Protein AF-A0A0C9RQ00-F1 (afdb_monomer_lite)

Sequence (625 aa):
MCRIIEYQYRRIINVKDKKTFSGGRVLEVIARMHVDTTLLMDFKSLYPNIIREYNICFTTMPGVCFKSFDEIYVQLNAPMGIIPKLVGDIVEARSKAKCHMNTPNISLAEKAKYQAQQLALKLIANTLYGSFGSIYFRFYARNIAAKITAKGREILMNAVTMAKSNTFSTIYGDTDSLIIDTMQRDPTEARRIAGVIKNVVNQQYQFIELELEAIYKYIIIVNRKQYTGLSLIDLPDGKSQLVLEGKGTLPKKGSNCQLVISIVEHVTKQMFNDELYPKRRKKVAEYLQKLAKEANENPSQFENDLVITQKVGSHSNLWLSCKSNHEKLPHDNTDNKTNKDGSNCKSDESISYIIRSDGTSRSPEERAYLQTDGKQFPPDINYYFISQLIPRLQNVFRPMDDLSSSFFAKHLGLKDQYNTIPGVEPVANEEQHKSIKVCPLAEPVTITCRKCGVAQSMNGFIREGQEGRDSVPFLSACLNDECDCAPWRYVDGILEDLDYAIANFLEEHPPKVRCAYIKYKKGSSEYIEFRCNYIVDNIDEIPATCPTCNHSSKFAVDLPAPLVYARIRQLREFFNVNAQSNLVKESLTKEVTDAYIFLWHALDRLINRRRMSVINMKKLHRRHE

Foldseek 3Di:
DVVVVVVVLVVLVPDPDPPQFDAADKDFAPFFKDQFKKFKKFKDLQLLLLCQQLLQDPVQWPCQAPDDLVPTDGHPPDPRDPSNVVSVVLVVQLVVLVVQLPDPPDDPVSVVVSVVSNVVSSCCSNVVLVLLSDSPRPNNGSSSSNVSNVVLNVLQVVLQVLCVVVVWHFNIDISGITMIGPVHQDVVVVVVSQVVSQVSSPVVTDRIGMHGPWMFSMKGDHGVQWIKGFTWDQDPVRDIDTDIDTGPQQDDAAQAFQVLNVLLVVLVVLCNDDDDNVVSLVVNLVVLLVVLVVCVVCVVVCQNRQKHKYQDAPDDVLVVLQVVVVVDDDDDPDDDDDDDDPPPDDRGDIFIWFQFPPVDPDDSSNSTDGPPPDCPGGGPVLCNQQVPNLVSNCSHCVSPPCSHSLSSCVSSVNQVVNCPDPPDDRNDDPPDDDDPQALPPDDFQWQAQPPPRDTDTQPAQWDDDPDPDDIDGQQQDDPPPPDPRGNLVCLVSRVVSVVVVLVVVCVVPPWKKAQQDFDADPPDPPHGPDGGGDIDRDPVPDDCARPVPRDSGDIDTPDCLVSSLSRLSSVLNRLPCVVCVVVDPDDDDPSSNVSSVVNNVVSVVVCVVVCSVPDPVVVVVVVVD

InterPro domains:
  IPR006134 DNA-directed DNA polymerase, family B, multifunctional domain [PF00136] (16-399)
  IPR006172 DNA-directed DNA polymerase, family B [PR00106] (38-51)
  IPR006172 DNA-directed DNA polymerase, family B [PR00106] (118-130)
  IPR006172 DNA-directed DNA polymerase, family B [PR00106] (170-178)
  IPR017964 DNA-directed DNA polymerase, family B, conserved site [PS00116] (172-180)
  IPR023211 DNA polymerase, palm domain superfamily [G3DSA:3.90.1600.10] (11-155)
  IPR023211 DNA polymerase, palm domain superfamily [G3DSA:3.90.1600.10] (21-231)
  IPR042087 DNA polymerase family B, thumb domain [G3DSA:1.10.132.60] (252-421)
  IPR043502 DNA/RNA polymerase superfamily [SSF56672] (15-411)

Radius of gyration: 32.4 Å; chains: 1; bounding box: 90×85×88 Å

Secondary structure (DSSP, 8-state):
-HHHHHHHHHHHH--S---PPP---BPPP--EEE-S-EEEEEETTHHHHHHHHTT-STTTSTTTTTS-TTS--PPTTPPPPHHHHHHHHHHHHHHHHHHHHTSTT--HHHHHHHHHHHHHHHHHHHHHHHHHT-TTSTT--HHHHHHHHHHHHHHHHHHHHHHHHTTPEEEEEETTEEEEE-S-S-HHHHHHHHHHHHHHHHTT-SS--EEEEEEEEEEEEEETTEEEEEEEEE-TTS-EEEEEEEESSS--BTTB-HHHHHHHHHHHHHHSSSS-HHHHHHHHHHHHHHHHHHHHH-GGGGGGGG-EEEE--TT-HHHHHHHHHTT-----------------PPTTPEEEEEEB--S----TTTTEEETTS-S-S-B-HHHIIIIIIHHHHHHHHTT-TTS-HHHHHHHTT-HHHHHTSTTPPP---TTS-S-S---TT-PPEEEE-TTT--EEEE-SSEEPPSTTPPPEEGGGS-SSTT----GGGGHHHHHHHHHHHHHHHHHHSPPEEEE--EEEPTT-SS-EEEE---EES-GGG--SS-TTT-S---EEEE-SHHHHHHHHHHHHHHT-HHHHGGG-SSPPPHHHHHHHHHHHHHHHHHHHHTTTT---HHHHHTT--

Structure (mmCIF, N/CA/C/O backbone):
data_AF-A0A0C9RQ00-F1
#
_entry.id   AF-A0A0C9RQ00-F1
#
loop_
_atom_site.group_PDB
_atom_site.id
_atom_site.type_symbol
_atom_site.label_atom_id
_atom_site.label_alt_id
_atom_site.label_comp_id
_atom_site.label_asym_id
_atom_site.label_entity_id
_atom_site.label_seq_id
_atom_site.pdbx_PDB_ins_code
_atom_site.Cartn_x
_atom_site.Cartn_y
_atom_site.Cartn_z
_atom_site.occupancy
_atom_site.B_iso_or_equiv
_atom_site.auth_seq_id
_atom_site.auth_comp_id
_atom_site.auth_asym_id
_atom_site.auth_atom_id
_atom_site.pdbx_PDB_model_num
ATOM 1 N N . MET A 1 1 ? 49.371 1.157 -13.979 1.00 40.44 1 MET A N 1
ATOM 2 C CA . MET A 1 1 ? 47.930 1.115 -14.333 1.00 40.44 1 MET A CA 1
ATOM 3 C C . MET A 1 1 ? 47.005 1.038 -13.114 1.00 40.44 1 MET A C 1
ATOM 5 O O . MET A 1 1 ? 46.174 1.926 -12.980 1.00 40.44 1 MET A O 1
ATOM 9 N N . CYS A 1 2 ? 47.169 0.087 -12.180 1.00 34.03 2 CYS A N 1
ATOM 10 C CA . CYS A 1 2 ? 46.296 -0.025 -10.991 1.00 34.03 2 CYS A CA 1
ATOM 11 C C . CYS A 1 2 ? 46.246 1.233 -10.101 1.00 34.03 2 CYS A C 1
ATOM 13 O O . CYS A 1 2 ? 45.165 1.623 -9.675 1.00 34.03 2 CYS A O 1
ATOM 15 N N . ARG A 1 3 ? 47.369 1.942 -9.905 1.00 31.88 3 ARG A N 1
ATOM 16 C CA . ARG A 1 3 ? 47.394 3.203 -9.132 1.00 31.88 3 ARG A CA 1
ATOM 17 C C . ARG A 1 3 ? 46.675 4.376 -9.817 1.00 31.88 3 ARG A C 1
ATOM 19 O O . ARG A 1 3 ? 46.171 5.251 -9.129 1.00 31.88 3 ARG A O 1
ATOM 26 N N . ILE A 1 4 ? 46.578 4.386 -11.151 1.00 40.62 4 ILE A N 1
ATOM 27 C CA . ILE A 1 4 ? 45.848 5.424 -11.908 1.00 40.62 4 ILE A CA 1
ATOM 28 C C . ILE A 1 4 ? 44.337 5.179 -11.817 1.00 40.62 4 ILE A C 1
ATOM 30 O O . ILE A 1 4 ? 43.573 6.125 -11.645 1.00 40.62 4 ILE A O 1
ATOM 34 N N . ILE A 1 5 ? 43.916 3.910 -11.858 1.00 44.22 5 ILE A N 1
ATOM 35 C CA . ILE A 1 5 ? 42.520 3.513 -11.640 1.00 44.22 5 ILE A CA 1
ATOM 36 C C . ILE A 1 5 ? 42.103 3.845 -10.205 1.00 44.22 5 ILE A C 1
ATOM 38 O O . ILE A 1 5 ? 41.055 4.445 -10.016 1.00 44.22 5 ILE A O 1
ATOM 42 N N . GLU A 1 6 ? 42.939 3.554 -9.205 1.00 38.47 6 GLU A N 1
ATOM 43 C CA . GLU A 1 6 ? 42.656 3.882 -7.802 1.00 38.47 6 GLU A CA 1
ATOM 44 C C . GLU A 1 6 ? 42.591 5.401 -7.549 1.00 38.47 6 GLU A C 1
ATOM 46 O O . GLU A 1 6 ? 41.721 5.876 -6.820 1.00 38.47 6 GLU A O 1
ATOM 51 N N . TYR A 1 7 ? 43.453 6.186 -8.201 1.00 39.22 7 TYR A N 1
ATOM 52 C CA . TYR A 1 7 ? 43.454 7.649 -8.099 1.00 39.22 7 TYR A CA 1
ATOM 53 C C . TYR A 1 7 ? 42.238 8.294 -8.795 1.00 39.22 7 TYR A C 1
ATOM 55 O O . TYR A 1 7 ? 41.646 9.234 -8.263 1.00 39.22 7 TYR A O 1
ATOM 63 N N . GLN A 1 8 ? 41.802 7.756 -9.942 1.00 46.22 8 GLN A N 1
ATOM 64 C CA . GLN A 1 8 ? 40.542 8.129 -10.605 1.00 46.22 8 GLN A CA 1
ATOM 65 C C . GLN A 1 8 ? 39.323 7.740 -9.748 1.00 46.22 8 GLN A C 1
ATOM 67 O O . GLN A 1 8 ? 38.430 8.561 -9.545 1.00 46.22 8 GLN A O 1
ATOM 72 N N . TYR A 1 9 ? 39.326 6.541 -9.153 1.00 44.97 9 TYR A N 1
ATOM 73 C CA . TYR A 1 9 ? 38.277 6.064 -8.241 1.00 44.97 9 TYR A CA 1
ATOM 74 C C . TYR A 1 9 ? 38.156 6.961 -6.997 1.00 44.97 9 TYR A C 1
ATOM 76 O O . TYR A 1 9 ? 37.053 7.319 -6.588 1.00 44.97 9 TYR A O 1
ATOM 84 N N . ARG A 1 10 ? 39.288 7.408 -6.429 1.00 43.16 10 ARG A N 1
ATOM 85 C CA . ARG A 1 10 ? 39.310 8.347 -5.296 1.00 43.16 10 ARG A CA 1
ATOM 86 C C . ARG A 1 10 ? 38.901 9.772 -5.685 1.00 43.16 10 ARG A C 1
ATOM 88 O O . ARG A 1 10 ? 38.233 10.411 -4.880 1.00 43.16 10 ARG A O 1
ATOM 95 N N . ARG A 1 11 ? 39.207 10.268 -6.896 1.00 43.91 11 ARG A N 1
ATOM 96 C CA . ARG A 1 11 ? 38.694 11.571 -7.392 1.00 43.91 11 ARG A CA 1
ATOM 97 C C . ARG A 1 11 ? 37.177 11.573 -7.602 1.00 43.91 11 ARG A C 1
ATOM 99 O O . ARG A 1 11 ? 36.558 12.589 -7.314 1.00 43.91 11 ARG A O 1
ATOM 106 N N . ILE A 1 12 ? 36.579 10.456 -8.027 1.00 50.66 12 ILE A N 1
ATOM 107 C CA . ILE A 1 12 ? 35.112 10.310 -8.151 1.00 50.66 12 ILE A CA 1
ATOM 108 C C . ILE A 1 12 ? 34.424 10.354 -6.773 1.00 50.66 12 ILE A C 1
ATOM 110 O O . ILE A 1 12 ? 33.316 10.870 -6.651 1.00 50.66 12 ILE A O 1
ATOM 114 N N . ILE A 1 13 ? 35.082 9.850 -5.724 1.00 46.62 13 ILE A N 1
ATOM 115 C CA . ILE A 1 13 ? 34.559 9.845 -4.344 1.00 46.62 13 ILE A CA 1
ATOM 116 C C . ILE A 1 13 ? 34.803 11.189 -3.628 1.00 46.62 13 ILE A C 1
ATOM 118 O O . ILE A 1 13 ? 34.138 11.498 -2.639 1.00 46.62 13 ILE A O 1
ATOM 122 N N . ASN A 1 14 ? 35.708 12.030 -4.137 1.00 43.56 14 ASN A N 1
ATOM 123 C CA . ASN A 1 14 ? 36.064 13.307 -3.522 1.00 43.56 14 ASN A CA 1
ATOM 124 C C . ASN A 1 14 ? 35.149 14.454 -3.979 1.00 43.56 14 ASN A C 1
ATOM 126 O O . ASN A 1 14 ? 35.610 15.430 -4.561 1.00 43.56 14 ASN A O 1
ATOM 130 N N . VAL A 1 15 ? 33.848 14.368 -3.694 1.00 42.53 15 VAL A N 1
ATOM 131 C CA . VAL A 1 15 ? 32.979 15.552 -3.702 1.00 42.53 15 VAL A CA 1
ATOM 132 C C . VAL A 1 15 ? 31.961 15.436 -2.576 1.00 42.53 15 VAL A C 1
ATOM 134 O O . VAL A 1 15 ? 31.207 14.472 -2.474 1.00 42.53 15 VAL A O 1
ATOM 137 N N . LYS A 1 16 ? 31.901 16.494 -1.772 1.00 38.00 16 LYS A N 1
ATOM 138 C CA . LYS A 1 16 ? 30.884 16.834 -0.769 1.00 38.00 16 LYS A CA 1
ATOM 139 C C . LYS A 1 16 ? 29.433 16.886 -1.305 1.00 38.00 16 LYS A C 1
ATOM 141 O O . LYS A 1 16 ? 28.557 17.390 -0.616 1.00 38.00 16 LYS A O 1
ATOM 146 N N . ASP A 1 17 ? 29.145 16.330 -2.480 1.00 43.31 17 ASP A N 1
ATOM 147 C CA . ASP A 1 17 ? 27.815 16.237 -3.073 1.00 43.31 17 ASP A CA 1
ATOM 148 C C . ASP A 1 17 ? 27.256 14.821 -2.877 1.00 43.31 17 ASP A C 1
ATOM 150 O O . ASP A 1 17 ? 27.216 13.989 -3.784 1.00 43.31 17 ASP A O 1
ATOM 154 N N . LYS A 1 18 ? 26.699 14.573 -1.684 1.00 47.59 18 LYS A N 1
ATOM 155 C CA . LYS A 1 18 ? 25.681 13.527 -1.460 1.00 47.59 18 LYS A CA 1
ATOM 156 C C . LYS A 1 18 ? 24.379 13.864 -2.213 1.00 47.59 18 LYS A C 1
ATOM 158 O O . LYS A 1 18 ? 23.291 13.789 -1.650 1.00 47.59 18 LYS A O 1
ATOM 163 N N . LYS A 1 19 ? 24.451 14.278 -3.479 1.00 48.69 19 LYS A N 1
ATOM 164 C CA . LYS A 1 19 ? 23.258 14.470 -4.301 1.00 48.69 19 LYS A CA 1
ATOM 165 C C . LYS A 1 19 ? 22.737 13.080 -4.625 1.00 48.69 19 LYS A C 1
ATOM 167 O O . LYS A 1 19 ? 23.290 12.409 -5.481 1.00 48.69 19 LYS A O 1
ATOM 172 N N . THR A 1 20 ? 21.714 12.606 -3.940 1.00 62.66 20 THR A N 1
ATOM 173 C CA . THR A 1 20 ? 20.967 11.422 -4.372 1.00 62.66 20 THR A CA 1
ATOM 174 C C . THR A 1 20 ? 20.303 11.724 -5.725 1.00 62.66 20 THR A C 1
ATOM 176 O O . THR A 1 20 ? 19.961 12.872 -6.008 1.00 62.66 20 THR A O 1
ATOM 179 N N . PHE A 1 21 ? 20.203 10.741 -6.623 1.00 72.19 21 PHE A N 1
ATOM 180 C CA . PHE A 1 21 ? 19.386 10.886 -7.836 1.00 72.19 21 PHE A CA 1
ATOM 181 C C . PHE A 1 21 ? 17.926 10.557 -7.505 1.00 72.19 21 PHE A C 1
ATOM 183 O O . PHE A 1 21 ? 17.647 9.827 -6.552 1.00 72.19 21 PHE A O 1
ATOM 190 N N . SER A 1 22 ? 16.985 11.102 -8.274 1.00 81.00 22 SER A N 1
ATOM 191 C CA . SER A 1 22 ? 15.558 10.875 -8.037 1.00 81.00 22 SER A CA 1
ATOM 192 C C . SER A 1 22 ? 15.192 9.404 -8.261 1.00 81.00 22 SER A C 1
ATOM 194 O O . SER A 1 22 ? 15.505 8.834 -9.309 1.00 81.00 22 SER A O 1
ATOM 196 N N . GLY A 1 23 ? 14.516 8.798 -7.285 1.00 83.69 23 GLY A N 1
ATOM 197 C CA . GLY A 1 23 ? 14.022 7.420 -7.351 1.00 83.69 23 GLY A CA 1
ATOM 198 C C . GLY A 1 23 ? 12.751 7.260 -8.194 1.00 83.69 23 GLY A C 1
ATOM 199 O O . GLY A 1 23 ? 12.472 8.059 -9.094 1.00 83.69 23 GLY A O 1
ATOM 200 N N . GLY A 1 24 ? 11.974 6.217 -7.893 1.00 81.06 24 GLY A N 1
ATOM 201 C CA . GLY A 1 24 ? 10.647 6.002 -8.479 1.00 81.06 24 GLY A CA 1
ATOM 202 C C . GLY A 1 24 ? 9.669 7.136 -8.153 1.00 81.06 24 GLY A C 1
ATOM 203 O O . GLY A 1 24 ? 9.897 7.939 -7.243 1.00 81.06 24 GLY A O 1
ATOM 204 N N . ARG A 1 25 ? 8.577 7.225 -8.918 1.00 85.94 25 ARG A N 1
ATOM 205 C CA . ARG A 1 25 ? 7.489 8.179 -8.664 1.00 85.94 25 ARG A CA 1
ATOM 206 C C . ARG A 1 25 ? 6.393 7.486 -7.870 1.00 85.94 25 ARG A C 1
ATOM 208 O O . ARG A 1 25 ? 5.992 6.383 -8.214 1.00 85.94 25 ARG A O 1
ATOM 215 N N . VAL A 1 26 ? 5.889 8.173 -6.853 1.00 86.81 26 VAL A N 1
ATOM 216 C CA . VAL A 1 26 ? 4.669 7.782 -6.147 1.00 86.81 26 VAL A CA 1
ATOM 217 C C . VAL A 1 26 ? 3.627 8.847 -6.435 1.00 86.81 26 VAL A C 1
ATOM 219 O O . VAL A 1 26 ? 3.895 10.036 -6.238 1.00 86.81 26 VAL A O 1
ATOM 222 N N . LEU A 1 27 ? 2.482 8.427 -6.961 1.00 85.12 27 LEU A N 1
ATOM 223 C CA . LEU A 1 27 ? 1.363 9.315 -7.241 1.00 85.12 27 LEU A CA 1
ATOM 224 C C . LEU A 1 27 ? 0.700 9.758 -5.935 1.00 85.12 27 LEU A C 1
ATOM 226 O O . LEU A 1 27 ? 0.912 9.177 -4.865 1.00 85.12 27 LEU A O 1
ATOM 230 N N . GLU A 1 28 ? -0.079 10.830 -6.025 1.00 77.94 28 GLU A N 1
ATOM 231 C CA . GLU A 1 28 ? -0.937 11.239 -4.922 1.00 77.94 28 GLU A CA 1
ATOM 232 C C . GLU A 1 28 ? -1.986 10.155 -4.653 1.00 77.94 28 GLU A C 1
ATOM 234 O O . GLU A 1 28 ? -2.469 9.492 -5.571 1.00 77.94 28 GLU A O 1
ATOM 239 N N . VAL A 1 29 ? -2.268 9.932 -3.374 1.00 80.62 29 VAL A N 1
ATOM 240 C CA . VAL A 1 29 ? -3.171 8.882 -2.910 1.00 80.62 29 VAL A CA 1
ATOM 241 C C . VAL A 1 29 ? -4.554 9.489 -2.739 1.00 80.62 29 VAL A C 1
ATOM 243 O O . VAL A 1 29 ? -4.707 10.441 -1.977 1.00 80.62 29 VAL A O 1
ATOM 246 N N . ILE A 1 30 ? -5.569 8.899 -3.368 1.00 78.69 30 ILE A N 1
ATOM 247 C CA . ILE A 1 30 ? -6.965 9.216 -3.048 1.00 78.69 30 ILE A CA 1
ATOM 248 C C . ILE A 1 30 ? -7.375 8.356 -1.848 1.00 78.69 30 ILE A C 1
ATOM 250 O O . ILE A 1 30 ? -7.860 7.230 -2.004 1.00 78.69 30 ILE A O 1
ATOM 254 N N . ALA A 1 31 ? -7.109 8.879 -0.647 1.00 82.12 31 ALA A N 1
ATOM 255 C CA . ALA A 1 31 ? -7.353 8.181 0.610 1.00 82.12 31 ALA A CA 1
ATOM 256 C C . ALA A 1 31 ? -8.852 8.141 0.926 1.00 82.12 31 ALA A C 1
ATOM 258 O O . ALA A 1 31 ? -9.446 9.163 1.262 1.00 82.12 31 ALA A O 1
ATOM 259 N N . ARG A 1 32 ? -9.462 6.964 0.773 1.00 78.69 32 ARG A N 1
ATOM 260 C CA . ARG A 1 32 ? -10.871 6.674 1.078 1.00 78.69 32 ARG A CA 1
ATOM 261 C C . ARG A 1 32 ? -11.132 5.171 0.965 1.00 78.69 32 ARG A C 1
ATOM 263 O O . ARG A 1 32 ? -10.282 4.413 0.487 1.00 78.69 32 ARG A O 1
ATOM 270 N N . MET A 1 33 ? -12.341 4.763 1.336 1.00 84.44 33 MET A N 1
ATOM 271 C CA . MET A 1 33 ? -12.919 3.501 0.883 1.00 84.44 33 MET A CA 1
ATOM 272 C C . MET A 1 33 ? -13.428 3.655 -0.556 1.00 84.44 33 MET A C 1
ATOM 274 O O . MET A 1 33 ? -14.239 4.535 -0.845 1.00 84.44 33 MET A O 1
ATOM 278 N N . HIS A 1 34 ? -12.961 2.794 -1.453 1.00 83.75 34 HIS A N 1
ATOM 279 C CA . HIS A 1 34 ? -13.452 2.676 -2.821 1.00 83.75 34 HIS A CA 1
ATOM 280 C C . HIS A 1 34 ? -14.400 1.476 -2.880 1.00 83.75 34 HIS A C 1
ATOM 282 O O . HIS A 1 34 ? -14.043 0.361 -2.486 1.00 83.75 34 HIS A O 1
ATOM 288 N N . VAL A 1 35 ? -15.641 1.751 -3.281 1.00 77.38 35 VAL A N 1
ATOM 289 C CA . VAL A 1 35 ? -16.748 0.779 -3.303 1.00 77.38 35 VAL A CA 1
ATOM 290 C C . VAL A 1 35 ? -16.932 0.114 -4.660 1.00 77.38 35 VAL A C 1
ATOM 292 O O . VAL A 1 35 ? -17.588 -0.923 -4.746 1.00 77.38 35 VAL A O 1
ATOM 295 N N . ASP A 1 36 ? -16.389 0.743 -5.695 1.00 81.12 36 ASP A N 1
ATOM 296 C CA . ASP A 1 36 ? -16.333 0.205 -7.039 1.00 81.12 36 ASP A CA 1
ATOM 297 C C . ASP A 1 36 ? -15.112 -0.705 -7.163 1.00 81.12 36 ASP A C 1
ATOM 299 O O . ASP A 1 36 ? -14.147 -0.607 -6.397 1.00 81.12 36 ASP A O 1
ATOM 303 N N . THR A 1 37 ? -15.173 -1.622 -8.120 1.00 88.44 37 THR A N 1
ATOM 304 C CA . THR A 1 37 ? -14.108 -2.587 -8.354 1.00 88.44 37 THR A CA 1
ATOM 305 C C . THR A 1 37 ? -12.866 -1.849 -8.831 1.00 88.44 37 THR A C 1
ATOM 307 O O . THR A 1 37 ? -12.926 -1.017 -9.741 1.00 88.44 37 THR A O 1
ATOM 310 N N . THR A 1 38 ? -11.720 -2.171 -8.244 1.00 93.69 38 THR A N 1
ATOM 311 C CA . THR A 1 38 ? -10.442 -1.553 -8.603 1.00 93.69 38 THR A CA 1
ATOM 312 C C . THR A 1 38 ? -9.462 -2.591 -9.128 1.00 93.69 38 THR A C 1
ATOM 314 O O . THR A 1 38 ? -9.470 -3.753 -8.720 1.00 93.69 38 THR A O 1
ATOM 317 N N . LEU A 1 39 ? -8.619 -2.170 -10.063 1.00 95.38 39 LEU A N 1
ATOM 318 C CA . LEU A 1 39 ? -7.601 -2.998 -10.698 1.00 95.38 39 LEU A CA 1
ATOM 319 C C . LEU A 1 39 ? -6.240 -2.612 -10.152 1.00 95.38 39 LEU A C 1
ATOM 321 O O . LEU A 1 39 ? -5.878 -1.441 -10.225 1.00 95.38 39 LEU A O 1
ATOM 325 N N . LEU A 1 40 ? -5.475 -3.583 -9.670 1.00 95.94 40 LEU A N 1
ATOM 326 C CA . LEU A 1 40 ? -4.046 -3.427 -9.442 1.00 95.94 40 LEU A CA 1
ATOM 327 C C . LEU A 1 40 ? -3.308 -3.932 -10.679 1.00 95.94 40 LEU A C 1
ATOM 329 O O . LEU A 1 40 ? -3.309 -5.128 -10.968 1.00 95.94 40 LEU A O 1
ATOM 333 N N . MET A 1 41 ? -2.712 -2.998 -11.411 1.00 96.12 41 MET A N 1
ATOM 334 C CA . MET A 1 41 ? -1.911 -3.256 -12.600 1.00 96.12 41 MET A CA 1
ATOM 335 C C . MET A 1 41 ? -0.434 -3.024 -12.264 1.00 96.12 41 MET A C 1
ATOM 337 O O . MET A 1 41 ? -0.103 -1.966 -11.730 1.00 96.12 41 MET A O 1
ATOM 341 N N . ASP A 1 42 ? 0.450 -3.964 -12.589 1.00 95.75 42 ASP A N 1
ATOM 342 C CA . ASP A 1 42 ? 1.886 -3.908 -12.271 1.00 95.75 42 ASP A CA 1
ATOM 343 C C . ASP A 1 42 ? 2.745 -4.190 -13.510 1.00 95.75 42 ASP A C 1
ATOM 345 O O . ASP A 1 42 ? 2.407 -5.027 -14.353 1.00 95.75 42 ASP A O 1
ATOM 349 N N . PHE A 1 43 ? 3.855 -3.468 -13.652 1.00 95.25 43 PHE A N 1
ATOM 350 C CA . PHE A 1 43 ? 4.808 -3.684 -14.734 1.00 95.25 43 PHE A CA 1
ATOM 351 C C . PHE A 1 43 ? 5.769 -4.825 -14.398 1.00 95.25 43 PHE A C 1
ATOM 353 O O . PHE A 1 43 ? 6.618 -4.726 -13.507 1.00 95.25 43 PHE A O 1
ATOM 360 N N . LYS A 1 44 ? 5.757 -5.878 -15.221 1.00 90.69 44 LYS A N 1
ATOM 361 C CA . LYS A 1 44 ? 6.686 -7.008 -15.108 1.00 90.69 44 LYS A CA 1
ATOM 362 C C . LYS A 1 44 ? 8.137 -6.539 -15.146 1.00 90.69 44 LYS A C 1
ATOM 364 O O . LYS A 1 44 ? 8.665 -6.210 -16.206 1.00 90.69 44 LYS A O 1
ATOM 369 N N . SER A 1 45 ? 8.819 -6.607 -14.000 1.00 88.75 45 SER A N 1
ATOM 370 C CA . SER A 1 45 ? 10.256 -6.317 -13.898 1.00 88.75 45 SER A CA 1
ATOM 371 C C . SER A 1 45 ? 10.630 -4.997 -14.593 1.00 88.75 45 SER A C 1
ATOM 373 O O . SER A 1 45 ? 11.514 -4.976 -15.453 1.00 88.75 45 SER A O 1
ATOM 375 N N . LEU A 1 46 ? 9.948 -3.906 -14.216 1.00 93.06 46 LEU A N 1
ATOM 376 C CA . LEU A 1 46 ? 10.018 -2.611 -14.900 1.00 93.06 46 LEU A CA 1
ATOM 377 C C . LEU A 1 46 ? 11.452 -2.156 -15.207 1.00 93.06 46 LEU A C 1
ATOM 379 O O . LEU A 1 46 ? 11.794 -1.941 -16.365 1.00 93.06 46 LEU A O 1
ATOM 383 N N . TYR A 1 47 ? 12.321 -2.030 -14.199 1.00 94.50 47 TYR A N 1
ATOM 384 C CA . TYR A 1 47 ? 13.680 -1.511 -14.407 1.00 94.50 47 TYR A CA 1
ATOM 385 C C . TYR A 1 47 ? 14.564 -2.397 -15.302 1.00 94.50 47 TYR A C 1
ATOM 387 O O . TYR A 1 47 ? 15.171 -1.851 -16.225 1.00 94.50 47 TYR A O 1
ATOM 395 N N . PRO A 1 48 ? 14.632 -3.731 -15.109 1.00 93.94 48 PRO A N 1
ATOM 396 C CA . PRO A 1 48 ? 15.268 -4.623 -16.077 1.00 93.94 48 PRO A CA 1
ATOM 397 C C . PRO A 1 48 ? 14.773 -4.426 -17.516 1.00 93.94 48 PRO A C 1
ATOM 399 O O . PRO A 1 48 ? 15.580 -4.344 -18.441 1.00 93.94 48 PRO A O 1
ATOM 402 N N . ASN A 1 49 ? 13.462 -4.296 -17.718 1.00 94.56 49 ASN A N 1
ATOM 403 C CA . ASN A 1 49 ? 12.912 -4.130 -19.061 1.00 94.56 49 ASN A CA 1
ATOM 404 C C . ASN A 1 49 ? 13.137 -2.721 -19.629 1.00 94.56 49 ASN A C 1
ATOM 406 O O . ASN A 1 49 ? 13.397 -2.609 -20.817 1.00 94.56 49 ASN A O 1
ATOM 410 N N . ILE A 1 50 ? 13.204 -1.670 -18.806 1.00 96.25 50 ILE A N 1
ATOM 411 C CA . ILE A 1 50 ? 13.624 -0.321 -19.234 1.00 96.25 50 ILE A CA 1
ATOM 412 C C . ILE A 1 50 ? 15.053 -0.313 -19.780 1.00 96.25 50 ILE A C 1
ATOM 414 O O . ILE A 1 50 ? 15.338 0.369 -20.764 1.00 96.25 50 ILE A O 1
ATOM 418 N N . ILE A 1 51 ? 15.961 -1.068 -19.151 1.00 95.88 51 ILE A N 1
ATOM 419 C CA . ILE A 1 51 ? 17.343 -1.200 -19.630 1.00 95.88 51 ILE A CA 1
ATOM 420 C C . ILE A 1 51 ? 17.356 -1.763 -21.057 1.00 95.88 51 ILE A C 1
ATOM 422 O O . ILE A 1 51 ? 18.128 -1.288 -21.890 1.00 95.88 51 ILE A O 1
ATOM 426 N N . ARG A 1 52 ? 16.493 -2.747 -21.338 1.00 95.19 52 ARG A N 1
ATOM 427 C CA . ARG A 1 52 ? 16.355 -3.386 -22.654 1.00 95.19 52 ARG A CA 1
ATOM 428 C C . ARG A 1 52 ? 15.672 -2.472 -23.667 1.00 95.19 52 ARG A C 1
ATOM 430 O O . ARG A 1 52 ? 16.236 -2.246 -24.731 1.00 95.19 52 ARG A O 1
ATOM 437 N N . GLU A 1 53 ? 14.527 -1.910 -23.293 1.00 95.94 53 GLU A N 1
ATOM 438 C CA . GLU A 1 53 ? 13.688 -1.034 -24.118 1.00 95.94 53 GLU A CA 1
ATOM 439 C C . GLU A 1 53 ? 14.470 0.152 -24.679 1.00 95.94 53 GLU A C 1
ATOM 441 O O . GLU A 1 53 ? 14.424 0.434 -25.870 1.00 95.94 53 GLU A O 1
ATOM 446 N N . TYR A 1 54 ? 15.249 0.817 -23.826 1.00 95.94 54 TYR A N 1
ATOM 447 C CA . TYR A 1 54 ? 15.989 2.019 -24.205 1.00 95.94 54 TYR A CA 1
ATOM 448 C C . TYR A 1 54 ? 17.487 1.771 -24.374 1.00 95.94 54 TYR A C 1
ATOM 450 O O . TYR A 1 54 ? 18.261 2.722 -24.308 1.00 95.94 54 TYR A O 1
ATOM 458 N N . ASN A 1 55 ? 17.910 0.513 -24.542 1.00 96.62 55 ASN A N 1
ATOM 459 C CA . ASN A 1 55 ? 19.304 0.118 -24.761 1.00 96.62 55 ASN A CA 1
ATOM 460 C C . ASN A 1 55 ? 20.300 0.832 -23.816 1.00 96.62 55 ASN A C 1
ATOM 462 O O . ASN A 1 55 ? 21.310 1.382 -24.254 1.00 96.62 55 ASN A O 1
ATOM 466 N N . ILE A 1 56 ? 20.006 0.877 -22.512 1.00 96.12 56 ILE A N 1
ATOM 467 C CA . ILE A 1 56 ? 20.776 1.649 -21.521 1.00 96.12 56 ILE A CA 1
ATOM 468 C C . ILE A 1 56 ? 22.049 0.880 -21.146 1.00 96.12 56 ILE A C 1
ATOM 470 O O . ILE A 1 56 ? 21.997 -0.145 -20.467 1.00 96.12 56 ILE A O 1
ATOM 474 N N . CYS A 1 57 ? 23.214 1.377 -21.562 1.00 96.00 57 CYS A N 1
ATOM 475 C CA . CYS A 1 57 ? 24.504 0.734 -21.324 1.00 96.00 57 CYS A CA 1
ATOM 476 C C . CYS A 1 57 ? 25.650 1.757 -21.325 1.00 96.00 57 CYS A C 1
ATOM 478 O O . CYS A 1 57 ? 25.557 2.824 -21.928 1.00 96.00 57 CYS A O 1
ATOM 480 N N . PHE A 1 58 ? 26.789 1.391 -20.732 1.00 94.25 58 PHE A N 1
ATOM 481 C CA . PHE A 1 58 ? 28.050 2.131 -20.865 1.00 94.25 58 PHE A CA 1
ATOM 482 C C . PHE A 1 58 ? 28.466 2.338 -22.324 1.00 94.25 58 PHE A C 1
ATOM 484 O O . PHE A 1 58 ? 29.023 3.372 -22.674 1.00 94.25 58 PHE A O 1
ATOM 491 N N . THR A 1 59 ? 28.191 1.345 -23.171 1.00 94.56 59 THR A N 1
ATOM 492 C CA . THR A 1 59 ? 28.595 1.326 -24.583 1.00 94.56 59 THR A CA 1
ATOM 493 C C . THR A 1 59 ? 27.661 2.110 -25.496 1.00 94.56 59 THR A C 1
ATOM 495 O O . THR A 1 59 ? 27.992 2.306 -26.655 1.00 94.56 59 THR A O 1
ATOM 498 N N . THR A 1 60 ? 26.492 2.518 -25.003 1.00 95.50 60 THR A N 1
ATOM 499 C CA . THR A 1 60 ? 25.437 3.176 -25.794 1.00 95.50 60 THR A CA 1
ATOM 500 C C . THR A 1 60 ? 25.117 4.575 -25.273 1.00 95.50 60 THR A C 1
ATOM 502 O O . THR A 1 60 ? 24.342 5.303 -25.888 1.00 95.50 60 THR A O 1
ATOM 505 N N . MET A 1 61 ? 25.725 4.970 -24.150 1.00 94.44 61 MET A N 1
ATOM 506 C CA . MET A 1 61 ? 25.597 6.289 -23.535 1.00 94.44 61 MET A CA 1
ATOM 507 C C . MET A 1 61 ? 26.982 6.938 -23.371 1.00 94.44 61 MET A C 1
ATOM 509 O O . MET A 1 61 ? 27.634 6.775 -22.333 1.00 94.44 61 MET A O 1
ATOM 513 N N . PRO A 1 62 ? 27.470 7.677 -24.382 1.00 91.19 62 PRO A N 1
ATOM 514 C CA . PRO A 1 62 ? 28.782 8.311 -24.337 1.00 91.19 62 PRO A CA 1
ATOM 515 C C . PRO A 1 62 ? 28.924 9.274 -23.155 1.00 91.19 62 PRO A C 1
ATOM 517 O O . PRO A 1 62 ? 28.113 10.176 -22.955 1.00 91.19 62 PRO A O 1
ATOM 520 N N . GLY A 1 63 ? 29.990 9.105 -22.371 1.00 88.62 63 GLY A N 1
ATOM 521 C CA . GLY A 1 63 ? 30.280 9.968 -21.224 1.00 88.62 63 GLY A CA 1
ATOM 522 C C . GLY A 1 63 ? 29.418 9.725 -19.985 1.00 88.62 63 GLY A C 1
ATOM 523 O O . GLY A 1 63 ? 29.483 10.519 -19.047 1.00 88.62 63 GLY A O 1
ATOM 524 N N . VAL A 1 64 ? 28.662 8.621 -19.931 1.00 90.12 64 VAL A N 1
ATOM 525 C CA . VAL A 1 64 ? 27.726 8.330 -18.832 1.00 90.12 64 VAL A CA 1
ATOM 526 C C . VAL A 1 64 ? 28.366 8.350 -17.439 1.00 90.12 64 VAL A C 1
ATOM 528 O O . VAL A 1 64 ? 27.694 8.684 -16.472 1.00 90.12 64 VAL A O 1
ATOM 531 N N . CYS A 1 65 ? 29.660 8.060 -17.303 1.00 86.56 65 CYS A N 1
ATOM 532 C CA . CYS A 1 65 ? 30.321 8.030 -15.995 1.00 86.56 65 CYS A CA 1
ATOM 533 C C . CYS A 1 65 ? 30.803 9.399 -15.484 1.00 86.56 65 CYS A C 1
ATOM 535 O O . CYS A 1 65 ? 31.085 9.513 -14.295 1.00 86.56 65 CYS A O 1
ATOM 537 N N . PHE A 1 66 ? 30.940 10.410 -16.347 1.00 84.38 66 PHE A N 1
ATOM 538 C CA . PHE A 1 66 ? 31.636 11.659 -15.995 1.00 84.38 66 PHE A CA 1
ATOM 539 C C . PHE A 1 66 ? 30.944 12.944 -16.463 1.00 84.38 66 PHE A C 1
ATOM 541 O O . PHE A 1 66 ? 31.262 14.008 -15.938 1.00 84.38 66 PHE A O 1
ATOM 548 N N . LYS A 1 67 ? 30.002 12.872 -17.410 1.00 86.62 67 LYS A N 1
ATOM 549 C CA . LYS A 1 67 ? 29.196 14.026 -17.831 1.00 86.62 67 LYS A CA 1
ATOM 550 C C . LYS A 1 67 ? 28.040 14.306 -16.871 1.00 86.62 67 LYS A C 1
ATOM 552 O O . LYS A 1 67 ? 27.612 13.427 -16.112 1.00 86.62 67 LYS A O 1
ATOM 557 N N . SER A 1 68 ? 27.518 15.530 -16.933 1.00 86.94 68 SER A N 1
ATOM 558 C CA . SER A 1 68 ? 26.270 15.898 -16.263 1.00 86.94 68 SER A CA 1
ATOM 559 C C . SER A 1 68 ? 25.081 15.116 -16.854 1.00 86.94 68 SER A C 1
ATOM 561 O O . SER A 1 68 ? 25.153 14.595 -17.968 1.00 86.94 68 SER A O 1
ATOM 563 N N . PHE A 1 69 ? 23.986 14.984 -16.097 1.00 86.56 69 PHE A N 1
ATOM 564 C CA . PHE A 1 69 ? 22.825 14.190 -16.528 1.00 86.56 69 PHE A CA 1
ATOM 565 C C . PHE A 1 69 ? 22.096 14.786 -17.747 1.00 86.56 69 PHE A C 1
ATOM 567 O O . PHE A 1 69 ? 21.459 14.049 -18.495 1.00 86.56 69 PHE A O 1
ATOM 574 N N . ASP A 1 70 ? 22.216 16.092 -17.976 1.00 87.31 70 ASP A N 1
ATOM 575 C CA . ASP A 1 70 ? 21.550 16.768 -19.095 1.00 87.31 70 ASP A CA 1
ATOM 576 C C . ASP A 1 70 ? 22.346 16.640 -20.409 1.00 87.31 70 ASP A C 1
ATOM 578 O O . ASP A 1 70 ? 21.796 16.785 -21.496 1.00 87.31 70 ASP A O 1
ATOM 582 N N . GLU A 1 71 ? 23.634 16.290 -20.326 1.00 86.56 71 GLU A N 1
ATOM 583 C CA . GLU A 1 71 ? 24.523 16.102 -21.481 1.00 86.56 71 GLU A CA 1
ATOM 584 C C . GLU A 1 71 ? 24.582 14.652 -21.994 1.00 86.56 71 GLU A C 1
ATOM 586 O O . GLU A 1 71 ? 25.205 14.376 -23.026 1.00 86.56 71 GLU A O 1
ATOM 591 N N . ILE A 1 72 ? 23.995 13.700 -21.263 1.00 90.44 72 ILE A N 1
ATOM 592 C CA . ILE A 1 72 ? 23.986 12.284 -21.647 1.00 90.44 72 ILE A CA 1
ATOM 593 C C . ILE A 1 72 ? 22.760 11.959 -22.504 1.00 90.44 72 ILE A C 1
ATOM 595 O O . ILE A 1 72 ? 21.627 12.343 -22.218 1.00 90.44 72 ILE A O 1
ATOM 599 N N . TYR A 1 73 ? 22.966 11.138 -23.524 1.00 90.19 73 TYR A N 1
ATOM 600 C CA . TYR A 1 73 ? 21.896 10.601 -24.355 1.00 90.19 73 TYR A CA 1
ATOM 601 C C . TYR A 1 73 ? 22.172 9.134 -24.672 1.00 90.19 73 TYR A C 1
ATOM 603 O O . TYR A 1 73 ? 23.301 8.657 -24.550 1.00 90.19 73 TYR A O 1
ATOM 611 N N . VAL A 1 74 ? 21.120 8.410 -25.045 1.00 91.50 74 VAL A N 1
ATOM 612 C CA . VAL A 1 74 ? 21.254 7.065 -25.607 1.00 91.50 74 VAL A CA 1
ATOM 613 C C . VAL A 1 74 ? 21.466 7.231 -27.106 1.00 91.50 74 VAL A C 1
ATOM 615 O O . VAL A 1 74 ? 20.682 7.917 -27.760 1.00 91.50 74 VAL A O 1
ATOM 618 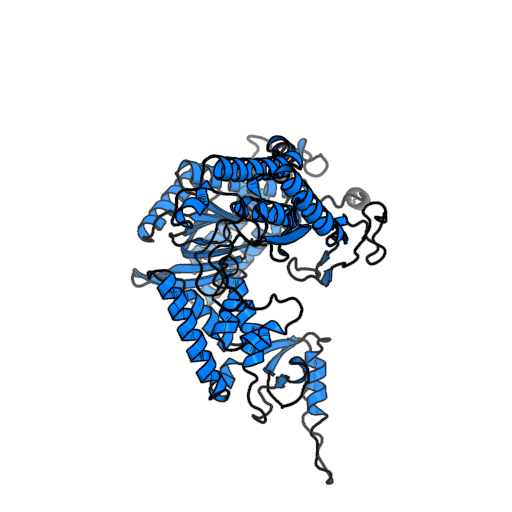N N . GLN A 1 75 ? 22.522 6.629 -27.644 1.00 90.06 75 GLN A N 1
ATOM 619 C CA . GLN A 1 75 ? 22.775 6.621 -29.081 1.00 90.06 75 GLN A CA 1
ATOM 620 C C . GLN A 1 75 ? 21.633 5.922 -29.824 1.00 90.06 75 GLN A C 1
ATOM 622 O O . GLN A 1 75 ? 21.307 4.766 -29.549 1.00 90.06 75 GLN A O 1
ATOM 627 N N . LEU A 1 76 ? 21.047 6.632 -30.786 1.00 86.12 76 LEU A N 1
ATOM 628 C CA . LEU A 1 76 ? 20.032 6.083 -31.678 1.00 86.12 76 LEU A CA 1
ATOM 629 C C . LEU A 1 76 ? 20.666 5.034 -32.599 1.00 86.12 76 LEU A C 1
ATOM 631 O O . LEU A 1 76 ? 21.800 5.204 -33.044 1.00 86.12 76 LEU A O 1
ATOM 635 N N . ASN A 1 77 ? 19.934 3.955 -32.883 1.00 86.56 77 ASN A N 1
ATOM 636 C CA . ASN A 1 77 ? 20.341 2.862 -33.781 1.00 86.56 77 ASN A CA 1
ATOM 637 C C . ASN A 1 77 ? 21.651 2.139 -33.405 1.00 86.56 77 ASN A C 1
ATOM 639 O O . ASN A 1 77 ? 22.204 1.397 -34.216 1.00 86.56 77 ASN A O 1
ATOM 643 N N . ALA A 1 78 ? 22.155 2.319 -32.181 1.00 90.50 78 ALA A N 1
ATOM 644 C CA . ALA A 1 78 ? 23.301 1.563 -31.696 1.00 90.50 78 ALA A CA 1
ATOM 645 C C . ALA A 1 78 ? 22.934 0.077 -31.517 1.00 90.50 78 ALA A C 1
ATOM 647 O O . ALA A 1 78 ? 21.817 -0.228 -31.081 1.00 90.50 78 ALA A O 1
ATOM 648 N N . PRO A 1 79 ? 23.868 -0.861 -31.775 1.00 93.88 79 PRO A N 1
ATOM 649 C CA . PRO A 1 79 ? 23.642 -2.265 -31.463 1.00 93.88 79 PRO A CA 1
ATOM 650 C C . PRO A 1 79 ? 23.357 -2.437 -29.967 1.00 93.88 79 PRO A C 1
ATOM 652 O O . PRO A 1 79 ? 23.785 -1.635 -29.128 1.00 93.88 79 PRO A O 1
ATOM 655 N N . MET A 1 80 ? 22.635 -3.502 -29.619 1.00 94.19 80 MET A N 1
ATOM 656 C CA . MET A 1 80 ? 22.274 -3.747 -28.226 1.00 94.19 80 MET A CA 1
ATOM 657 C C . MET A 1 80 ? 23.535 -3.896 -27.359 1.00 94.19 80 MET A C 1
ATOM 659 O O . MET A 1 80 ? 24.412 -4.725 -27.638 1.00 94.19 80 MET A O 1
ATOM 663 N N . GLY A 1 81 ? 23.622 -3.066 -26.320 1.00 95.56 81 GLY A N 1
ATOM 664 C CA . GLY A 1 81 ? 24.754 -3.004 -25.409 1.00 95.56 81 GLY A CA 1
ATOM 665 C C . GLY A 1 81 ? 24.890 -4.254 -24.540 1.00 95.56 81 GLY A C 1
ATOM 666 O O . GLY A 1 81 ? 23.992 -5.091 -24.453 1.00 95.56 81 GLY A O 1
ATOM 667 N N . ILE A 1 82 ? 26.022 -4.356 -23.845 1.00 95.38 82 ILE A N 1
ATOM 668 C CA . ILE A 1 82 ? 26.356 -5.517 -23.005 1.00 95.38 82 ILE A CA 1
ATOM 669 C C . ILE A 1 82 ? 25.350 -5.688 -21.857 1.00 95.38 82 ILE A C 1
ATOM 671 O O . ILE A 1 82 ? 24.876 -6.794 -21.612 1.00 95.38 82 ILE A O 1
ATOM 675 N N . ILE A 1 83 ? 25.001 -4.595 -21.169 1.00 94.56 83 ILE A N 1
ATOM 676 C CA . ILE A 1 83 ? 24.087 -4.640 -20.018 1.00 94.56 83 ILE A CA 1
ATOM 677 C C . ILE A 1 83 ? 22.659 -5.050 -20.437 1.00 94.56 83 ILE A C 1
ATOM 679 O O . ILE A 1 83 ? 22.135 -5.988 -19.839 1.00 94.56 83 ILE A O 1
ATOM 683 N N . PRO A 1 84 ? 22.039 -4.449 -21.472 1.00 95.50 84 PRO A N 1
ATOM 684 C CA . PRO A 1 84 ? 20.746 -4.899 -21.992 1.00 95.50 84 PRO A CA 1
ATOM 685 C C . PRO A 1 84 ? 20.710 -6.370 -22.419 1.00 95.50 84 PRO A C 1
ATOM 687 O O . PRO A 1 84 ? 19.739 -7.052 -22.097 1.00 95.50 84 PRO A O 1
ATOM 690 N N . LYS A 1 85 ? 21.766 -6.877 -23.077 1.00 96.00 85 LYS A N 1
ATOM 691 C CA . LYS A 1 85 ? 21.879 -8.300 -23.449 1.00 96.00 85 LYS A CA 1
ATOM 692 C C . LYS A 1 85 ? 21.875 -9.205 -22.219 1.00 96.00 85 LYS A C 1
ATOM 694 O O . LYS A 1 85 ? 21.007 -10.058 -22.099 1.00 96.00 85 LYS A O 1
ATOM 699 N N . LEU A 1 86 ? 22.764 -8.931 -21.261 1.00 94.81 86 LEU A N 1
ATOM 700 C CA . LEU A 1 86 ? 22.861 -9.690 -20.012 1.00 94.81 86 LEU A CA 1
ATOM 701 C C . LEU A 1 86 ? 21.532 -9.704 -19.242 1.00 94.81 86 LEU A C 1
ATOM 703 O O . LEU A 1 86 ? 21.111 -10.733 -18.719 1.00 94.81 86 LEU A O 1
ATOM 707 N N . VAL A 1 87 ? 20.864 -8.552 -19.157 1.00 94.31 87 VAL A N 1
ATOM 708 C CA . VAL A 1 87 ? 19.551 -8.450 -18.512 1.00 94.31 87 VAL A CA 1
ATOM 709 C C . VAL A 1 87 ? 18.498 -9.251 -19.274 1.00 94.31 87 VAL A C 1
ATOM 711 O O . VAL A 1 87 ? 17.675 -9.911 -18.640 1.00 94.31 87 VAL A O 1
ATOM 714 N N . GLY A 1 88 ? 18.540 -9.227 -20.608 1.00 93.44 88 GLY A N 1
ATOM 715 C CA . GLY A 1 88 ? 17.713 -10.072 -21.466 1.00 93.44 88 GLY A CA 1
ATOM 716 C C . GLY A 1 88 ? 17.864 -11.551 -21.127 1.00 93.44 88 GLY A C 1
ATOM 717 O O . GLY A 1 88 ? 16.863 -12.192 -20.810 1.00 93.44 88 GLY A O 1
ATOM 718 N N . ASP A 1 89 ? 19.100 -12.048 -21.071 1.00 94.81 89 ASP A N 1
ATOM 719 C CA . ASP A 1 89 ? 19.401 -13.448 -20.753 1.00 94.81 89 ASP A CA 1
ATOM 720 C C . ASP A 1 89 ? 18.855 -13.850 -19.371 1.00 94.81 89 ASP A C 1
ATOM 722 O O . ASP A 1 89 ? 18.253 -14.912 -19.209 1.00 94.81 89 ASP A O 1
ATOM 726 N N . ILE A 1 90 ? 19.002 -12.979 -18.363 1.00 94.44 90 ILE A N 1
ATOM 727 C CA . ILE A 1 90 ? 18.497 -13.219 -16.999 1.00 94.44 90 ILE A CA 1
ATOM 728 C C . ILE A 1 90 ? 16.962 -13.279 -16.975 1.00 94.44 90 ILE A C 1
ATOM 730 O O . ILE A 1 90 ? 16.380 -14.160 -16.332 1.00 94.44 90 ILE A O 1
ATOM 734 N N . VAL A 1 91 ? 16.290 -12.343 -17.653 1.00 91.19 91 VAL A N 1
ATOM 735 C CA . VAL A 1 91 ? 14.820 -12.282 -17.717 1.00 91.19 91 VAL A CA 1
ATOM 736 C C . VAL A 1 91 ? 14.257 -13.480 -18.489 1.00 91.19 91 VAL A C 1
ATOM 738 O O . VAL A 1 91 ? 13.262 -14.076 -18.063 1.00 91.19 91 VAL A O 1
ATOM 741 N N . GLU A 1 92 ? 14.908 -13.885 -19.578 1.00 91.56 92 GLU A N 1
ATOM 742 C CA . GLU A 1 92 ? 14.523 -15.056 -20.365 1.00 91.56 92 GLU A CA 1
ATOM 743 C C . GLU A 1 92 ? 14.728 -16.354 -19.572 1.00 91.56 92 GLU A C 1
ATOM 745 O O . GLU A 1 92 ? 13.807 -17.169 -19.469 1.00 91.56 92 GLU A O 1
ATOM 750 N N . ALA A 1 93 ? 15.883 -16.524 -18.922 1.00 94.62 93 ALA A N 1
ATOM 751 C CA . ALA A 1 93 ? 16.154 -17.673 -18.058 1.00 94.62 93 ALA A CA 1
ATOM 752 C C . ALA A 1 93 ? 15.128 -17.786 -16.920 1.00 94.62 93 ALA A C 1
ATOM 754 O O . ALA A 1 93 ? 14.665 -18.882 -16.595 1.00 94.62 93 ALA A O 1
ATOM 755 N N . ARG A 1 94 ? 14.712 -16.652 -16.341 1.00 94.31 94 ARG A N 1
ATOM 756 C CA . ARG A 1 94 ? 13.667 -16.622 -15.307 1.00 94.31 94 ARG A CA 1
ATOM 757 C C . ARG A 1 94 ? 12.318 -17.067 -15.863 1.00 94.31 94 ARG A C 1
ATOM 759 O O . ARG A 1 94 ? 11.586 -17.786 -15.184 1.00 94.31 94 ARG A O 1
ATOM 766 N N . SER A 1 95 ? 11.994 -16.647 -17.081 1.00 90.38 95 SER A N 1
ATOM 767 C CA . SER A 1 95 ? 10.755 -17.027 -17.762 1.00 90.38 95 SER A CA 1
ATOM 768 C C . SER A 1 95 ? 10.729 -18.528 -18.067 1.00 90.38 95 SER A C 1
ATOM 770 O O . SER A 1 95 ? 9.733 -19.188 -17.774 1.00 90.38 95 SER A O 1
ATOM 772 N N . LYS A 1 96 ? 11.853 -19.101 -18.523 1.00 93.94 96 LYS A N 1
ATOM 773 C CA . LYS A 1 96 ? 12.021 -20.554 -18.705 1.00 93.94 96 LYS A CA 1
ATOM 774 C C . LYS A 1 96 ? 11.860 -21.321 -17.390 1.00 93.94 96 LYS A C 1
ATOM 776 O O . LYS A 1 96 ? 11.105 -22.286 -17.343 1.00 93.94 96 LYS A O 1
ATOM 781 N N . ALA A 1 97 ? 12.481 -20.859 -16.301 1.00 94.31 97 ALA A N 1
ATOM 782 C CA . ALA A 1 97 ? 12.330 -21.482 -14.981 1.00 94.31 97 ALA A CA 1
ATOM 783 C C . ALA A 1 97 ? 10.870 -21.467 -14.490 1.00 94.31 97 ALA A C 1
ATOM 785 O O . ALA A 1 97 ? 10.385 -22.471 -13.973 1.00 94.31 97 ALA A O 1
ATOM 786 N N . LYS A 1 98 ? 10.139 -20.361 -14.699 1.00 92.81 98 LYS A N 1
ATOM 787 C CA . LYS A 1 98 ? 8.698 -20.291 -14.406 1.00 92.81 98 LYS A CA 1
ATOM 788 C C . LYS A 1 98 ? 7.878 -21.260 -15.261 1.00 92.81 98 LYS A C 1
ATOM 790 O O . LYS A 1 98 ? 6.977 -21.898 -14.730 1.00 92.81 98 LYS A O 1
ATOM 795 N N . CYS A 1 99 ? 8.190 -21.372 -16.552 1.00 92.50 99 CYS A N 1
ATOM 796 C CA . CYS A 1 99 ? 7.533 -22.323 -17.448 1.00 92.50 99 CYS A CA 1
ATOM 797 C C . CYS A 1 99 ? 7.729 -23.762 -16.948 1.00 92.50 99 CYS A C 1
ATOM 799 O O . CYS A 1 99 ? 6.750 -24.465 -16.715 1.00 92.50 99 CYS A O 1
ATOM 801 N N . HIS A 1 100 ? 8.972 -24.155 -16.648 1.00 92.94 100 HIS A N 1
ATOM 802 C CA . HIS A 1 100 ? 9.267 -25.478 -16.100 1.00 92.94 100 HIS A CA 1
ATOM 803 C C . HIS A 1 100 ? 8.556 -25.739 -14.771 1.00 92.94 100 HIS A C 1
ATOM 805 O O . HIS A 1 100 ? 7.968 -26.802 -14.601 1.00 92.94 100 HIS A O 1
ATOM 811 N N . MET A 1 101 ? 8.532 -24.761 -13.862 1.00 91.25 101 MET A N 1
ATOM 812 C CA . MET A 1 101 ? 7.821 -24.865 -12.583 1.00 91.25 101 MET A CA 1
ATOM 813 C C . MET A 1 101 ? 6.313 -25.124 -12.741 1.00 91.25 101 MET A C 1
ATOM 815 O O . MET A 1 101 ? 5.710 -25.752 -11.870 1.00 91.25 101 MET A O 1
ATOM 819 N N . ASN A 1 102 ? 5.716 -24.642 -13.832 1.00 88.56 102 ASN A N 1
ATOM 820 C CA . ASN A 1 102 ? 4.294 -24.790 -14.139 1.00 88.56 102 ASN A CA 1
ATOM 821 C C . ASN A 1 102 ? 3.985 -26.025 -15.007 1.00 88.56 102 ASN A C 1
ATOM 823 O O . ASN A 1 102 ? 2.838 -26.208 -15.410 1.00 88.56 102 ASN A O 1
ATOM 827 N N . THR A 1 103 ? 4.979 -26.869 -15.303 1.00 91.44 103 THR A N 1
ATOM 828 C CA . THR A 1 103 ? 4.774 -28.103 -16.077 1.00 91.44 103 THR A CA 1
ATOM 829 C C . THR A 1 103 ? 3.857 -29.061 -15.304 1.00 91.44 103 THR A C 1
ATOM 831 O O . THR A 1 103 ? 4.073 -29.263 -14.103 1.00 91.44 103 THR A O 1
ATOM 834 N N . PRO A 1 104 ? 2.852 -29.680 -15.953 1.00 88.50 104 PRO A N 1
ATOM 835 C CA . PRO A 1 104 ? 2.023 -30.700 -15.318 1.00 88.50 104 PRO A CA 1
ATOM 836 C C . PRO A 1 104 ? 2.873 -31.862 -14.783 1.00 88.50 104 PRO A C 1
ATOM 838 O O . PRO A 1 104 ? 3.854 -32.249 -15.411 1.00 88.50 104 PRO A O 1
ATOM 841 N N . ASN A 1 105 ? 2.478 -32.444 -13.648 1.00 89.50 105 ASN A N 1
ATOM 842 C CA . ASN A 1 105 ? 3.108 -33.634 -13.047 1.00 89.50 105 ASN A CA 1
ATOM 843 C C . ASN A 1 105 ? 4.599 -33.498 -12.667 1.00 89.50 105 ASN A C 1
ATOM 845 O O . ASN A 1 105 ? 5.296 -34.501 -12.530 1.00 89.50 105 ASN A O 1
ATOM 849 N N . ILE A 1 106 ? 5.094 -32.276 -12.458 1.00 91.56 106 ILE A N 1
ATOM 850 C CA . ILE A 1 106 ? 6.453 -32.040 -11.958 1.00 91.56 106 ILE A CA 1
ATOM 851 C C . ILE A 1 106 ? 6.633 -32.551 -10.519 1.00 91.56 106 ILE A C 1
ATOM 853 O O . ILE A 1 106 ? 5.749 -32.384 -9.672 1.00 91.56 106 ILE A O 1
ATOM 857 N N . SER A 1 107 ? 7.794 -33.137 -10.210 1.00 94.25 107 SER A N 1
ATOM 858 C CA . SER A 1 107 ? 8.088 -33.589 -8.846 1.00 94.25 107 SER A CA 1
ATOM 859 C C . SER A 1 107 ? 8.197 -32.409 -7.864 1.00 94.25 107 SER A C 1
ATOM 861 O O . SER A 1 107 ? 8.581 -31.294 -8.233 1.00 94.25 107 SER A O 1
ATOM 863 N N . LEU A 1 108 ? 7.904 -32.640 -6.576 1.00 92.81 108 LEU A N 1
ATOM 864 C CA . LEU A 1 108 ? 8.027 -31.602 -5.537 1.00 92.81 108 LEU A CA 1
ATOM 865 C C . LEU A 1 108 ? 9.452 -31.027 -5.458 1.00 92.81 108 LEU A C 1
ATOM 867 O O . LEU A 1 108 ? 9.623 -29.821 -5.275 1.00 92.81 108 LEU A O 1
ATOM 871 N N . ALA A 1 109 ? 10.466 -31.878 -5.639 1.00 93.75 109 ALA A N 1
ATOM 872 C CA . ALA A 1 109 ? 11.870 -31.481 -5.625 1.00 93.75 109 ALA A CA 1
ATOM 873 C C . ALA A 1 109 ? 12.222 -30.564 -6.806 1.00 93.75 109 ALA A C 1
ATOM 875 O O . ALA A 1 109 ? 12.856 -29.524 -6.622 1.00 93.75 109 ALA A O 1
ATOM 876 N N . GLU A 1 110 ? 11.773 -30.895 -8.017 1.00 94.00 110 GLU A N 1
ATOM 877 C CA . GLU A 1 110 ? 12.011 -30.055 -9.192 1.00 94.00 110 GLU A CA 1
ATOM 878 C C . GLU A 1 110 ? 11.240 -28.738 -9.118 1.00 94.00 110 GLU A C 1
ATOM 880 O O . GLU A 1 110 ? 11.788 -27.682 -9.438 1.00 94.00 110 GLU A O 1
ATOM 885 N N . LYS A 1 111 ? 9.997 -28.766 -8.625 1.00 93.31 111 LYS A N 1
ATOM 886 C CA . LYS A 1 111 ? 9.218 -27.549 -8.386 1.00 93.31 111 LYS A CA 1
ATOM 887 C C . LYS A 1 111 ? 9.934 -26.620 -7.405 1.00 93.31 111 LYS A C 1
ATOM 889 O O . LYS A 1 111 ? 10.051 -25.424 -7.672 1.00 93.31 111 LYS A O 1
ATOM 894 N N . ALA A 1 112 ? 10.469 -27.163 -6.309 1.00 94.00 112 ALA A N 1
ATOM 895 C CA . ALA A 1 112 ? 11.266 -26.406 -5.346 1.00 94.00 112 ALA A CA 1
ATOM 896 C C . ALA A 1 112 ? 12.554 -25.843 -5.975 1.00 94.00 112 ALA A C 1
ATOM 898 O O . ALA A 1 112 ? 12.877 -24.671 -5.770 1.00 94.00 112 ALA A O 1
ATOM 899 N N . LYS A 1 113 ? 13.252 -26.634 -6.801 1.00 96.12 113 LYS A N 1
ATOM 900 C CA . LYS A 1 113 ? 14.441 -26.201 -7.550 1.00 96.12 113 LYS A CA 1
ATOM 901 C C . LYS A 1 113 ? 14.137 -25.019 -8.475 1.00 96.12 113 LYS A C 1
ATOM 903 O O . LYS A 1 113 ? 14.819 -23.997 -8.394 1.00 96.12 113 LYS A O 1
ATOM 908 N N . TYR A 1 114 ? 13.117 -25.118 -9.330 1.00 96.50 114 TYR A N 1
ATOM 909 C CA . TYR A 1 114 ? 12.763 -24.033 -10.254 1.00 96.50 114 TYR A CA 1
ATOM 910 C C . TYR A 1 114 ? 12.220 -22.801 -9.528 1.00 96.50 114 TYR A C 1
ATOM 912 O O . TYR A 1 114 ? 12.497 -21.673 -9.943 1.00 96.50 114 TYR A O 1
ATOM 920 N N . GLN A 1 115 ? 11.525 -22.994 -8.404 1.00 95.00 115 GLN A N 1
ATOM 921 C CA . GLN A 1 115 ? 11.117 -21.895 -7.538 1.00 95.00 115 GLN A CA 1
ATOM 922 C C . GLN A 1 115 ? 12.333 -21.160 -6.953 1.00 95.00 115 GLN A C 1
ATOM 924 O O . GLN A 1 115 ? 12.391 -19.932 -7.009 1.00 95.00 115 GLN A O 1
ATOM 929 N N . ALA A 1 116 ? 13.339 -21.878 -6.449 1.00 95.19 116 ALA A N 1
ATOM 930 C CA . ALA A 1 116 ? 14.581 -21.266 -5.979 1.00 95.19 116 ALA A CA 1
ATOM 931 C C . ALA A 1 116 ? 15.314 -20.528 -7.116 1.00 95.19 116 ALA A C 1
ATOM 933 O O . ALA A 1 116 ? 15.739 -19.383 -6.945 1.00 95.19 116 ALA A O 1
ATOM 934 N N . GLN A 1 117 ? 15.389 -21.139 -8.303 1.00 95.94 117 GLN A N 1
ATOM 935 C CA . GLN A 1 117 ? 16.031 -20.550 -9.478 1.00 95.94 117 GLN A CA 1
ATOM 936 C C . GLN A 1 117 ? 15.348 -19.250 -9.932 1.00 95.94 117 GLN A C 1
ATOM 938 O O . GLN A 1 117 ? 16.028 -18.244 -10.142 1.00 95.94 117 GLN A O 1
ATOM 943 N N . GLN A 1 118 ? 14.014 -19.221 -10.058 1.00 94.81 118 GLN A N 1
ATOM 944 C CA . GLN A 1 118 ? 13.311 -18.008 -10.494 1.00 94.81 118 GLN A CA 1
ATOM 945 C C . GLN A 1 118 ? 13.421 -16.875 -9.462 1.00 94.81 118 GLN A C 1
ATOM 947 O O . GLN A 1 118 ? 13.528 -15.709 -9.853 1.00 94.81 118 GLN A O 1
ATOM 952 N N . LEU A 1 119 ? 13.451 -17.201 -8.161 1.00 93.94 119 LEU A N 1
ATOM 953 C CA . LEU A 1 119 ? 13.671 -16.225 -7.089 1.00 93.94 119 LEU A CA 1
ATOM 954 C C . LEU A 1 119 ? 15.083 -15.634 -7.146 1.00 93.94 119 LEU A C 1
ATOM 956 O O . LEU A 1 119 ? 15.228 -14.413 -7.060 1.00 93.94 119 LEU A O 1
ATOM 960 N N . ALA A 1 120 ? 16.106 -16.469 -7.348 1.00 95.56 120 ALA A N 1
ATOM 961 C CA . ALA A 1 120 ? 17.487 -16.015 -7.493 1.00 95.56 120 ALA A CA 1
ATOM 962 C C . ALA A 1 120 ? 17.645 -15.076 -8.700 1.00 95.56 120 ALA A C 1
ATOM 964 O O . ALA A 1 120 ? 18.173 -13.973 -8.566 1.00 95.56 120 ALA A O 1
ATOM 965 N N . LEU A 1 121 ? 17.103 -15.457 -9.862 1.00 94.62 121 LEU A N 1
ATOM 966 C CA . LEU A 1 121 ? 17.146 -14.626 -11.071 1.00 94.62 121 LEU A CA 1
ATOM 967 C C . LEU A 1 121 ? 16.373 -13.309 -10.898 1.00 94.62 121 LEU A C 1
ATOM 969 O O . LEU A 1 121 ? 16.847 -12.259 -11.332 1.00 94.62 121 LEU A O 1
ATOM 973 N N . LYS A 1 122 ? 15.218 -13.332 -10.212 1.00 91.81 122 LYS A N 1
ATOM 974 C CA . LYS A 1 122 ? 14.470 -12.115 -9.846 1.00 91.81 122 LYS A CA 1
ATOM 975 C C . LYS A 1 122 ? 15.329 -11.181 -8.993 1.00 91.81 122 LYS A C 1
ATOM 977 O O . LYS A 1 122 ? 15.362 -9.980 -9.256 1.00 91.81 122 LYS A O 1
ATOM 982 N N . LEU A 1 123 ? 16.011 -11.722 -7.983 1.00 91.50 123 LEU A N 1
ATOM 983 C CA . LEU A 1 123 ? 16.852 -10.940 -7.081 1.00 91.50 123 LEU A CA 1
ATOM 984 C C . LEU A 1 123 ? 18.030 -10.303 -7.824 1.00 91.50 123 LEU A C 1
ATOM 986 O O . LEU A 1 123 ? 18.279 -9.112 -7.645 1.00 91.50 123 LEU A O 1
ATOM 990 N N . ILE A 1 124 ? 18.708 -11.060 -8.691 1.00 91.62 124 ILE A N 1
ATOM 991 C CA . ILE A 1 124 ? 19.819 -10.557 -9.513 1.00 91.62 124 ILE A CA 1
ATOM 992 C C . ILE A 1 124 ? 19.340 -9.403 -10.405 1.00 91.62 124 ILE A C 1
ATOM 994 O O . ILE A 1 124 ? 19.919 -8.317 -10.361 1.00 91.62 124 ILE A O 1
ATOM 998 N N . ALA A 1 125 ? 18.248 -9.599 -11.155 1.00 89.00 125 ALA A N 1
ATOM 999 C CA . ALA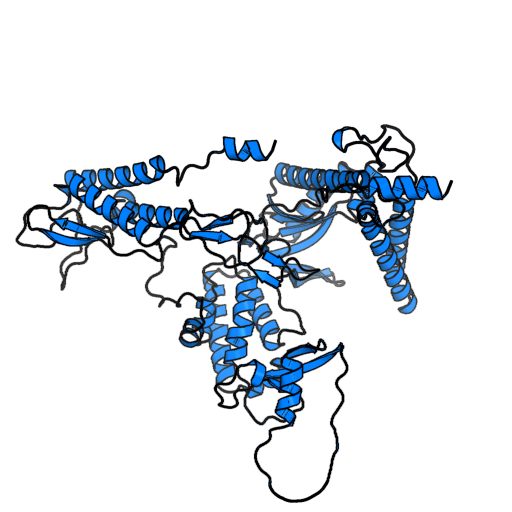 A 1 125 ? 17.703 -8.575 -12.046 1.00 89.00 125 ALA A CA 1
ATOM 1000 C C . ALA A 1 125 ? 17.306 -7.293 -11.289 1.00 89.00 125 ALA A C 1
ATOM 1002 O O . ALA A 1 125 ? 17.672 -6.188 -11.692 1.00 89.00 125 ALA A O 1
ATOM 1003 N N . ASN A 1 126 ? 16.612 -7.432 -10.154 1.00 85.62 126 ASN A N 1
ATOM 1004 C CA . ASN A 1 126 ? 16.175 -6.296 -9.342 1.00 85.62 126 ASN A CA 1
ATOM 1005 C C . ASN A 1 126 ? 17.339 -5.588 -8.626 1.00 85.62 126 ASN A C 1
ATOM 1007 O O . ASN A 1 126 ? 17.249 -4.396 -8.358 1.00 85.62 126 ASN A O 1
ATOM 1011 N N . THR A 1 127 ? 18.439 -6.280 -8.327 1.00 89.69 127 THR A N 1
ATOM 1012 C CA . THR A 1 127 ? 19.603 -5.678 -7.648 1.00 89.69 127 THR A CA 1
ATOM 1013 C C . THR A 1 127 ? 20.521 -4.937 -8.622 1.00 89.69 127 THR A C 1
ATOM 1015 O O . THR A 1 127 ? 21.231 -4.008 -8.224 1.00 89.69 127 THR A O 1
ATOM 1018 N N . LEU A 1 128 ? 20.501 -5.302 -9.909 1.00 87.00 128 LEU A N 1
ATOM 1019 C CA . LEU A 1 128 ? 21.417 -4.749 -10.903 1.00 87.00 128 LEU A CA 1
ATOM 1020 C C . LEU A 1 128 ? 21.290 -3.224 -11.038 1.00 87.00 128 LEU A C 1
ATOM 1022 O O . LEU A 1 128 ? 22.299 -2.523 -10.976 1.00 87.00 128 LEU A O 1
ATOM 1026 N N . TYR A 1 129 ? 20.066 -2.689 -11.142 1.00 84.44 129 TYR A N 1
ATOM 1027 C CA . TYR A 1 129 ? 19.878 -1.236 -11.257 1.00 84.44 129 TYR A CA 1
ATOM 1028 C C . TYR A 1 129 ? 20.370 -0.498 -9.999 1.00 84.44 129 TYR A C 1
ATOM 1030 O O . TYR A 1 129 ? 21.014 0.547 -10.100 1.00 84.44 129 TYR A O 1
ATOM 1038 N N . GLY A 1 130 ? 20.090 -1.053 -8.812 1.00 86.56 130 GLY A N 1
ATOM 1039 C CA . GLY A 1 130 ? 20.482 -0.463 -7.533 1.00 86.56 130 GLY A CA 1
ATOM 1040 C C . GLY A 1 130 ? 21.999 -0.432 -7.365 1.00 86.56 130 GLY A C 1
ATOM 1041 O O . GLY A 1 130 ? 22.545 0.525 -6.816 1.00 86.56 130 GLY A O 1
ATOM 1042 N N . SER A 1 131 ? 22.684 -1.430 -7.926 1.00 90.81 131 SER A N 1
ATOM 1043 C CA . SER A 1 131 ? 24.144 -1.525 -7.911 1.00 90.81 131 SER A CA 1
ATOM 1044 C C . SER A 1 131 ? 24.796 -0.362 -8.665 1.00 90.81 131 SER A C 1
ATOM 1046 O O . SER A 1 131 ? 25.739 0.231 -8.149 1.00 90.81 131 SER A O 1
ATOM 1048 N N . PHE A 1 132 ? 24.250 0.069 -9.811 1.00 91.19 132 PHE A N 1
ATOM 1049 C CA . PHE A 1 132 ? 24.759 1.247 -10.536 1.00 91.19 132 PHE A CA 1
ATOM 1050 C C . PHE A 1 132 ? 24.662 2.552 -9.735 1.00 91.19 132 PHE A C 1
ATOM 1052 O O . PHE A 1 132 ? 25.447 3.470 -9.972 1.00 91.19 132 PHE A O 1
ATOM 1059 N N . GLY A 1 133 ? 23.732 2.640 -8.781 1.00 87.50 133 GLY A N 1
ATOM 1060 C CA . GLY A 1 133 ? 23.588 3.783 -7.879 1.00 87.50 133 GLY A CA 1
ATOM 1061 C C . GLY A 1 133 ? 24.497 3.744 -6.646 1.00 87.50 133 GLY A C 1
ATOM 1062 O O . GLY A 1 133 ? 24.562 4.734 -5.918 1.00 87.50 133 GLY A O 1
ATOM 1063 N N . SER A 1 134 ? 25.194 2.632 -6.396 1.00 87.81 134 SER A N 1
ATOM 1064 C CA . SER A 1 134 ? 26.066 2.463 -5.231 1.00 87.81 134 SER A CA 1
ATOM 1065 C C . SER A 1 134 ? 27.500 2.871 -5.548 1.00 87.81 134 SER A C 1
ATOM 1067 O O . SER A 1 134 ? 28.147 2.259 -6.392 1.00 87.81 134 SER A O 1
ATOM 1069 N N . ILE A 1 135 ? 28.036 3.845 -4.810 1.00 85.69 135 ILE A N 1
ATOM 1070 C CA . ILE A 1 135 ? 29.435 4.294 -4.946 1.00 85.69 135 ILE A CA 1
ATOM 1071 C C . ILE A 1 135 ? 30.463 3.183 -4.667 1.00 85.69 135 ILE A C 1
ATOM 1073 O O . ILE A 1 135 ? 31.612 3.274 -5.088 1.00 85.69 135 ILE A O 1
ATOM 1077 N N . TYR A 1 136 ? 30.056 2.132 -3.951 1.00 87.50 136 TYR A N 1
ATOM 1078 C CA . TYR A 1 136 ? 30.906 0.986 -3.627 1.00 87.50 136 TYR A CA 1
ATOM 1079 C C . TYR A 1 136 ? 30.920 -0.071 -4.734 1.00 87.50 136 TYR A C 1
ATOM 1081 O O . TYR A 1 136 ? 31.734 -0.990 -4.701 1.00 87.50 136 TYR A O 1
ATOM 1089 N N . PHE A 1 137 ? 30.019 0.029 -5.711 1.00 89.19 137 PHE A N 1
ATOM 1090 C CA . PHE A 1 137 ? 29.972 -0.909 -6.817 1.00 89.19 137 PHE A CA 1
ATOM 1091 C C . PHE A 1 137 ? 31.083 -0.605 -7.824 1.00 89.19 137 PHE A C 1
ATOM 1093 O O . PHE A 1 137 ? 31.231 0.532 -8.262 1.00 89.19 137 PHE A O 1
ATOM 1100 N N . ARG A 1 138 ? 31.836 -1.633 -8.239 1.00 90.62 138 ARG A N 1
ATOM 1101 C CA . ARG A 1 138 ? 32.972 -1.488 -9.170 1.00 90.62 138 ARG A CA 1
ATOM 1102 C C . ARG A 1 138 ? 32.592 -0.802 -10.485 1.00 90.62 138 ARG A C 1
ATOM 1104 O O . ARG A 1 138 ? 33.404 -0.075 -11.048 1.00 90.62 138 ARG A O 1
ATOM 1111 N N . PHE A 1 139 ? 31.371 -1.038 -10.962 1.00 90.12 139 PHE A N 1
ATOM 1112 C CA . PHE A 1 139 ? 30.813 -0.410 -12.161 1.00 90.12 139 PHE A CA 1
ATOM 1113 C C . PHE A 1 139 ? 29.809 0.692 -11.798 1.00 90.12 139 PHE A C 1
ATOM 1115 O O . PHE A 1 139 ? 28.762 0.809 -12.430 1.00 90.12 139 PHE A O 1
ATOM 1122 N N . TYR A 1 140 ? 30.082 1.465 -10.744 1.00 88.94 140 TYR A N 1
ATOM 1123 C CA . TYR A 1 140 ? 29.249 2.595 -10.342 1.00 88.94 140 TYR A CA 1
ATOM 1124 C C . TYR A 1 140 ? 28.993 3.539 -11.524 1.00 88.94 140 TYR A C 1
ATOM 1126 O O . TYR A 1 140 ? 29.916 3.987 -12.204 1.00 88.94 140 TYR A O 1
ATOM 1134 N N . ALA A 1 141 ? 27.716 3.834 -11.760 1.00 90.81 141 ALA A N 1
ATOM 1135 C CA . ALA A 1 141 ? 27.253 4.602 -12.903 1.00 90.81 141 ALA A CA 1
ATOM 1136 C C . ALA A 1 141 ? 25.953 5.324 -12.545 1.00 90.81 141 ALA A C 1
ATOM 1138 O O . ALA A 1 141 ? 24.857 4.942 -12.961 1.00 90.81 141 ALA A O 1
ATOM 1139 N N . ARG A 1 142 ? 26.080 6.399 -11.764 1.00 89.94 142 ARG A N 1
ATOM 1140 C CA . ARG A 1 142 ? 24.949 7.211 -11.291 1.00 89.94 142 ARG A CA 1
ATOM 1141 C C . ARG A 1 142 ? 23.954 7.553 -12.397 1.00 89.94 142 ARG A C 1
ATOM 1143 O O . ARG A 1 142 ? 22.750 7.433 -12.208 1.00 89.94 142 ARG A O 1
ATOM 1150 N N . ASN A 1 143 ? 24.466 7.999 -13.535 1.00 92.31 143 ASN A N 1
ATOM 1151 C CA . ASN A 1 143 ? 23.668 8.457 -14.662 1.00 92.31 143 ASN A CA 1
ATOM 1152 C C . ASN A 1 143 ? 22.873 7.326 -15.329 1.00 92.31 143 ASN A C 1
ATOM 1154 O O . ASN A 1 143 ? 21.755 7.570 -15.773 1.00 92.31 143 ASN A O 1
ATOM 1158 N N . ILE A 1 144 ? 23.389 6.089 -15.332 1.00 94.00 144 ILE A N 1
ATOM 1159 C CA . ILE A 1 144 ? 22.619 4.907 -15.751 1.00 94.00 144 ILE A CA 1
ATOM 1160 C C . ILE A 1 144 ? 21.436 4.714 -14.801 1.00 94.00 144 ILE A C 1
ATOM 1162 O O . ILE A 1 144 ? 20.292 4.657 -15.249 1.00 94.00 144 ILE A O 1
ATOM 1166 N N . ALA A 1 145 ? 21.689 4.689 -13.488 1.00 93.06 145 ALA A N 1
ATOM 1167 C CA . ALA A 1 145 ? 20.634 4.519 -12.490 1.00 93.06 145 ALA A CA 1
ATOM 1168 C C . ALA A 1 145 ? 19.578 5.639 -12.571 1.00 93.06 145 ALA A C 1
ATOM 1170 O O . ALA A 1 145 ? 18.379 5.364 -12.574 1.00 93.06 145 ALA A O 1
ATOM 1171 N N . ALA A 1 146 ? 20.017 6.891 -12.719 1.00 92.62 146 ALA A N 1
ATOM 1172 C CA . ALA A 1 146 ? 19.142 8.048 -12.880 1.00 92.62 146 ALA A CA 1
ATOM 1173 C C . ALA A 1 146 ? 18.325 8.002 -14.184 1.00 92.62 146 ALA A C 1
ATOM 1175 O O . ALA A 1 146 ? 17.159 8.395 -14.183 1.00 92.62 146 ALA A O 1
ATOM 1176 N N . LYS A 1 147 ? 18.896 7.503 -15.291 1.00 94.56 147 LYS A N 1
ATOM 1177 C CA . LYS A 1 147 ? 18.183 7.372 -16.571 1.00 94.56 147 LYS A CA 1
ATOM 1178 C C . LYS A 1 147 ? 17.104 6.297 -16.494 1.00 94.56 147 LYS A C 1
ATOM 1180 O O . LYS A 1 147 ? 15.992 6.532 -16.962 1.00 94.56 147 LYS A O 1
ATOM 1185 N N . ILE A 1 148 ? 17.407 5.166 -15.851 1.00 94.75 148 ILE A N 1
ATOM 1186 C CA . ILE A 1 148 ? 16.445 4.084 -15.606 1.00 94.75 148 ILE A CA 1
ATOM 1187 C C . ILE A 1 148 ? 15.266 4.604 -14.780 1.00 94.75 148 ILE A C 1
ATOM 1189 O O . ILE A 1 148 ? 14.116 4.436 -15.183 1.00 94.75 148 ILE A O 1
ATOM 1193 N N . THR A 1 149 ? 15.524 5.286 -13.657 1.00 93.88 149 THR A N 1
ATOM 1194 C CA . THR A 1 149 ? 14.432 5.815 -12.827 1.00 93.88 149 THR A CA 1
ATOM 1195 C C . THR A 1 149 ? 13.663 6.921 -13.539 1.00 93.88 149 THR A C 1
ATOM 1197 O O . THR A 1 149 ? 12.443 6.967 -13.417 1.00 93.88 149 THR A O 1
ATOM 1200 N N . ALA A 1 150 ? 14.326 7.782 -14.320 1.00 94.00 150 ALA A N 1
ATOM 1201 C CA . ALA A 1 150 ? 13.657 8.801 -15.127 1.00 94.00 150 ALA A CA 1
ATOM 1202 C C . ALA A 1 150 ? 12.671 8.186 -16.127 1.00 94.00 150 ALA A C 1
ATOM 1204 O O . ALA A 1 150 ? 11.508 8.587 -16.138 1.00 94.00 150 ALA A O 1
ATOM 1205 N N . LYS A 1 151 ? 13.095 7.163 -16.880 1.00 95.38 151 LYS A N 1
ATOM 1206 C CA . LYS A 1 151 ? 12.201 6.425 -17.780 1.00 95.38 151 LYS A CA 1
ATOM 1207 C C . LYS A 1 151 ? 11.094 5.689 -17.032 1.00 95.38 151 LYS A C 1
ATOM 1209 O O . LYS A 1 151 ? 9.960 5.715 -17.490 1.00 95.38 151 LYS A O 1
ATOM 1214 N N . GLY A 1 152 ? 11.364 5.140 -15.848 1.00 95.31 152 GLY A N 1
ATOM 1215 C CA . GLY A 1 152 ? 10.324 4.522 -15.019 1.00 95.31 152 GLY A CA 1
ATOM 1216 C C . GLY A 1 152 ? 9.218 5.504 -14.634 1.00 95.31 152 GLY A C 1
ATOM 1217 O O . GLY A 1 152 ? 8.038 5.189 -14.757 1.00 95.31 152 GLY A O 1
ATOM 1218 N N . ARG A 1 153 ? 9.584 6.735 -14.246 1.00 94.94 153 ARG A N 1
ATOM 1219 C CA . ARG A 1 153 ? 8.604 7.795 -13.949 1.00 94.94 153 ARG A CA 1
ATOM 1220 C C . ARG A 1 153 ? 7.804 8.214 -15.185 1.00 94.94 153 ARG A C 1
ATOM 1222 O O . ARG A 1 153 ? 6.612 8.469 -15.053 1.00 94.94 153 ARG A O 1
ATOM 1229 N N . GLU A 1 154 ? 8.454 8.302 -16.345 1.00 95.25 154 GLU A N 1
ATOM 1230 C CA . GLU A 1 154 ? 7.817 8.621 -17.630 1.00 95.25 154 GLU A CA 1
ATOM 1231 C C . GLU A 1 154 ? 6.796 7.545 -18.022 1.00 95.25 154 GLU A C 1
ATOM 1233 O O . GLU A 1 154 ? 5.637 7.864 -18.254 1.00 95.25 154 GLU A O 1
ATOM 1238 N N . ILE A 1 155 ? 7.188 6.270 -17.986 1.00 96.12 155 ILE A N 1
ATOM 1239 C CA . ILE A 1 155 ? 6.319 5.129 -18.308 1.00 96.12 155 ILE A CA 1
ATOM 1240 C C . ILE A 1 155 ? 5.103 5.069 -17.382 1.00 96.12 155 ILE A C 1
ATOM 1242 O O . ILE A 1 155 ? 3.978 4.924 -17.856 1.00 96.12 155 ILE A O 1
ATOM 1246 N N . LEU A 1 156 ? 5.305 5.248 -16.072 1.00 95.12 156 LEU A N 1
ATOM 1247 C CA . LEU A 1 156 ? 4.203 5.280 -15.111 1.00 95.12 156 LEU A CA 1
ATOM 1248 C C . LEU A 1 156 ? 3.206 6.400 -15.449 1.00 95.12 156 LEU A C 1
ATOM 1250 O O . LEU A 1 156 ? 1.999 6.176 -15.450 1.00 95.12 156 LEU A O 1
ATOM 1254 N N . MET A 1 157 ? 3.698 7.601 -15.767 1.00 94.50 157 MET A N 1
ATOM 1255 C CA . MET A 1 157 ? 2.841 8.732 -16.138 1.00 94.50 157 MET A CA 1
ATOM 1256 C C . MET A 1 157 ? 2.150 8.536 -17.490 1.00 94.50 157 MET A C 1
ATOM 1258 O O . MET A 1 157 ? 0.995 8.941 -17.639 1.00 94.50 157 MET A O 1
ATOM 1262 N N . ASN A 1 158 ? 2.808 7.891 -18.451 1.00 93.50 158 ASN A N 1
ATOM 1263 C CA . ASN A 1 158 ? 2.202 7.537 -19.730 1.00 93.50 158 ASN A CA 1
ATOM 1264 C C . ASN A 1 158 ? 1.047 6.554 -19.526 1.00 93.50 158 ASN A C 1
ATOM 1266 O O . ASN A 1 158 ? -0.046 6.801 -20.027 1.00 93.50 158 ASN A O 1
ATOM 1270 N N . ALA A 1 159 ? 1.234 5.512 -18.711 1.00 93.88 159 ALA A N 1
ATOM 1271 C CA . ALA A 1 159 ? 0.172 4.565 -18.380 1.00 93.88 159 ALA A CA 1
ATOM 1272 C C . ALA A 1 159 ? -1.009 5.230 -17.647 1.00 93.88 159 ALA A C 1
ATOM 1274 O O . ALA A 1 159 ? -2.161 4.970 -17.988 1.00 93.88 159 ALA A O 1
ATOM 1275 N N . VAL A 1 160 ? -0.748 6.160 -16.718 1.00 92.69 160 VAL A N 1
ATOM 1276 C CA . VAL A 1 160 ? -1.802 6.988 -16.090 1.00 92.69 160 VAL A CA 1
ATOM 1277 C C . VAL A 1 160 ? -2.560 7.805 -17.133 1.00 92.69 160 VAL A C 1
ATOM 1279 O O . VAL A 1 160 ? -3.783 7.897 -17.086 1.00 92.69 160 VAL A O 1
ATOM 1282 N N . THR A 1 161 ? -1.841 8.418 -18.071 1.00 91.94 161 THR A N 1
ATOM 1283 C CA . THR A 1 161 ? -2.439 9.260 -19.114 1.00 91.94 161 THR A CA 1
ATOM 1284 C C . THR A 1 161 ? -3.298 8.417 -20.051 1.00 91.94 161 THR A C 1
ATOM 1286 O O . THR A 1 161 ? -4.422 8.798 -20.349 1.00 91.94 161 THR A O 1
ATOM 1289 N N . MET A 1 162 ? -2.829 7.229 -20.434 1.00 88.19 162 MET A N 1
ATOM 1290 C CA . MET A 1 162 ? -3.579 6.281 -21.258 1.00 88.19 162 MET A CA 1
ATOM 1291 C C . MET A 1 162 ? -4.828 5.754 -20.556 1.00 88.19 162 MET A C 1
ATOM 1293 O O . MET A 1 162 ? -5.887 5.696 -21.181 1.00 88.19 162 MET A O 1
ATOM 1297 N N . ALA A 1 163 ? -4.742 5.429 -19.264 1.00 85.75 163 ALA A N 1
ATOM 1298 C CA . ALA A 1 163 ? -5.911 5.049 -18.475 1.00 85.75 163 ALA A CA 1
ATOM 1299 C C . ALA A 1 163 ? -6.951 6.184 -18.442 1.00 85.75 163 ALA A C 1
ATOM 1301 O O . ALA A 1 163 ? -8.123 5.950 -18.734 1.00 85.75 163 ALA A O 1
ATOM 1302 N N . LYS A 1 164 ? -6.506 7.426 -18.199 1.00 84.56 164 LYS A N 1
ATOM 1303 C CA . LYS A 1 164 ? -7.370 8.618 -18.192 1.00 84.56 164 LYS A CA 1
ATOM 1304 C C . LYS A 1 164 ? -8.019 8.899 -19.544 1.00 84.56 164 LYS A C 1
ATOM 1306 O O . LYS A 1 164 ? -9.211 9.187 -19.585 1.00 84.56 164 LYS A O 1
ATOM 1311 N N . SER A 1 165 ? -7.275 8.782 -20.644 1.00 80.12 165 SER A N 1
ATOM 1312 C CA . SER A 1 165 ? -7.816 8.947 -22.002 1.00 80.12 165 SER A CA 1
ATOM 1313 C C . SER A 1 165 ? -8.879 7.900 -22.346 1.00 80.12 165 SER A C 1
ATOM 1315 O O . SER A 1 165 ? -9.734 8.156 -23.185 1.00 80.12 165 SER A O 1
ATOM 1317 N N . ASN A 1 166 ? -8.861 6.748 -21.669 1.00 72.19 166 ASN A N 1
ATOM 1318 C CA . ASN A 1 166 ? -9.888 5.712 -21.763 1.00 72.19 166 ASN A CA 1
ATOM 1319 C C . ASN A 1 166 ? -10.954 5.833 -20.659 1.00 72.19 166 ASN A C 1
ATOM 1321 O O . ASN A 1 166 ? -11.635 4.860 -20.359 1.00 72.19 166 ASN A O 1
ATOM 1325 N N . THR A 1 167 ? -11.126 7.017 -20.059 1.00 73.69 167 THR A N 1
ATOM 1326 C CA . THR A 1 167 ? -1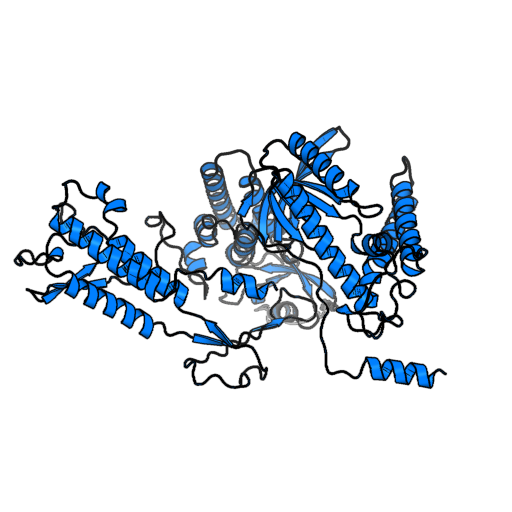2.138 7.342 -19.031 1.00 73.69 167 THR A CA 1
ATOM 1327 C C . THR A 1 167 ? -11.967 6.658 -17.669 1.00 73.69 167 THR A C 1
ATOM 1329 O O . THR A 1 167 ? -12.855 6.749 -16.825 1.00 73.69 167 THR A O 1
ATOM 1332 N N . PHE A 1 168 ? -10.813 6.041 -17.397 1.00 77.75 168 PHE A N 1
ATOM 1333 C CA . PHE A 1 168 ? -10.538 5.396 -16.110 1.00 77.75 168 PHE A CA 1
ATOM 1334 C C . PHE A 1 168 ? -9.688 6.279 -15.194 1.00 77.75 168 PHE A C 1
ATOM 1336 O O . PHE A 1 168 ? -8.726 6.922 -15.623 1.00 77.75 168 PHE A O 1
ATOM 1343 N N . SER A 1 169 ? -10.018 6.294 -13.902 1.00 77.50 169 SER A N 1
ATOM 1344 C CA . SER A 1 169 ? -9.313 7.112 -12.914 1.00 77.50 169 SER A CA 1
ATOM 1345 C C . SER A 1 169 ? -8.249 6.298 -12.183 1.00 77.50 169 SER A C 1
ATOM 1347 O O . SER A 1 169 ? -8.533 5.254 -11.602 1.00 77.50 169 SER A O 1
ATOM 1349 N N . THR A 1 170 ? -7.007 6.779 -12.168 1.00 88.75 170 THR A N 1
ATOM 1350 C CA . THR A 1 170 ? -5.953 6.206 -11.321 1.00 88.75 170 THR A CA 1
ATOM 1351 C C . THR A 1 170 ? -6.066 6.768 -9.905 1.00 88.75 170 THR A C 1
ATOM 1353 O O . THR A 1 170 ? -5.873 7.966 -9.702 1.00 88.75 170 THR A O 1
ATOM 1356 N N . ILE A 1 171 ? -6.326 5.901 -8.926 1.00 85.81 171 ILE A N 1
ATOM 1357 C CA . ILE A 1 171 ? -6.521 6.275 -7.514 1.00 85.81 171 ILE A CA 1
ATOM 1358 C C . ILE A 1 171 ? -5.244 6.164 -6.674 1.00 85.81 171 ILE A C 1
ATOM 1360 O O . ILE A 1 171 ? -5.134 6.787 -5.614 1.00 85.81 171 ILE A O 1
ATOM 1364 N N . TYR A 1 172 ? -4.274 5.379 -7.147 1.00 91.25 172 TYR A N 1
ATOM 1365 C CA . TYR A 1 172 ? -2.948 5.248 -6.553 1.00 91.25 172 TYR A CA 1
ATOM 1366 C C . TYR A 1 172 ? -1.934 4.770 -7.598 1.00 91.25 172 TYR A C 1
ATOM 1368 O O . TYR A 1 172 ? -2.291 4.112 -8.570 1.00 91.25 172 TYR A O 1
ATOM 1376 N N . GLY A 1 173 ? -0.656 5.074 -7.390 1.00 89.56 173 GLY A N 1
ATOM 1377 C CA . GLY A 1 173 ? 0.428 4.484 -8.164 1.00 89.56 173 GLY A CA 1
ATOM 1378 C C . GLY A 1 173 ? 1.761 4.599 -7.441 1.00 89.56 173 GLY A C 1
ATOM 1379 O O . GLY A 1 173 ? 2.041 5.611 -6.794 1.00 89.56 173 GLY A O 1
ATOM 1380 N N . ASP A 1 174 ? 2.582 3.564 -7.546 1.00 89.50 174 ASP A N 1
ATOM 1381 C CA . ASP A 1 174 ? 3.887 3.477 -6.902 1.00 89.50 174 ASP A CA 1
ATOM 1382 C C . ASP A 1 174 ? 4.876 2.759 -7.797 1.00 89.50 174 ASP A C 1
ATOM 1384 O O . ASP A 1 174 ? 4.774 1.551 -7.971 1.00 89.50 174 ASP A O 1
ATOM 1388 N N . THR A 1 175 ? 5.856 3.521 -8.285 1.00 86.56 175 THR A N 1
ATOM 1389 C CA . THR A 1 175 ? 7.033 3.085 -9.042 1.00 86.56 175 THR A CA 1
ATOM 1390 C C . THR A 1 175 ? 6.712 2.334 -10.337 1.00 86.56 175 THR A C 1
ATOM 1392 O O . THR A 1 175 ? 6.975 2.866 -11.412 1.00 86.56 175 THR A O 1
ATOM 1395 N N . ASP A 1 176 ? 6.166 1.132 -10.220 1.00 91.19 176 ASP A N 1
ATOM 1396 C CA . ASP A 1 176 ? 5.835 0.151 -11.247 1.00 91.19 176 ASP A CA 1
ATOM 1397 C C . ASP A 1 176 ? 4.386 -0.358 -11.176 1.00 91.19 176 ASP A C 1
ATOM 1399 O O . ASP A 1 176 ? 3.967 -1.091 -12.067 1.00 91.19 176 ASP A O 1
ATOM 1403 N N . SER A 1 177 ? 3.599 0.091 -10.198 1.00 93.75 177 SER A N 1
ATOM 1404 C CA . SER A 1 177 ? 2.206 -0.326 -10.015 1.00 93.75 177 SER A CA 1
ATOM 1405 C C . SER A 1 177 ? 1.223 0.842 -10.081 1.00 93.75 177 SER A C 1
ATOM 1407 O O . SER A 1 177 ? 1.537 1.978 -9.709 1.00 93.75 177 SER A O 1
ATOM 1409 N N . LEU A 1 178 ? 0.008 0.554 -10.541 1.00 94.31 178 LEU A N 1
ATOM 1410 C CA . LEU A 1 178 ? -1.129 1.462 -10.641 1.00 94.31 178 LEU A CA 1
ATOM 1411 C C . LEU A 1 178 ? -2.365 0.789 -10.051 1.00 94.31 178 LEU A C 1
ATOM 1413 O O . LEU A 1 178 ? -2.652 -0.362 -10.365 1.00 94.31 178 LEU A O 1
ATOM 1417 N N . ILE A 1 179 ? -3.125 1.527 -9.247 1.00 95.00 179 ILE A N 1
ATOM 1418 C CA . ILE A 1 179 ? -4.481 1.138 -8.867 1.00 95.00 179 ILE A CA 1
ATOM 1419 C C . ILE A 1 179 ? -5.459 2.025 -9.624 1.00 95.00 179 ILE A C 1
ATOM 1421 O O . ILE A 1 179 ? -5.390 3.257 -9.544 1.00 95.00 179 ILE A O 1
ATOM 1425 N N . ILE A 1 180 ? -6.356 1.390 -10.367 1.00 92.00 180 ILE A N 1
ATOM 1426 C CA . ILE A 1 180 ? -7.299 2.039 -11.273 1.00 92.00 180 ILE A CA 1
ATOM 1427 C C . ILE A 1 180 ? -8.718 1.736 -10.803 1.00 92.00 180 ILE A C 1
ATOM 1429 O O . ILE A 1 180 ? -9.071 0.578 -10.599 1.00 92.00 180 ILE A O 1
ATOM 1433 N N . ASP A 1 181 ? -9.518 2.781 -10.632 1.00 86.88 181 ASP A N 1
ATOM 1434 C CA . ASP A 1 181 ? -10.949 2.681 -10.373 1.00 86.88 181 ASP A CA 1
ATOM 1435 C C . ASP A 1 181 ? -11.683 2.458 -11.697 1.00 86.88 181 ASP A C 1
ATOM 1437 O O . ASP A 1 181 ? -11.555 3.249 -12.639 1.00 86.88 181 ASP A O 1
ATOM 1441 N N . THR A 1 182 ? -12.408 1.342 -11.779 1.00 81.94 182 THR A N 1
ATOM 1442 C CA . THR A 1 182 ? -13.155 0.970 -12.984 1.00 81.94 182 THR A CA 1
ATOM 1443 C C . THR A 1 182 ? -14.503 1.671 -13.077 1.00 81.94 182 THR A C 1
ATOM 1445 O O . THR A 1 182 ? -15.097 1.670 -14.152 1.00 81.94 182 THR A O 1
ATOM 1448 N N . MET A 1 183 ? -14.996 2.251 -11.974 1.00 77.69 183 MET A N 1
ATOM 1449 C CA . MET A 1 183 ? -16.375 2.729 -11.826 1.00 77.69 183 MET A CA 1
ATOM 1450 C C . MET A 1 183 ? -17.428 1.633 -12.085 1.00 77.69 183 MET A C 1
ATOM 1452 O O . MET A 1 183 ? -18.582 1.932 -12.387 1.00 77.69 183 MET A O 1
ATOM 1456 N N . GLN A 1 184 ? -17.038 0.354 -11.988 1.00 77.44 184 GLN A N 1
ATOM 1457 C CA . GLN A 1 184 ? -17.907 -0.807 -12.185 1.00 77.44 184 GLN A CA 1
ATOM 1458 C C . GLN A 1 184 ? -18.002 -1.644 -10.912 1.00 77.44 184 GLN A C 1
ATOM 1460 O O . GLN A 1 184 ? -17.033 -1.804 -10.170 1.00 77.44 184 GLN A O 1
ATOM 1465 N N . ARG A 1 185 ? -19.169 -2.245 -10.668 1.00 78.19 185 ARG A N 1
ATOM 1466 C CA . ARG A 1 185 ? -19.380 -3.160 -9.530 1.00 78.19 185 ARG A CA 1
ATOM 1467 C C . ARG A 1 185 ? -19.115 -4.623 -9.858 1.00 78.19 185 ARG A C 1
ATOM 1469 O O . ARG A 1 185 ? -18.811 -5.384 -8.946 1.00 78.19 185 ARG A O 1
ATOM 1476 N N . ASP A 1 186 ? -19.231 -5.003 -11.127 1.00 78.75 186 ASP A N 1
ATOM 1477 C CA . ASP A 1 186 ? -19.013 -6.376 -11.575 1.00 78.75 186 ASP A CA 1
ATOM 1478 C C . ASP A 1 186 ? -17.515 -6.647 -11.827 1.00 78.75 186 ASP A C 1
ATOM 1480 O O . ASP A 1 186 ? -16.907 -6.000 -12.691 1.00 78.75 186 ASP A O 1
ATOM 1484 N N . PRO A 1 187 ? -16.905 -7.622 -11.126 1.00 85.94 187 PRO A N 1
ATOM 1485 C CA . PRO A 1 187 ? -15.523 -8.019 -11.370 1.00 85.94 187 PRO A CA 1
ATOM 1486 C C . PRO A 1 187 ? -15.259 -8.566 -12.781 1.00 85.94 187 PRO A C 1
ATOM 1488 O O . PRO A 1 187 ? -14.124 -8.496 -13.260 1.00 85.94 187 PRO A O 1
ATOM 1491 N N . THR A 1 188 ? -16.278 -9.103 -13.459 1.00 87.12 188 THR A N 1
ATOM 1492 C CA . THR A 1 188 ? -16.150 -9.617 -14.833 1.00 87.12 188 THR A CA 1
ATOM 1493 C C . THR A 1 188 ? -15.855 -8.479 -15.803 1.00 87.12 188 THR A C 1
ATOM 1495 O O . THR A 1 188 ? -14.905 -8.546 -16.588 1.00 87.12 188 THR A O 1
ATOM 1498 N N . GLU A 1 189 ? -16.608 -7.386 -15.689 1.00 84.25 189 GLU A N 1
ATOM 1499 C CA . GLU A 1 189 ? -16.391 -6.185 -16.490 1.00 84.25 189 GLU A CA 1
ATOM 1500 C C . GLU A 1 189 ? -15.059 -5.509 -16.141 1.00 84.25 189 GLU A C 1
ATOM 1502 O O . GLU A 1 189 ? -14.311 -5.099 -17.031 1.00 84.25 189 GLU A O 1
ATOM 1507 N N . ALA A 1 190 ? -14.686 -5.492 -14.858 1.00 88.12 190 ALA A N 1
ATOM 1508 C CA . ALA A 1 190 ? -13.375 -5.012 -14.429 1.00 88.12 190 ALA A CA 1
ATOM 1509 C C . ALA A 1 190 ? -12.226 -5.784 -15.111 1.00 88.12 190 ALA A C 1
ATOM 1511 O O . ALA A 1 190 ? -11.249 -5.181 -15.561 1.00 88.12 190 ALA A O 1
ATOM 1512 N N . ARG A 1 191 ? -12.355 -7.108 -15.277 1.00 90.69 191 ARG A N 1
ATOM 1513 C CA . ARG A 1 191 ? -11.369 -7.924 -16.007 1.00 90.69 191 ARG A CA 1
ATOM 1514 C C . ARG A 1 191 ? -11.290 -7.555 -17.489 1.00 90.69 191 ARG A C 1
ATOM 1516 O O . ARG A 1 191 ? -10.191 -7.507 -18.045 1.00 90.69 191 ARG A O 1
ATOM 1523 N N . ARG A 1 192 ? -12.426 -7.256 -18.127 1.00 88.69 192 ARG A N 1
ATOM 1524 C CA . ARG A 1 192 ? -12.463 -6.773 -19.517 1.00 88.69 192 ARG A CA 1
ATOM 1525 C C . ARG A 1 192 ? -11.730 -5.436 -19.650 1.00 88.69 192 ARG A C 1
ATOM 1527 O O . ARG A 1 192 ? -10.888 -5.288 -20.535 1.00 88.69 192 ARG A O 1
ATOM 1534 N N . ILE A 1 193 ? -11.985 -4.504 -18.730 1.00 86.81 193 ILE A N 1
ATOM 1535 C CA . ILE A 1 193 ? -11.308 -3.200 -18.651 1.00 86.81 193 ILE A CA 1
ATOM 1536 C C . ILE A 1 193 ? -9.796 -3.373 -18.461 1.00 86.81 193 ILE A C 1
ATOM 1538 O O . ILE A 1 193 ? -9.012 -2.732 -19.164 1.00 86.81 193 ILE A O 1
ATOM 1542 N N . ALA A 1 194 ? -9.370 -4.282 -17.580 1.00 91.56 194 ALA A N 1
ATOM 1543 C CA . ALA A 1 194 ? -7.956 -4.595 -17.388 1.00 91.56 194 ALA A CA 1
ATOM 1544 C C . ALA A 1 194 ? -7.285 -5.049 -18.694 1.00 91.56 194 ALA A C 1
ATOM 1546 O O . ALA A 1 194 ? -6.175 -4.614 -18.998 1.00 91.56 194 ALA A O 1
ATOM 1547 N N . GLY A 1 195 ? -7.973 -5.875 -19.493 1.00 91.81 195 GLY A N 1
ATOM 1548 C CA . GLY A 1 195 ? -7.512 -6.296 -20.817 1.00 91.81 195 GLY A CA 1
ATOM 1549 C C . GLY A 1 195 ? -7.344 -5.128 -21.793 1.00 91.81 195 GLY A C 1
ATOM 1550 O O . GLY A 1 195 ? -6.328 -5.049 -22.481 1.00 91.81 195 GLY A O 1
ATOM 1551 N N . VAL A 1 196 ? -8.291 -4.184 -21.813 1.00 90.00 196 VAL A N 1
ATOM 1552 C CA . VAL A 1 196 ? -8.204 -2.972 -22.648 1.00 90.00 196 VAL A CA 1
ATOM 1553 C C . VAL A 1 196 ? -6.998 -2.120 -22.249 1.00 90.00 196 VAL A C 1
ATOM 1555 O O . VAL A 1 196 ? -6.170 -1.802 -23.100 1.00 90.00 196 VAL A O 1
ATOM 1558 N N . ILE A 1 197 ? -6.855 -1.800 -20.958 1.00 89.12 197 ILE A N 1
ATOM 1559 C CA . ILE A 1 197 ? -5.744 -0.979 -20.447 1.00 89.12 197 ILE A CA 1
ATOM 1560 C C . ILE A 1 197 ? -4.403 -1.661 -20.728 1.00 89.12 197 ILE A C 1
ATOM 1562 O O . ILE A 1 197 ? -3.477 -1.020 -21.225 1.00 89.12 197 ILE A O 1
ATOM 1566 N N . LYS A 1 198 ? -4.314 -2.971 -20.468 1.00 94.50 198 LYS A N 1
ATOM 1567 C CA . LYS A 1 198 ? -3.136 -3.786 -20.776 1.00 94.50 198 LYS A CA 1
ATOM 1568 C C . LYS A 1 198 ? -2.747 -3.670 -22.248 1.00 94.50 198 LYS A C 1
ATOM 1570 O O . LYS A 1 198 ? -1.588 -3.403 -22.545 1.00 94.50 198 LYS A O 1
ATOM 1575 N N . ASN A 1 199 ? -3.700 -3.846 -23.161 1.00 92.94 199 ASN A N 1
ATOM 1576 C CA . ASN A 1 199 ? -3.426 -3.811 -24.596 1.00 92.94 199 ASN A CA 1
ATOM 1577 C C . ASN A 1 199 ? -2.959 -2.425 -25.054 1.00 92.94 199 ASN A C 1
ATOM 1579 O O . ASN A 1 199 ? -1.947 -2.328 -25.742 1.00 92.94 199 ASN A O 1
ATOM 1583 N N . VAL A 1 200 ? -3.650 -1.361 -24.635 1.00 91.69 200 VAL A N 1
ATOM 1584 C CA . VAL A 1 200 ? -3.312 0.020 -25.021 1.00 91.69 200 VAL A CA 1
ATOM 1585 C C . VAL A 1 200 ? -1.915 0.411 -24.531 1.00 91.69 200 VAL A C 1
ATOM 1587 O O . VAL A 1 200 ? -1.145 1.000 -25.287 1.00 91.69 200 VAL A O 1
ATOM 1590 N N . VAL A 1 201 ? -1.568 0.064 -23.288 1.00 93.31 201 VAL A N 1
ATOM 1591 C CA . VAL A 1 201 ? -0.252 0.388 -22.718 1.00 93.31 201 VAL A CA 1
ATOM 1592 C C . VAL A 1 201 ? 0.849 -0.462 -23.353 1.00 93.31 201 VAL A C 1
ATOM 1594 O O . VAL A 1 201 ? 1.883 0.076 -23.742 1.00 93.31 201 VAL A O 1
ATOM 1597 N N . ASN A 1 202 ? 0.640 -1.773 -23.502 1.00 95.56 202 ASN A N 1
ATOM 1598 C CA . ASN A 1 202 ? 1.685 -2.680 -23.989 1.00 95.56 202 ASN A CA 1
ATOM 1599 C C . ASN A 1 202 ? 2.008 -2.475 -25.473 1.00 95.56 202 ASN A C 1
ATOM 1601 O O . ASN A 1 202 ? 3.133 -2.732 -25.877 1.00 95.56 202 ASN A O 1
ATOM 1605 N N . GLN A 1 203 ? 1.077 -1.956 -26.280 1.00 95.12 203 GLN A N 1
ATOM 1606 C CA . GLN A 1 203 ? 1.343 -1.608 -27.684 1.00 95.12 203 GLN A CA 1
ATOM 1607 C C . GLN A 1 203 ? 2.424 -0.529 -27.864 1.00 95.12 203 GLN A C 1
ATOM 1609 O O . GLN A 1 203 ? 2.943 -0.368 -28.965 1.00 95.12 203 GLN A O 1
ATOM 1614 N N . GLN A 1 204 ? 2.761 0.218 -26.811 1.00 94.00 204 GLN A N 1
ATOM 1615 C CA . GLN A 1 204 ? 3.765 1.284 -26.864 1.00 94.00 204 GLN A CA 1
ATOM 1616 C C . GLN A 1 204 ? 5.199 0.796 -26.672 1.00 94.00 204 GLN A C 1
ATOM 1618 O O . GLN A 1 204 ? 6.132 1.572 -26.875 1.00 94.00 204 GLN A O 1
ATOM 1623 N N . TYR A 1 205 ? 5.379 -0.447 -26.227 1.00 96.00 205 TYR A N 1
ATOM 1624 C CA . TYR A 1 205 ? 6.664 -0.945 -25.759 1.00 96.00 205 TYR A CA 1
ATOM 1625 C C . TYR A 1 205 ? 6.960 -2.326 -26.332 1.00 96.00 205 TYR A C 1
ATOM 1627 O O . TYR A 1 205 ? 6.062 -3.140 -26.529 1.00 96.00 205 TYR A O 1
ATOM 1635 N N . GLN A 1 206 ? 8.237 -2.615 -26.565 1.00 94.19 206 GLN A N 1
ATOM 1636 C CA . GLN A 1 206 ? 8.659 -3.918 -27.072 1.00 94.19 206 GLN A CA 1
ATOM 1637 C C . GLN A 1 206 ? 8.882 -4.943 -25.949 1.00 94.19 206 GLN A C 1
ATOM 1639 O O . GLN A 1 206 ? 8.554 -6.117 -26.107 1.00 94.19 206 GLN A O 1
ATOM 1644 N N . PHE A 1 207 ? 9.472 -4.525 -24.826 1.00 93.38 207 PHE A N 1
ATOM 1645 C CA . PHE A 1 207 ? 9.866 -5.405 -23.718 1.00 93.38 207 PHE A CA 1
ATOM 1646 C C . PHE A 1 207 ? 9.150 -5.099 -22.403 1.00 93.38 207 PHE A C 1
ATOM 1648 O O . PHE A 1 207 ? 9.256 -5.877 -21.451 1.00 93.38 207 PHE A O 1
ATOM 1655 N N . ILE A 1 208 ? 8.481 -3.952 -22.307 1.00 95.50 208 ILE A N 1
ATOM 1656 C CA . ILE A 1 208 ? 7.784 -3.526 -21.094 1.00 95.50 208 ILE A CA 1
ATOM 1657 C C . ILE A 1 208 ? 6.335 -3.989 -21.174 1.00 95.50 208 ILE A C 1
ATOM 1659 O O . ILE A 1 208 ? 5.592 -3.597 -22.066 1.00 95.50 208 ILE A O 1
ATOM 1663 N N . GLU A 1 209 ? 5.932 -4.804 -20.203 1.00 94.56 209 GLU A N 1
ATOM 1664 C CA . GLU A 1 209 ? 4.589 -5.372 -20.134 1.00 94.56 209 GLU A CA 1
ATOM 1665 C C . GLU A 1 209 ? 3.914 -4.974 -18.822 1.00 94.56 209 GLU A C 1
ATOM 1667 O O . GLU A 1 209 ? 4.406 -5.295 -17.737 1.00 94.56 209 GLU A O 1
ATOM 1672 N N . LEU A 1 210 ? 2.768 -4.308 -18.934 1.00 96.12 210 LEU A N 1
ATOM 1673 C CA . LEU A 1 210 ? 1.801 -4.131 -17.862 1.00 96.12 210 LEU A CA 1
ATOM 1674 C C . LEU A 1 210 ? 0.940 -5.394 -17.742 1.00 96.12 210 LEU A C 1
ATOM 1676 O O . LEU A 1 210 ? 0.468 -5.945 -18.745 1.00 96.12 210 LEU A O 1
ATOM 1680 N N . GLU A 1 211 ? 0.705 -5.845 -16.515 1.00 95.19 211 GLU A N 1
ATOM 1681 C CA . GLU A 1 211 ? -0.169 -6.974 -16.212 1.00 95.19 211 GLU A CA 1
ATOM 1682 C C . GLU A 1 211 ? -1.176 -6.651 -15.126 1.00 95.19 211 GLU A C 1
ATOM 1684 O O . GLU A 1 211 ? -0.952 -5.792 -14.283 1.00 95.19 211 GLU A O 1
ATOM 1689 N N . LEU A 1 212 ? -2.285 -7.387 -15.151 1.00 95.12 212 LEU A N 1
ATOM 1690 C CA . LEU A 1 212 ? -3.231 -7.417 -14.051 1.00 95.12 212 LEU A CA 1
ATOM 1691 C C . LEU A 1 212 ? -2.653 -8.292 -12.933 1.00 95.12 212 LEU A C 1
ATOM 1693 O O . LEU A 1 212 ? -2.456 -9.489 -13.134 1.00 95.12 212 LEU A O 1
ATOM 1697 N N . GLU A 1 213 ? -2.399 -7.692 -11.774 1.00 93.56 213 GLU A N 1
ATOM 1698 C CA . GLU A 1 213 ? -1.926 -8.392 -10.577 1.00 93.56 213 GLU A CA 1
ATOM 1699 C C . GLU A 1 213 ? -3.100 -8.827 -9.694 1.00 93.56 213 GLU A C 1
ATOM 1701 O O . GLU A 1 213 ? -3.139 -9.973 -9.253 1.00 93.56 213 GLU A O 1
ATOM 1706 N N . ALA A 1 214 ? -4.075 -7.940 -9.466 1.00 94.06 214 ALA A N 1
ATOM 1707 C CA . ALA A 1 214 ? -5.250 -8.245 -8.652 1.00 94.06 214 ALA A CA 1
ATOM 1708 C C . ALA A 1 214 ? -6.478 -7.421 -9.060 1.00 94.06 214 ALA A C 1
ATOM 1710 O O . ALA A 1 214 ? -6.365 -6.291 -9.540 1.00 94.06 214 ALA A O 1
ATOM 1711 N N . ILE A 1 215 ? -7.664 -7.982 -8.814 1.00 95.50 215 ILE A N 1
ATOM 1712 C CA . ILE A 1 215 ? -8.949 -7.278 -8.885 1.00 95.50 215 ILE A CA 1
ATOM 1713 C C . ILE A 1 215 ? -9.491 -7.184 -7.463 1.00 95.50 215 ILE A C 1
ATOM 1715 O O . ILE A 1 215 ? -9.727 -8.214 -6.836 1.00 95.50 215 ILE A O 1
ATOM 1719 N N . TYR A 1 216 ? -9.721 -5.976 -6.962 1.00 95.38 216 TYR A N 1
ATOM 1720 C CA . TYR A 1 216 ? -10.312 -5.751 -5.646 1.00 95.38 216 TYR A CA 1
ATOM 1721 C C . TYR A 1 216 ? -11.777 -5.359 -5.780 1.00 95.38 216 TYR A C 1
ATOM 1723 O O . TYR A 1 216 ? -12.079 -4.325 -6.374 1.00 95.38 216 TYR A O 1
ATOM 1731 N N . LYS A 1 217 ? -12.681 -6.134 -5.170 1.00 91.94 217 LYS A N 1
ATOM 1732 C CA . LYS A 1 217 ? -14.108 -5.780 -5.087 1.00 91.94 217 LYS A CA 1
ATOM 1733 C C . LYS A 1 217 ? -14.329 -4.543 -4.209 1.00 91.94 217 LYS A C 1
ATOM 1735 O O . LYS A 1 217 ? -15.149 -3.697 -4.531 1.00 91.94 217 LYS A O 1
ATOM 1740 N N . TYR A 1 218 ? -13.574 -4.444 -3.116 1.00 90.50 218 TYR A N 1
ATOM 1741 C CA . TYR A 1 218 ? -13.498 -3.255 -2.267 1.00 90.50 218 TYR A CA 1
ATOM 1742 C C . TYR A 1 218 ? -12.048 -3.015 -1.883 1.00 90.50 218 TYR A C 1
ATOM 1744 O O . TYR A 1 218 ? -11.301 -3.973 -1.667 1.00 90.50 218 TYR A O 1
ATOM 1752 N N . ILE A 1 219 ? -11.662 -1.751 -1.739 1.00 94.19 219 ILE A N 1
ATOM 1753 C CA . ILE A 1 219 ? -10.341 -1.387 -1.229 1.00 94.19 219 ILE A CA 1
ATOM 1754 C C . ILE A 1 219 ? -10.427 -0.118 -0.383 1.00 94.19 219 ILE A C 1
ATOM 1756 O O . ILE A 1 219 ? -11.097 0.846 -0.743 1.00 94.19 219 ILE A O 1
ATOM 1760 N N . ILE A 1 220 ? -9.735 -0.101 0.751 1.00 91.81 220 ILE A N 1
ATOM 1761 C CA . ILE A 1 220 ? -9.460 1.110 1.522 1.00 91.81 220 ILE A CA 1
ATOM 1762 C C . ILE A 1 220 ? -7.997 1.445 1.311 1.00 91.81 220 ILE A C 1
ATOM 1764 O O . ILE A 1 220 ? -7.116 0.645 1.634 1.00 91.81 220 ILE A O 1
ATOM 1768 N N . ILE A 1 221 ? -7.744 2.634 0.776 1.00 90.00 221 ILE A N 1
ATOM 1769 C CA . ILE A 1 221 ? -6.392 3.160 0.618 1.00 90.00 221 ILE A CA 1
ATOM 1770 C C . ILE A 1 221 ? -6.195 4.233 1.679 1.00 90.00 221 ILE A C 1
ATOM 1772 O O . ILE A 1 221 ? -6.963 5.189 1.753 1.00 90.00 221 ILE A O 1
ATOM 1776 N N . VAL A 1 222 ? -5.169 4.060 2.507 1.00 86.56 222 VAL A N 1
ATOM 1777 C CA . VAL A 1 222 ? -4.879 4.939 3.644 1.00 86.56 222 VAL A CA 1
ATOM 1778 C C . VAL A 1 222 ? -3.776 5.920 3.287 1.00 86.56 222 VAL A C 1
ATOM 1780 O O . VAL A 1 222 ? -3.903 7.125 3.485 1.00 86.56 222 VAL A O 1
ATOM 1783 N N . ASN A 1 223 ? -2.673 5.397 2.760 1.00 86.81 223 ASN A N 1
ATOM 1784 C CA . ASN A 1 223 ? -1.509 6.174 2.363 1.00 86.81 223 ASN A CA 1
ATOM 1785 C C . ASN A 1 223 ? -0.664 5.362 1.368 1.00 86.81 223 ASN A C 1
ATOM 1787 O O . ASN A 1 223 ? -1.029 4.269 0.931 1.00 86.81 223 ASN A O 1
ATOM 1791 N N . ARG A 1 224 ? 0.511 5.882 1.020 1.00 88.19 224 ARG A N 1
ATOM 1792 C CA . ARG A 1 224 ? 1.503 5.200 0.188 1.00 88.19 224 ARG A CA 1
ATOM 1793 C C . ARG A 1 224 ? 1.859 3.845 0.799 1.00 88.19 224 ARG A C 1
ATOM 1795 O O . ARG A 1 224 ? 2.243 3.782 1.962 1.00 88.19 224 ARG A O 1
ATOM 1802 N N . LYS A 1 225 ? 1.760 2.779 -0.001 1.00 87.06 225 LYS A N 1
ATOM 1803 C CA . LYS A 1 225 ? 2.001 1.380 0.398 1.00 87.06 225 LYS A CA 1
ATOM 1804 C C . LYS A 1 225 ? 1.145 0.913 1.587 1.00 87.06 225 LYS A C 1
ATOM 1806 O O . LYS A 1 225 ? 1.514 -0.060 2.240 1.00 87.06 225 LYS A O 1
ATOM 1811 N N . GLN A 1 226 ? 0.030 1.596 1.849 1.00 90.56 226 GLN A N 1
ATOM 1812 C CA . GLN A 1 226 ? -0.885 1.326 2.953 1.00 90.56 226 GLN A CA 1
ATOM 1813 C C . GLN A 1 226 ? -2.313 1.200 2.419 1.00 90.56 226 GLN A C 1
ATOM 1815 O O . GLN A 1 226 ? -3.002 2.204 2.229 1.00 90.56 226 GLN A O 1
ATOM 1820 N N . TYR A 1 227 ? -2.742 -0.033 2.152 1.00 93.88 227 TYR A N 1
ATOM 1821 C CA . TYR A 1 227 ? -4.092 -0.339 1.681 1.00 93.88 227 TYR A CA 1
ATOM 1822 C C . TYR A 1 227 ? -4.540 -1.742 2.096 1.00 93.88 227 TYR A C 1
ATOM 1824 O O . TYR A 1 227 ? -3.726 -2.658 2.197 1.00 93.88 227 TYR A O 1
ATOM 1832 N N . THR A 1 228 ? -5.846 -1.909 2.288 1.00 96.00 228 THR A N 1
ATOM 1833 C CA . THR A 1 228 ? -6.509 -3.191 2.562 1.00 96.00 228 THR A CA 1
ATOM 1834 C C . THR A 1 228 ? -7.622 -3.388 1.550 1.00 96.00 228 THR A C 1
ATOM 1836 O O . THR A 1 228 ? -8.433 -2.483 1.375 1.00 96.00 228 THR A O 1
ATOM 1839 N N . GLY A 1 229 ? -7.711 -4.552 0.918 1.00 95.75 229 GLY A N 1
ATOM 1840 C CA . GLY A 1 229 ? -8.745 -4.837 -0.065 1.00 95.75 229 GLY A CA 1
ATOM 1841 C C . GLY A 1 229 ? -9.245 -6.273 -0.016 1.00 95.75 229 GLY A C 1
ATOM 1842 O O . GLY A 1 229 ? -8.606 -7.162 0.539 1.00 95.75 229 GLY A O 1
ATOM 1843 N N . LEU A 1 230 ? -10.426 -6.479 -0.590 1.00 95.25 230 LEU A N 1
ATOM 1844 C CA . LEU A 1 230 ? -11.023 -7.790 -0.802 1.00 95.25 230 LEU A CA 1
ATOM 1845 C C . LEU A 1 230 ? -10.774 -8.202 -2.253 1.00 95.25 230 LEU A C 1
ATOM 1847 O O . LEU A 1 230 ? -11.477 -7.731 -3.151 1.00 95.25 230 LEU A O 1
ATOM 1851 N N . SER A 1 231 ? -9.750 -9.015 -2.486 1.00 94.94 231 SER A N 1
ATOM 1852 C CA . SER A 1 231 ? -9.347 -9.416 -3.828 1.00 94.94 231 SER A CA 1
ATOM 1853 C C . SER A 1 231 ? -10.057 -10.662 -4.317 1.00 94.94 231 SER A C 1
ATOM 1855 O O . SER A 1 231 ? -10.439 -11.541 -3.545 1.00 94.94 231 SER A O 1
ATOM 1857 N N . LEU A 1 232 ? -10.262 -10.711 -5.628 1.00 93.31 232 LEU A N 1
ATOM 1858 C CA . LEU A 1 232 ? -10.834 -11.844 -6.328 1.00 93.31 232 LEU A CA 1
ATOM 1859 C C . LEU A 1 232 ? -9.723 -12.819 -6.725 1.00 93.31 232 LEU A C 1
ATOM 1861 O O . LEU A 1 232 ? -8.805 -12.450 -7.457 1.00 93.31 232 LEU A O 1
ATOM 1865 N N . ILE A 1 233 ? -9.843 -14.067 -6.281 1.00 90.19 233 ILE A N 1
ATOM 1866 C CA . ILE A 1 233 ? -8.955 -15.169 -6.651 1.00 90.19 233 ILE A CA 1
ATOM 1867 C C . ILE A 1 233 ? -9.764 -16.211 -7.415 1.00 90.19 233 ILE A C 1
ATOM 1869 O O . ILE A 1 233 ? -10.776 -16.700 -6.913 1.00 90.19 233 ILE A O 1
ATOM 1873 N N . ASP A 1 234 ? -9.303 -16.569 -8.610 1.00 86.31 234 ASP A N 1
ATOM 1874 C CA . ASP A 1 234 ? -9.891 -17.656 -9.392 1.00 86.31 234 ASP A CA 1
ATOM 1875 C C . ASP A 1 234 ? -9.365 -19.001 -8.878 1.00 86.31 234 ASP A C 1
ATOM 1877 O O . ASP A 1 234 ? -8.155 -19.232 -8.796 1.00 86.31 234 ASP A O 1
ATOM 1881 N N . LEU A 1 235 ? -10.284 -19.886 -8.508 1.00 85.31 235 LEU A N 1
ATOM 1882 C CA . LEU A 1 235 ? -9.997 -21.233 -8.046 1.00 85.31 235 LEU A CA 1
ATOM 1883 C C . LEU A 1 235 ? -9.898 -22.205 -9.237 1.00 85.31 235 LEU A C 1
ATOM 1885 O O . LEU A 1 235 ? -10.507 -21.975 -10.286 1.00 85.31 235 LEU A O 1
ATOM 1889 N N . PRO A 1 236 ? -9.168 -23.329 -9.091 1.00 78.31 236 PRO A N 1
ATOM 1890 C CA . PRO A 1 236 ? -9.012 -24.318 -10.162 1.00 78.31 236 PRO A CA 1
ATOM 1891 C C . PRO A 1 236 ? -10.323 -24.957 -10.644 1.00 78.31 236 PRO A C 1
ATOM 1893 O O . PRO A 1 236 ? -10.364 -25.491 -11.747 1.00 78.31 236 PRO A O 1
ATOM 1896 N N . ASP A 1 237 ? -11.382 -24.915 -9.830 1.00 79.12 237 ASP A N 1
ATOM 1897 C CA . ASP A 1 237 ? -12.715 -25.431 -10.161 1.00 79.12 237 ASP A CA 1
ATOM 1898 C C . ASP A 1 237 ? -13.558 -24.447 -10.997 1.00 79.12 237 ASP A C 1
ATOM 1900 O O . ASP A 1 237 ? -14.730 -24.710 -11.266 1.00 79.12 237 ASP A O 1
ATOM 1904 N N . GLY A 1 238 ? -12.976 -23.314 -11.405 1.00 75.38 238 GLY A N 1
ATOM 1905 C CA . GLY A 1 238 ? -13.644 -22.272 -12.182 1.00 75.38 238 GLY A CA 1
ATOM 1906 C C . GLY A 1 238 ? -14.507 -21.325 -11.347 1.00 75.38 238 GLY A C 1
ATOM 1907 O O . GLY A 1 238 ? -15.135 -20.431 -11.913 1.00 75.38 238 GLY A O 1
ATOM 1908 N N . LYS A 1 239 ? -14.549 -21.482 -10.017 1.00 82.56 239 LYS A N 1
ATOM 1909 C CA . LYS A 1 239 ? -15.204 -20.521 -9.121 1.00 82.56 239 LYS A CA 1
ATOM 1910 C C . LYS A 1 239 ? -14.238 -19.405 -8.746 1.00 82.56 239 LYS A C 1
ATOM 1912 O O . LYS A 1 239 ? -13.028 -19.595 -8.748 1.00 82.56 239 LYS A O 1
ATOM 1917 N N . SER A 1 240 ? -14.767 -18.255 -8.346 1.00 84.75 240 SER A N 1
ATOM 1918 C CA . SER A 1 240 ? -13.955 -17.177 -7.780 1.00 84.75 240 SER A CA 1
ATOM 1919 C C . SER A 1 240 ? -14.262 -17.006 -6.293 1.00 84.75 240 SER A C 1
ATOM 1921 O O . SER A 1 240 ? -15.418 -17.063 -5.870 1.00 84.75 240 SER A O 1
ATOM 1923 N N . GLN A 1 241 ? -13.222 -16.785 -5.493 1.00 90.94 241 GLN A N 1
ATOM 1924 C CA . GLN A 1 241 ? -13.315 -16.528 -4.061 1.00 90.94 241 GLN A CA 1
ATOM 1925 C C . GLN A 1 241 ? -12.788 -15.132 -3.740 1.00 90.94 241 GLN A C 1
ATOM 1927 O O . GLN A 1 241 ? -11.822 -14.659 -4.332 1.00 90.94 241 GLN A O 1
ATOM 1932 N N . LEU A 1 242 ? -13.420 -14.485 -2.765 1.00 91.75 242 LEU A N 1
ATOM 1933 C CA . LEU A 1 242 ? -12.966 -13.215 -2.222 1.00 91.75 242 LEU A CA 1
ATOM 1934 C C . LEU A 1 242 ? -12.041 -13.450 -1.023 1.00 91.75 242 LEU A C 1
ATOM 1936 O O . LEU A 1 242 ? -12.439 -14.088 -0.045 1.00 91.75 242 LEU A O 1
ATOM 1940 N N . VAL A 1 243 ? -10.820 -12.923 -1.092 1.00 94.06 243 VAL A N 1
ATOM 1941 C CA . VAL A 1 243 ? -9.801 -13.038 -0.043 1.00 94.06 243 VAL A CA 1
ATOM 1942 C C . VAL A 1 243 ? -9.412 -11.654 0.449 1.00 94.06 243 VAL A C 1
ATOM 1944 O O . VAL A 1 243 ? -9.220 -10.722 -0.324 1.00 94.06 243 VAL A O 1
ATOM 1947 N N . LEU A 1 244 ? -9.354 -11.495 1.770 1.00 95.12 244 LEU A N 1
ATOM 1948 C CA . LEU A 1 244 ? -8.936 -10.241 2.375 1.00 95.12 244 LEU A CA 1
ATOM 1949 C C . LEU A 1 244 ? -7.409 -10.176 2.365 1.00 95.12 244 LEU A C 1
ATOM 1951 O O . LEU A 1 244 ? -6.750 -11.034 2.948 1.00 95.12 244 LEU A O 1
ATOM 1955 N N . GLU A 1 245 ? -6.858 -9.140 1.750 1.00 94.06 245 GLU A N 1
ATOM 1956 C CA . GLU A 1 245 ? -5.422 -8.897 1.723 1.00 94.06 245 GLU A CA 1
ATOM 1957 C C . GLU A 1 245 ? -5.101 -7.427 1.984 1.00 94.06 245 GLU A C 1
ATOM 1959 O O . GLU A 1 245 ? -5.938 -6.534 1.853 1.00 94.06 245 GLU A O 1
ATOM 1964 N N . GLY A 1 246 ? -3.873 -7.154 2.413 1.00 90.50 246 GLY A N 1
ATOM 1965 C CA . GLY A 1 246 ? -3.472 -5.797 2.738 1.00 90.50 246 GLY A CA 1
ATOM 1966 C C . GLY A 1 246 ? -1.967 -5.618 2.767 1.00 90.50 246 GLY A C 1
ATOM 1967 O O . GLY A 1 246 ? -1.202 -6.509 3.149 1.00 90.50 246 GLY A O 1
ATOM 1968 N N . LYS A 1 247 ? -1.541 -4.420 2.381 1.00 90.44 247 LYS A N 1
ATOM 1969 C CA . LYS A 1 247 ? -0.152 -3.975 2.383 1.00 90.44 247 LYS A CA 1
ATOM 1970 C C . LYS A 1 247 ? -0.023 -2.872 3.423 1.00 90.44 247 LYS A C 1
ATOM 1972 O O . LYS A 1 247 ? -0.690 -1.854 3.318 1.00 90.44 247 LYS A O 1
ATOM 1977 N N . GLY A 1 248 ? 0.783 -3.101 4.460 1.00 87.75 248 GLY A N 1
ATOM 1978 C CA . GLY A 1 248 ? 1.097 -2.109 5.502 1.00 87.75 248 GLY A CA 1
ATOM 1979 C C . GLY A 1 248 ? -0.019 -1.783 6.510 1.00 87.75 248 GLY A C 1
ATOM 1980 O O . GLY A 1 248 ? 0.265 -1.158 7.528 1.00 87.75 248 GLY A O 1
ATOM 1981 N N . THR A 1 249 ? -1.262 -2.206 6.272 1.00 90.50 249 THR A N 1
ATOM 1982 C CA . THR A 1 249 ? -2.433 -1.873 7.106 1.00 90.50 249 THR A CA 1
ATOM 1983 C C . THR A 1 249 ? -2.886 -3.018 8.011 1.00 90.50 249 THR A C 1
ATOM 1985 O O . THR A 1 249 ? -3.066 -2.809 9.212 1.00 90.50 249 THR A O 1
ATOM 1988 N N . LEU A 1 250 ? -3.052 -4.225 7.455 1.00 91.31 250 LEU A N 1
ATOM 1989 C CA . LEU A 1 250 ? -3.518 -5.397 8.199 1.00 91.31 250 LEU A CA 1
ATOM 1990 C C . LEU A 1 250 ? -2.473 -5.885 9.220 1.00 91.31 250 LEU A C 1
ATOM 1992 O O . LEU A 1 250 ? -1.279 -5.948 8.897 1.00 91.31 250 LEU A O 1
ATOM 1996 N N . PRO A 1 251 ? -2.902 -6.262 10.441 1.00 90.50 251 PRO A N 1
ATOM 1997 C CA . PRO A 1 251 ? -2.009 -6.827 11.442 1.00 90.50 251 PRO A CA 1
ATOM 1998 C C . PRO A 1 251 ? -1.474 -8.190 10.984 1.00 90.50 251 PRO A C 1
ATOM 2000 O O . PRO A 1 251 ? -2.169 -8.973 10.343 1.00 90.50 251 PRO A O 1
ATOM 2003 N N . LYS A 1 252 ? -0.220 -8.484 11.335 1.00 86.50 252 LYS A N 1
ATOM 2004 C CA . LYS A 1 252 ? 0.428 -9.777 11.071 1.00 86.50 252 LYS A CA 1
ATOM 2005 C C . LYS A 1 252 ? 0.723 -10.496 12.382 1.00 86.50 252 LYS A C 1
ATOM 2007 O O . LYS A 1 252 ? 0.944 -9.840 13.405 1.00 86.50 252 LYS A O 1
ATOM 2012 N N . LYS A 1 253 ? 0.776 -11.832 12.318 1.00 75.69 253 LYS A N 1
ATOM 2013 C CA . LYS A 1 253 ? 1.234 -12.686 13.423 1.00 75.69 253 LYS A CA 1
ATOM 2014 C C . LYS A 1 253 ? 2.635 -12.281 13.889 1.00 75.69 253 LYS A C 1
ATOM 2016 O O . LYS A 1 253 ? 3.465 -11.853 13.085 1.00 75.69 253 LYS A O 1
ATOM 2021 N N . GLY A 1 254 ? 2.877 -12.431 15.187 1.00 73.19 254 GLY A N 1
ATOM 2022 C CA . GLY A 1 254 ? 4.085 -11.979 15.871 1.00 73.19 254 GLY A CA 1
ATOM 2023 C C . GLY A 1 254 ? 3.719 -10.937 16.921 1.00 73.19 254 GLY A C 1
ATOM 2024 O O . GLY A 1 254 ? 3.247 -11.282 17.998 1.00 73.19 254 GLY A O 1
ATOM 2025 N N . SER A 1 255 ? 3.859 -9.654 16.580 1.00 71.50 255 SER A N 1
ATOM 2026 C CA . SER A 1 255 ? 3.598 -8.535 17.499 1.00 71.50 255 SER A CA 1
ATOM 2027 C C . SER A 1 255 ? 2.120 -8.259 17.806 1.00 71.50 255 SER A C 1
ATOM 2029 O O . SER A 1 255 ? 1.832 -7.335 18.560 1.00 71.50 255 SER A O 1
ATOM 2031 N N . ASN A 1 256 ? 1.186 -9.010 17.218 1.00 85.94 256 ASN A N 1
ATOM 2032 C CA . ASN A 1 256 ? -0.247 -8.904 17.497 1.00 85.94 256 ASN A CA 1
ATOM 2033 C C . ASN A 1 256 ? -0.772 -10.278 17.899 1.00 85.94 256 ASN A C 1
ATOM 2035 O O . ASN A 1 256 ? -0.365 -11.282 17.303 1.00 85.94 256 ASN A O 1
ATOM 2039 N N . CYS A 1 257 ? -1.692 -10.307 18.859 1.00 90.31 257 CYS A N 1
ATOM 2040 C CA . CYS A 1 257 ? -2.359 -11.543 19.244 1.00 90.31 257 CYS A CA 1
ATOM 2041 C C . CYS A 1 257 ? -3.382 -11.992 18.180 1.00 90.31 257 CYS A C 1
ATOM 2043 O O . CYS A 1 257 ? -3.862 -11.196 17.361 1.00 90.31 257 CYS A O 1
ATOM 2045 N N . GLN A 1 258 ? -3.706 -13.287 18.168 1.00 93.38 258 GLN A N 1
ATOM 2046 C CA . GLN A 1 258 ? -4.618 -13.883 17.186 1.00 93.38 258 GLN A CA 1
ATOM 2047 C C . GLN A 1 258 ? -6.035 -13.310 17.297 1.00 93.38 258 GLN A C 1
ATOM 2049 O O . GLN A 1 258 ? -6.697 -13.126 16.271 1.00 93.38 258 GLN A O 1
ATOM 2054 N N . LEU A 1 259 ? -6.479 -12.971 18.510 1.00 93.06 259 LEU A N 1
ATOM 2055 C CA . LEU A 1 259 ? -7.782 -12.358 18.746 1.00 93.06 259 LEU A CA 1
ATOM 2056 C C . LEU A 1 259 ? -7.906 -11.037 17.976 1.00 93.06 259 LEU A C 1
ATOM 2058 O O . LEU A 1 259 ? -8.839 -10.855 17.197 1.00 93.06 259 LEU A O 1
ATOM 2062 N N . VAL A 1 260 ? -6.921 -10.144 18.117 1.00 94.06 260 VAL A N 1
ATOM 2063 C CA . VAL A 1 260 ? -6.900 -8.837 17.437 1.00 94.06 260 VAL A CA 1
ATOM 2064 C C . VAL A 1 260 ? -6.904 -8.996 15.921 1.00 94.06 260 VAL A C 1
ATOM 2066 O O . VAL A 1 260 ? -7.655 -8.300 15.240 1.00 94.06 260 VAL A O 1
ATOM 2069 N N . ILE A 1 261 ? -6.102 -9.921 15.383 1.00 94.19 261 ILE A N 1
ATOM 2070 C CA . ILE A 1 261 ? -6.077 -10.201 13.940 1.00 94.19 261 ILE A CA 1
ATOM 2071 C C . ILE A 1 261 ? -7.474 -10.617 13.466 1.00 94.19 261 ILE A C 1
ATOM 2073 O O . ILE A 1 261 ? -8.011 -10.019 12.536 1.00 94.19 261 ILE A O 1
ATOM 2077 N N . SER A 1 262 ? -8.091 -11.574 14.160 1.00 95.00 262 SER A N 1
ATOM 2078 C CA . SER A 1 262 ? -9.403 -12.123 13.799 1.00 95.00 262 SER A CA 1
ATOM 2079 C C . SER A 1 262 ? -10.506 -11.060 13.852 1.00 95.00 262 SER A C 1
ATOM 2081 O O . SER A 1 262 ? -11.344 -10.989 12.953 1.00 95.00 262 SER A O 1
ATOM 2083 N N . ILE A 1 263 ? -10.479 -10.180 14.860 1.00 96.44 263 ILE A N 1
ATOM 2084 C CA . ILE A 1 263 ? -11.434 -9.070 14.988 1.00 96.44 263 ILE A CA 1
ATOM 2085 C C . ILE A 1 263 ? -11.251 -8.059 13.856 1.00 96.44 263 ILE A C 1
ATOM 2087 O O . ILE A 1 263 ? -12.236 -7.669 13.233 1.00 96.44 263 ILE A O 1
ATOM 2091 N N . VAL A 1 264 ? -10.015 -7.639 13.562 1.00 96.62 264 VAL A N 1
ATOM 2092 C CA . VAL A 1 264 ? -9.744 -6.675 12.482 1.00 96.62 264 VAL A CA 1
ATOM 2093 C C . VAL A 1 264 ? -10.197 -7.236 11.136 1.00 96.62 264 VAL A C 1
ATOM 2095 O O . VAL A 1 264 ? -10.840 -6.525 10.363 1.00 96.62 264 VAL A O 1
ATOM 2098 N N . GLU A 1 265 ? -9.928 -8.513 10.863 1.00 95.94 265 GLU A N 1
ATOM 2099 C CA . GLU A 1 265 ? -10.407 -9.179 9.652 1.00 95.94 265 GLU A CA 1
ATOM 2100 C C . GLU A 1 265 ? -11.937 -9.242 9.592 1.00 95.94 265 GLU A C 1
ATOM 2102 O O . GLU A 1 265 ? -12.515 -8.955 8.541 1.00 95.94 265 GLU A O 1
ATOM 2107 N N . HIS A 1 266 ? -12.600 -9.582 10.702 1.00 96.19 266 HIS A N 1
ATOM 2108 C CA . HIS A 1 266 ? -14.058 -9.642 10.780 1.00 96.19 266 HIS A CA 1
ATOM 2109 C C . HIS A 1 266 ? -14.694 -8.269 10.533 1.00 96.19 266 HIS A C 1
ATOM 2111 O O . HIS A 1 266 ? -15.547 -8.140 9.658 1.00 96.19 266 HIS A O 1
ATOM 2117 N N . VAL A 1 267 ? -14.239 -7.228 11.239 1.00 96.69 267 VAL A N 1
ATOM 2118 C CA . VAL A 1 267 ? -14.742 -5.855 11.074 1.00 96.69 267 VAL A CA 1
ATOM 2119 C C . VAL A 1 267 ? -14.495 -5.358 9.648 1.00 96.69 267 VAL A C 1
ATOM 2121 O O . VAL A 1 267 ? -15.389 -4.779 9.035 1.00 96.69 267 VAL A O 1
ATOM 2124 N N . THR A 1 268 ? -13.326 -5.643 9.068 1.00 96.00 268 THR A N 1
ATOM 2125 C CA . THR A 1 268 ? -13.025 -5.273 7.676 1.00 96.00 268 THR A CA 1
ATOM 2126 C C . THR A 1 268 ? -13.956 -5.967 6.687 1.00 96.00 268 THR A C 1
ATOM 2128 O O . THR A 1 268 ? -14.536 -5.302 5.832 1.00 96.00 268 THR A O 1
ATOM 2131 N N . LYS A 1 269 ? -14.184 -7.278 6.833 1.00 95.44 269 LYS A N 1
ATOM 2132 C CA . LYS A 1 269 ? -15.147 -8.026 6.004 1.00 95.44 269 LYS A CA 1
ATOM 2133 C C . LYS A 1 269 ? -16.581 -7.521 6.191 1.00 95.44 269 LYS A C 1
ATOM 2135 O O . LYS A 1 269 ? -17.320 -7.422 5.217 1.00 95.44 269 LYS A O 1
ATOM 2140 N N . GLN A 1 270 ? -16.959 -7.137 7.409 1.00 94.62 270 GLN A N 1
ATOM 2141 C CA . GLN A 1 270 ? -18.273 -6.565 7.706 1.00 94.62 270 GLN A CA 1
ATOM 2142 C C . GLN A 1 270 ? -18.472 -5.186 7.054 1.00 94.62 270 GLN A C 1
ATOM 2144 O O . GLN A 1 270 ? -19.592 -4.836 6.683 1.00 94.62 270 GLN A O 1
ATOM 2149 N N . MET A 1 271 ? -17.398 -4.417 6.862 1.00 89.94 271 MET A N 1
ATOM 2150 C CA . MET A 1 271 ? -17.433 -3.180 6.076 1.00 89.94 271 MET A CA 1
ATOM 2151 C C . MET A 1 271 ? -17.392 -3.444 4.562 1.00 89.94 271 MET A C 1
ATOM 2153 O O . MET A 1 271 ? -17.987 -2.686 3.793 1.00 89.94 271 MET A O 1
ATOM 2157 N N . PHE A 1 272 ? -16.751 -4.530 4.127 1.00 91.88 272 PHE A N 1
ATOM 2158 C CA . PHE A 1 272 ? -16.612 -4.972 2.733 1.00 91.88 272 PHE A CA 1
ATOM 2159 C C . PHE A 1 272 ? -17.733 -5.920 2.289 1.00 91.88 272 PHE A C 1
ATOM 2161 O O . PHE A 1 272 ? -17.497 -7.067 1.912 1.00 91.88 272 PHE A O 1
ATOM 2168 N N . ASN A 1 273 ? -18.971 -5.431 2.306 1.00 85.88 273 ASN A N 1
ATOM 2169 C CA . ASN A 1 273 ? -20.126 -6.172 1.797 1.00 85.88 273 ASN A CA 1
ATOM 2170 C C . ASN A 1 273 ? -21.030 -5.288 0.922 1.00 85.88 273 ASN A C 1
ATOM 2172 O O . ASN A 1 273 ? -20.706 -4.131 0.666 1.00 85.88 273 ASN A O 1
ATOM 2176 N N . ASP A 1 274 ? -22.153 -5.824 0.442 1.00 80.19 274 ASP A N 1
ATOM 2177 C CA . ASP A 1 274 ? -23.087 -5.113 -0.445 1.00 80.19 274 ASP A CA 1
ATOM 2178 C C . ASP A 1 274 ? -24.231 -4.393 0.301 1.00 80.19 274 ASP A C 1
ATOM 2180 O O . ASP A 1 274 ? -25.055 -3.726 -0.317 1.00 80.19 274 ASP A O 1
ATOM 2184 N N . GLU A 1 275 ? -24.282 -4.454 1.637 1.00 79.81 275 GLU A N 1
ATOM 2185 C CA . GLU A 1 275 ? -25.346 -3.807 2.419 1.00 79.81 275 GLU A CA 1
ATOM 2186 C C . GLU A 1 275 ? -25.221 -2.278 2.411 1.00 79.81 275 GLU A C 1
ATOM 2188 O O . GLU A 1 275 ? -24.179 -1.724 2.086 1.00 79.81 275 GLU A O 1
ATOM 2193 N N . LEU A 1 276 ? -26.252 -1.543 2.826 1.00 71.25 276 LEU A N 1
ATOM 2194 C CA . LEU A 1 276 ? -26.125 -0.091 2.986 1.00 71.25 276 LEU A CA 1
ATOM 2195 C C . LEU A 1 276 ? -25.151 0.260 4.116 1.00 71.25 276 LEU A C 1
ATOM 2197 O O . LEU A 1 276 ? -25.175 -0.361 5.179 1.00 71.25 276 LEU A O 1
ATOM 2201 N N . TYR A 1 277 ? -24.346 1.303 3.909 1.00 75.38 277 TYR A N 1
ATOM 2202 C CA . TYR A 1 277 ? -23.310 1.736 4.849 1.00 75.38 277 TYR A CA 1
ATOM 2203 C C . TYR A 1 277 ? -23.782 1.860 6.318 1.00 75.38 277 TYR A C 1
ATOM 2205 O O . TYR A 1 277 ? -23.138 1.269 7.189 1.00 75.38 277 TYR A O 1
ATOM 2213 N N . PRO A 1 278 ? -24.942 2.485 6.628 1.00 74.38 278 PRO A N 1
ATOM 2214 C CA . PRO A 1 278 ? -25.435 2.559 8.006 1.00 74.38 278 PRO A CA 1
ATOM 2215 C C . PRO A 1 278 ? -25.697 1.187 8.644 1.00 74.38 278 PRO A C 1
ATOM 2217 O O . PRO A 1 278 ? -25.450 1.005 9.835 1.00 74.38 278 PRO A O 1
ATOM 2220 N N . LYS A 1 279 ? -26.150 0.197 7.858 1.00 78.19 279 LYS A N 1
ATOM 2221 C CA . LYS A 1 279 ? -26.362 -1.177 8.342 1.00 78.19 279 LYS A CA 1
ATOM 2222 C C . LYS A 1 279 ? -25.035 -1.858 8.674 1.00 78.19 279 LYS A C 1
ATOM 2224 O O . LYS A 1 279 ? -24.945 -2.524 9.701 1.00 78.19 279 LYS A O 1
ATOM 2229 N N . ARG A 1 280 ? -23.996 -1.646 7.855 1.00 85.75 280 ARG A N 1
ATOM 2230 C CA . ARG A 1 280 ? -22.643 -2.176 8.108 1.00 85.75 280 ARG A CA 1
ATOM 2231 C C . ARG A 1 280 ? -22.078 -1.633 9.414 1.00 85.75 280 ARG A C 1
ATOM 2233 O O . ARG A 1 280 ? -21.691 -2.417 10.274 1.00 85.75 280 ARG A O 1
ATOM 2240 N N . ARG A 1 281 ? -22.122 -0.306 9.591 1.00 85.62 281 ARG A N 1
ATOM 2241 C CA . ARG A 1 281 ? -21.662 0.373 10.813 1.00 85.62 281 ARG A CA 1
ATOM 2242 C C . ARG A 1 281 ? -22.410 -0.127 12.047 1.00 85.62 281 ARG A C 1
ATOM 2244 O O . ARG A 1 281 ? -21.778 -0.412 13.060 1.00 85.62 281 ARG A O 1
ATOM 2251 N N . LYS A 1 282 ? -23.736 -0.293 11.953 1.00 85.12 282 LYS A N 1
ATOM 2252 C CA . LYS A 1 282 ? -24.552 -0.838 13.047 1.00 85.12 282 LYS A CA 1
ATOM 2253 C C . LYS A 1 282 ? -24.128 -2.261 13.429 1.00 85.12 282 LYS A C 1
ATOM 2255 O O . LYS A 1 282 ? -23.936 -2.532 14.606 1.00 85.12 282 LYS A O 1
ATOM 2260 N N . LYS A 1 283 ? -23.909 -3.144 12.452 1.00 92.69 283 LYS A N 1
ATOM 2261 C CA . LYS A 1 283 ? -23.436 -4.513 12.712 1.00 92.69 283 LYS A CA 1
ATOM 2262 C C . LYS A 1 283 ? -22.039 -4.551 13.330 1.00 92.69 283 LYS A C 1
ATOM 2264 O O . LYS A 1 283 ? -21.793 -5.371 14.204 1.00 92.69 283 LYS A O 1
ATOM 2269 N N . VAL A 1 284 ? -21.136 -3.658 12.913 1.00 94.19 284 VAL A N 1
ATOM 2270 C CA . VAL A 1 284 ? -19.817 -3.508 13.556 1.00 94.19 284 VAL A CA 1
ATOM 2271 C C . VAL A 1 284 ? -19.977 -3.094 15.019 1.00 94.19 284 VAL A C 1
ATOM 2273 O O . VAL A 1 284 ? -19.361 -3.700 15.888 1.00 94.19 284 VAL A O 1
ATOM 2276 N N . ALA A 1 285 ? -20.828 -2.106 15.298 1.00 92.62 285 ALA A N 1
ATOM 2277 C CA . ALA A 1 285 ? -21.143 -1.673 16.656 1.00 92.62 285 ALA A CA 1
ATOM 2278 C C . ALA A 1 285 ? -21.704 -2.820 17.521 1.00 92.62 285 ALA A C 1
ATOM 2280 O O . ALA A 1 285 ? -21.172 -3.082 18.598 1.00 92.62 285 ALA A O 1
ATOM 2281 N N . GLU A 1 286 ? -22.722 -3.532 17.029 1.00 96.25 286 GLU A N 1
ATOM 2282 C CA . GLU A 1 286 ? -23.348 -4.675 17.714 1.00 96.25 286 GLU A CA 1
ATOM 2283 C C . GLU A 1 286 ? -22.336 -5.811 17.966 1.00 96.25 286 GLU A C 1
ATOM 2285 O O . GLU A 1 286 ? -22.304 -6.389 19.053 1.00 96.25 286 GLU A O 1
ATOM 2290 N N . TYR A 1 287 ? -21.463 -6.099 16.994 1.00 97.56 287 TYR A N 1
ATOM 2291 C CA . TYR A 1 287 ? -20.406 -7.103 17.128 1.00 97.56 287 TYR A CA 1
ATOM 2292 C C . TYR A 1 287 ? -19.379 -6.731 18.205 1.00 97.56 287 TYR A C 1
ATOM 2294 O O . TYR A 1 287 ? -19.063 -7.564 19.053 1.00 97.56 287 TYR A O 1
ATOM 2302 N N . LEU A 1 288 ? -18.883 -5.488 18.207 1.00 96.44 288 LEU A N 1
ATOM 2303 C CA . LEU A 1 288 ? -17.908 -5.023 19.201 1.00 96.44 288 LEU A CA 1
ATOM 2304 C C . LEU A 1 288 ? -18.494 -5.022 20.619 1.00 96.44 288 LEU A C 1
ATOM 2306 O O . LEU A 1 288 ? -17.812 -5.442 21.549 1.00 96.44 288 LEU A O 1
ATOM 2310 N N . GLN A 1 289 ? -19.760 -4.626 20.774 1.00 96.31 289 GLN A N 1
ATOM 2311 C CA . GLN A 1 289 ? -20.461 -4.656 22.063 1.00 96.31 289 GLN A CA 1
ATOM 2312 C C . GLN A 1 289 ? -20.629 -6.083 22.588 1.00 96.31 289 GLN A C 1
ATOM 2314 O O . GLN A 1 289 ? -20.357 -6.352 23.758 1.00 96.31 289 GLN A O 1
ATOM 2319 N N . LYS A 1 290 ? -21.050 -7.011 21.719 1.00 96.19 290 LYS A N 1
ATOM 2320 C CA . LYS A 1 290 ? -21.192 -8.426 22.070 1.00 96.19 290 LYS A CA 1
ATOM 2321 C C . LYS A 1 290 ? -19.849 -9.032 22.478 1.00 96.19 290 LYS A C 1
ATOM 2323 O O . LYS A 1 290 ? -19.761 -9.656 23.529 1.00 96.19 290 LYS A O 1
ATOM 2328 N N . LEU A 1 291 ? -18.809 -8.795 21.681 1.00 94.81 291 LEU A N 1
ATOM 2329 C CA . LEU A 1 291 ? -17.458 -9.271 21.959 1.00 94.81 291 LEU A CA 1
ATOM 2330 C C . LEU A 1 291 ? -16.923 -8.722 23.286 1.00 94.81 291 LEU A C 1
ATOM 2332 O O . LEU A 1 291 ? -16.344 -9.472 24.063 1.00 94.81 291 LEU A O 1
ATOM 2336 N N . ALA A 1 292 ? -17.112 -7.427 23.556 1.00 93.69 292 ALA A N 1
ATOM 2337 C CA . ALA A 1 292 ? -16.666 -6.820 24.805 1.00 93.69 292 ALA A CA 1
ATOM 2338 C C . ALA A 1 292 ? -17.375 -7.431 26.020 1.00 93.69 292 ALA A C 1
ATOM 2340 O O . ALA A 1 292 ? -16.734 -7.695 27.035 1.00 93.69 292 ALA A O 1
ATOM 2341 N N . LYS A 1 293 ? -18.678 -7.715 25.906 1.00 93.62 293 LYS A N 1
ATOM 2342 C CA . LYS A 1 293 ? -19.437 -8.412 26.949 1.00 93.62 293 LYS A CA 1
ATOM 2343 C C . LYS A 1 293 ? -18.891 -9.823 27.195 1.00 93.62 293 LYS A C 1
ATOM 2345 O O . LYS A 1 293 ? -18.563 -10.147 28.329 1.00 93.62 293 LYS A O 1
ATOM 2350 N N . GLU A 1 294 ? -18.720 -10.620 26.140 1.00 93.44 294 GLU A N 1
ATOM 2351 C CA . GLU A 1 294 ? -18.197 -11.993 26.234 1.00 93.44 294 GLU A CA 1
ATOM 2352 C C . GLU A 1 294 ? -16.770 -12.034 26.805 1.00 93.44 294 GLU A C 1
ATOM 2354 O O . GLU A 1 294 ? -16.467 -12.854 27.672 1.00 93.44 294 GLU A O 1
ATOM 2359 N N . ALA A 1 295 ? -15.898 -11.123 26.363 1.00 90.50 295 ALA A N 1
ATOM 2360 C CA . ALA A 1 295 ? -14.517 -11.047 26.826 1.00 90.50 295 ALA A CA 1
ATOM 2361 C C . ALA A 1 295 ? -14.404 -10.613 28.293 1.00 90.50 295 ALA A C 1
ATOM 2363 O O . ALA A 1 295 ? -13.525 -11.108 28.991 1.00 90.50 295 ALA A O 1
ATOM 2364 N N . ASN A 1 296 ? -15.295 -9.743 28.774 1.00 87.06 296 ASN A N 1
ATOM 2365 C CA . ASN A 1 296 ? -15.318 -9.322 30.177 1.00 87.06 296 ASN A CA 1
ATOM 2366 C C . ASN A 1 296 ? -15.964 -10.366 31.103 1.00 87.06 296 ASN A C 1
ATOM 2368 O O . ASN A 1 296 ? -15.523 -10.514 32.240 1.00 87.06 296 ASN A O 1
ATOM 2372 N N . GLU A 1 297 ? -16.984 -11.096 30.638 1.00 90.44 297 GLU A N 1
ATOM 2373 C CA . GLU A 1 297 ? -17.648 -12.153 31.417 1.00 90.44 297 GLU A CA 1
ATOM 2374 C C . GLU A 1 297 ? -16.782 -13.416 31.538 1.00 90.44 297 GLU A C 1
ATOM 2376 O O . GLU A 1 297 ? -16.757 -14.045 32.596 1.00 90.44 297 GLU A O 1
ATOM 2381 N N . ASN A 1 298 ? -16.050 -13.784 30.480 1.00 88.81 298 ASN A N 1
ATOM 2382 C CA . ASN A 1 298 ? -15.183 -14.963 30.479 1.00 88.81 298 ASN A CA 1
ATOM 2383 C C . ASN A 1 298 ? -13.827 -14.719 29.775 1.00 88.81 298 ASN A C 1
ATOM 2385 O O . ASN A 1 298 ? -13.568 -15.284 28.706 1.00 88.81 298 ASN A O 1
ATOM 2389 N N . PRO A 1 299 ? -12.909 -13.939 30.384 1.00 85.19 299 PRO A N 1
ATOM 2390 C CA . PRO A 1 299 ? -11.598 -13.629 29.799 1.00 85.19 299 PRO A CA 1
ATOM 2391 C C . PRO A 1 299 ? -10.764 -14.871 29.449 1.00 85.19 299 PRO A C 1
ATOM 2393 O O . PRO A 1 299 ? -10.038 -14.897 28.454 1.00 85.19 299 PRO A O 1
ATOM 2396 N N . SER A 1 300 ? -10.891 -15.929 30.255 1.00 83.50 300 SER A N 1
ATOM 2397 C CA . SER A 1 300 ? -10.145 -17.185 30.116 1.00 83.50 300 SER A CA 1
ATOM 2398 C C . SER A 1 300 ? -10.458 -17.940 28.823 1.00 83.50 300 SER A C 1
ATOM 2400 O O . SER A 1 300 ? -9.632 -18.729 28.363 1.00 83.50 300 SER A O 1
ATOM 2402 N N . GLN A 1 301 ? -11.620 -17.697 28.207 1.00 87.69 301 GLN A N 1
ATOM 2403 C CA . GLN A 1 301 ? -11.986 -18.293 26.920 1.00 87.69 301 GLN A CA 1
ATOM 2404 C C . GLN A 1 301 ? -11.048 -17.850 25.788 1.00 87.69 301 GLN A C 1
ATOM 2406 O O . GLN A 1 301 ? -10.780 -18.622 24.870 1.00 87.69 301 GLN A O 1
ATOM 2411 N N . PHE A 1 302 ? -10.524 -16.626 25.866 1.00 85.81 302 PHE A N 1
ATOM 2412 C CA . PHE A 1 302 ? -9.712 -16.012 24.815 1.00 85.81 302 PHE A CA 1
ATOM 2413 C C . PHE A 1 302 ? -8.208 -16.202 25.023 1.00 85.81 302 PHE A C 1
ATOM 2415 O O . PHE A 1 302 ? -7.412 -15.773 24.196 1.00 85.81 302 PHE A O 1
ATOM 2422 N N . GLU A 1 303 ? -7.793 -16.849 26.111 1.00 86.19 303 GLU A N 1
ATOM 2423 C CA . GLU A 1 303 ? -6.401 -16.878 26.570 1.00 86.19 303 GLU A CA 1
ATOM 2424 C C . GLU A 1 303 ? -5.409 -17.368 25.505 1.00 86.19 303 GLU A C 1
ATOM 2426 O O . GLU A 1 303 ? -4.366 -16.748 25.298 1.00 86.19 303 GLU A O 1
ATOM 2431 N N . ASN A 1 304 ? -5.764 -18.420 24.762 1.00 86.75 304 ASN A N 1
ATOM 2432 C CA . ASN A 1 304 ? -4.927 -18.943 23.678 1.00 86.75 304 ASN A CA 1
ATOM 2433 C C . ASN A 1 304 ? -4.772 -17.946 22.519 1.00 86.75 304 ASN A C 1
ATOM 2435 O O . ASN A 1 304 ? -3.715 -17.885 21.891 1.00 86.75 304 ASN A O 1
ATOM 2439 N N . ASP A 1 305 ? -5.802 -17.143 22.257 1.00 89.62 305 ASP A N 1
ATOM 2440 C CA . ASP A 1 305 ? -5.809 -16.156 21.180 1.00 89.62 305 ASP A CA 1
ATOM 2441 C C . ASP A 1 305 ? -5.177 -14.819 21.594 1.00 89.62 305 ASP A C 1
ATOM 2443 O O . ASP A 1 305 ? -4.906 -13.977 20.734 1.00 89.62 305 ASP A O 1
ATOM 2447 N N . LEU A 1 306 ? -4.910 -14.622 22.890 1.00 89.75 306 LEU A N 1
ATOM 2448 C CA . LEU A 1 306 ? -4.277 -13.429 23.463 1.00 89.75 306 LEU A CA 1
ATOM 2449 C C . LEU A 1 306 ? -2.743 -13.514 23.523 1.00 89.75 306 LEU A C 1
ATOM 2451 O O . LEU A 1 306 ? -2.084 -12.515 23.822 1.00 89.75 306 LEU A O 1
ATOM 2455 N N . VAL A 1 307 ? -2.160 -14.669 23.199 1.00 87.94 307 VAL A N 1
ATOM 2456 C CA . VAL A 1 307 ? -0.705 -14.872 23.191 1.00 87.94 307 VAL A CA 1
ATOM 2457 C C . VAL A 1 307 ? -0.028 -13.948 22.172 1.00 87.94 307 VAL A C 1
ATOM 2459 O O . VAL A 1 307 ? -0.415 -13.890 21.002 1.00 87.94 307 VAL A O 1
ATOM 2462 N N . ILE A 1 308 ? 1.012 -13.239 22.617 1.00 86.38 308 ILE A N 1
ATOM 2463 C CA . ILE A 1 308 ? 1.869 -12.383 21.788 1.00 86.38 308 ILE A CA 1
ATOM 2464 C C . ILE A 1 308 ? 3.230 -13.061 21.655 1.00 86.38 308 ILE A C 1
ATOM 2466 O O . ILE A 1 308 ? 3.822 -13.447 22.660 1.00 86.38 308 ILE A O 1
ATOM 2470 N N . THR A 1 309 ? 3.756 -13.165 20.431 1.00 83.19 309 THR A N 1
ATOM 2471 C CA . THR A 1 309 ? 5.066 -13.782 20.174 1.00 83.19 309 THR A CA 1
ATOM 2472 C C . THR A 1 309 ? 6.034 -12.760 19.596 1.00 83.19 309 THR A C 1
ATOM 2474 O O . THR A 1 309 ? 5.899 -12.315 18.454 1.00 83.19 309 THR A O 1
ATOM 2477 N N . GLN A 1 310 ? 7.067 -12.412 20.357 1.00 76.00 310 GLN A N 1
ATOM 2478 C CA . GLN A 1 310 ? 8.035 -11.394 19.966 1.00 76.00 310 GLN A CA 1
ATOM 2479 C C . GLN A 1 310 ? 9.448 -11.969 19.887 1.00 76.00 310 GLN A C 1
ATOM 2481 O O . GLN A 1 310 ? 9.891 -12.697 20.770 1.00 76.00 310 GLN A O 1
ATOM 2486 N N . LYS A 1 311 ? 10.187 -11.612 18.830 1.00 72.06 311 LYS A N 1
ATOM 2487 C CA . LYS A 1 311 ? 11.630 -11.870 18.766 1.00 72.06 311 LYS A CA 1
ATOM 2488 C C . LYS A 1 311 ? 12.358 -10.902 19.681 1.00 72.06 311 LYS A C 1
ATOM 2490 O O . LYS A 1 311 ? 12.183 -9.686 19.554 1.00 72.06 311 LYS A O 1
ATOM 2495 N N . VAL A 1 312 ? 13.183 -11.434 20.571 1.00 61.47 312 VAL A N 1
ATOM 2496 C CA . VAL A 1 312 ? 13.864 -10.626 21.574 1.00 61.47 312 VAL A CA 1
ATOM 2497 C C . VAL A 1 312 ? 15.282 -10.307 21.120 1.00 61.47 312 VAL A C 1
ATOM 2499 O O . VAL A 1 312 ? 16.135 -11.180 20.983 1.00 61.47 312 VAL A O 1
ATOM 2502 N N . GLY A 1 313 ? 15.530 -9.019 20.870 1.00 56.59 313 GLY A N 1
ATOM 2503 C CA . GLY A 1 313 ? 16.888 -8.495 20.757 1.00 56.59 313 GLY A CA 1
ATOM 2504 C C . GLY A 1 313 ? 17.532 -8.411 22.142 1.00 56.59 313 GLY A C 1
ATOM 2505 O O . GLY A 1 313 ? 16.842 -8.166 23.130 1.00 56.59 313 GLY A O 1
ATOM 2506 N N . SER A 1 314 ? 18.855 -8.548 22.209 1.00 45.88 314 SER A N 1
ATOM 2507 C CA . SER A 1 314 ? 19.670 -8.659 23.434 1.00 45.88 314 SER A CA 1
ATOM 2508 C C . SER A 1 314 ? 19.581 -7.495 24.446 1.00 45.88 314 SER A C 1
ATOM 2510 O O . SER A 1 314 ? 20.252 -7.544 25.467 1.00 45.88 314 SER A O 1
ATOM 2512 N N . HIS A 1 315 ? 18.769 -6.460 24.193 1.00 45.28 315 HIS A N 1
ATOM 2513 C CA . HIS A 1 315 ? 18.644 -5.244 25.015 1.00 45.28 315 HIS A CA 1
ATOM 2514 C C . HIS A 1 315 ? 17.183 -4.784 25.229 1.00 45.28 315 HIS A C 1
ATOM 2516 O O . HIS A 1 315 ? 16.939 -3.604 25.468 1.00 45.28 315 HIS A O 1
ATOM 2522 N N . SER A 1 316 ? 16.178 -5.656 25.075 1.00 50.56 316 SER A N 1
ATOM 2523 C CA . SER A 1 316 ? 14.778 -5.239 25.288 1.00 50.56 316 SER A CA 1
ATOM 2524 C C . SER A 1 316 ? 14.394 -5.236 26.776 1.00 50.56 316 SER A C 1
ATOM 2526 O O . SER A 1 316 ? 14.722 -6.178 27.493 1.00 50.56 316 SER A O 1
ATOM 2528 N N . ASN A 1 317 ? 13.641 -4.227 27.231 1.00 52.03 317 ASN A N 1
ATOM 2529 C CA . ASN A 1 317 ? 13.093 -4.172 28.599 1.00 52.03 317 ASN A CA 1
ATOM 2530 C C . ASN A 1 317 ? 12.215 -5.394 28.929 1.00 52.03 317 ASN A C 1
ATOM 2532 O O . ASN A 1 317 ? 12.191 -5.839 30.071 1.00 52.03 317 ASN A O 1
ATOM 2536 N N . LEU A 1 318 ? 11.576 -5.995 27.918 1.00 50.00 318 LEU A N 1
ATOM 2537 C CA . LEU A 1 318 ? 10.821 -7.244 28.055 1.00 50.00 318 LEU A CA 1
ATOM 2538 C C . LEU A 1 318 ? 11.716 -8.432 28.448 1.00 50.00 318 LEU A C 1
ATOM 2540 O O . LEU A 1 318 ? 11.314 -9.262 29.255 1.00 50.00 318 LEU A O 1
ATOM 2544 N N . TRP A 1 319 ? 12.946 -8.492 27.919 1.00 50.56 319 TRP A N 1
ATOM 2545 C CA . TRP A 1 319 ? 13.945 -9.501 28.298 1.00 50.56 319 TRP A CA 1
ATOM 2546 C C . TRP A 1 319 ? 14.353 -9.352 29.767 1.00 50.56 319 TRP A C 1
ATOM 2548 O O . TRP A 1 319 ? 14.471 -10.344 30.478 1.00 50.56 319 TRP A O 1
ATOM 2558 N N . LEU A 1 320 ? 14.525 -8.109 30.233 1.00 46.56 320 LEU A N 1
ATOM 2559 C CA . LEU A 1 320 ? 14.859 -7.793 31.626 1.00 46.56 320 LEU A CA 1
ATOM 2560 C C . LEU A 1 320 ? 13.685 -8.078 32.580 1.00 46.56 320 LEU A C 1
ATOM 2562 O O . LEU A 1 320 ? 13.911 -8.585 33.677 1.00 46.56 320 LEU A O 1
ATOM 2566 N N . SER A 1 321 ? 12.445 -7.811 32.158 1.00 50.41 321 SER A N 1
ATOM 2567 C CA . SER A 1 321 ? 11.230 -8.076 32.944 1.00 50.41 321 SER A CA 1
ATOM 2568 C C . SER A 1 321 ? 10.917 -9.573 33.061 1.00 50.41 321 SER A C 1
ATOM 2570 O O . SER A 1 321 ? 10.700 -10.056 34.170 1.00 50.41 321 SER A O 1
ATOM 2572 N N . CYS A 1 322 ? 11.035 -10.344 31.969 1.00 48.00 322 CYS A N 1
ATOM 2573 C CA . CYS A 1 322 ? 10.908 -11.808 32.022 1.00 48.00 322 CYS A CA 1
ATOM 2574 C C . CYS A 1 322 ? 11.951 -12.430 32.966 1.00 48.00 322 CYS A C 1
ATOM 2576 O O . CYS A 1 322 ? 11.664 -13.399 33.656 1.00 48.00 322 CYS A O 1
ATOM 2578 N N . LYS A 1 323 ? 13.158 -11.853 33.044 1.00 47.34 323 LYS A N 1
ATOM 2579 C CA . LYS A 1 323 ? 14.212 -12.330 33.949 1.00 47.34 323 LYS A CA 1
ATOM 2580 C C . LYS A 1 323 ? 13.956 -11.984 35.420 1.00 47.34 323 LYS A C 1
ATOM 2582 O O . LYS A 1 323 ? 14.314 -12.765 36.290 1.00 47.34 323 LYS A O 1
ATOM 2587 N N . SER A 1 324 ? 13.356 -10.825 35.696 1.00 46.50 324 SER A N 1
ATOM 2588 C CA . SER A 1 324 ? 13.153 -10.311 37.060 1.00 46.50 324 SER A CA 1
ATOM 2589 C C . SER A 1 324 ? 11.857 -10.794 37.718 1.00 46.50 324 SER A C 1
ATOM 2591 O O . SER A 1 324 ? 11.828 -10.941 38.939 1.00 46.50 324 SER A O 1
ATOM 2593 N N . ASN A 1 325 ? 10.819 -11.132 36.944 1.00 45.25 325 ASN A N 1
ATOM 2594 C CA . ASN A 1 325 ? 9.607 -11.767 37.481 1.00 45.25 325 ASN A CA 1
ATOM 2595 C C . ASN A 1 325 ? 9.848 -13.219 37.949 1.00 45.25 325 ASN A C 1
ATOM 2597 O O . ASN A 1 325 ? 9.133 -13.690 38.829 1.00 45.25 325 ASN A O 1
ATOM 2601 N N . HIS A 1 326 ? 10.898 -13.897 37.468 1.00 44.28 326 HIS A N 1
ATOM 2602 C CA . HIS A 1 326 ? 11.333 -15.187 38.025 1.00 44.28 326 HIS A CA 1
ATOM 2603 C C . HIS A 1 326 ? 12.067 -15.070 39.379 1.00 44.28 326 HIS A C 1
ATOM 2605 O O . HIS A 1 326 ? 12.215 -16.077 40.064 1.00 44.28 326 HIS A O 1
ATOM 2611 N N . GLU A 1 327 ? 12.494 -13.873 39.805 1.00 38.03 327 GLU A N 1
ATOM 2612 C CA . GLU A 1 327 ? 13.201 -13.670 41.085 1.00 38.03 327 GLU A CA 1
ATOM 2613 C C . GLU A 1 327 ? 12.295 -13.204 42.241 1.00 38.03 327 GLU A C 1
ATOM 2615 O O . GLU A 1 327 ? 12.757 -13.114 43.377 1.00 38.03 327 GLU A O 1
ATOM 2620 N N . LYS A 1 328 ? 11.008 -12.908 42.004 1.00 33.38 328 LYS A N 1
ATOM 2621 C CA . LYS A 1 328 ? 10.105 -12.379 43.044 1.00 33.38 328 LYS A CA 1
ATOM 2622 C C . LYS A 1 328 ? 8.751 -13.088 43.078 1.00 33.38 328 LYS A C 1
ATOM 2624 O O . LYS A 1 328 ? 7.719 -12.482 42.805 1.00 33.38 328 LYS A O 1
ATOM 2629 N N . LEU A 1 329 ? 8.752 -14.350 43.497 1.00 26.08 329 LEU A N 1
ATOM 2630 C CA . LEU A 1 329 ? 7.587 -14.944 44.161 1.00 26.08 329 LEU A CA 1
ATOM 2631 C C . LEU A 1 329 ? 7.683 -14.633 45.667 1.00 26.08 329 LEU A C 1
ATOM 2633 O O . LEU A 1 329 ? 8.723 -14.914 46.267 1.00 26.08 329 LEU A O 1
ATOM 2637 N N . PRO A 1 330 ? 6.660 -14.026 46.296 1.00 26.25 330 PRO A N 1
ATOM 2638 C CA . PRO A 1 330 ? 6.651 -13.811 47.732 1.00 26.25 330 PRO A CA 1
ATOM 2639 C C . PRO A 1 330 ? 6.128 -15.064 48.451 1.00 26.25 330 PRO A C 1
ATOM 2641 O O . PRO A 1 330 ? 5.067 -15.580 48.115 1.00 26.25 330 PRO A O 1
ATOM 2644 N N . HIS A 1 331 ? 6.875 -15.468 49.482 1.00 26.91 331 HIS A N 1
ATOM 2645 C CA . HIS A 1 331 ? 6.564 -16.481 50.500 1.00 26.91 331 HIS A CA 1
ATOM 2646 C C . HIS A 1 331 ? 6.750 -17.954 50.098 1.00 26.91 331 HIS A C 1
ATOM 2648 O O . HIS A 1 331 ? 5.816 -18.620 49.677 1.00 26.91 331 HIS A O 1
ATOM 2654 N N . ASP A 1 332 ? 7.946 -18.488 50.369 1.00 24.28 332 ASP A N 1
ATOM 2655 C CA . ASP A 1 332 ? 8.045 -19.482 51.445 1.00 24.28 332 ASP A CA 1
ATOM 2656 C C . ASP A 1 332 ? 9.447 -19.483 52.076 1.00 24.28 332 ASP A C 1
ATOM 2658 O O . ASP A 1 332 ? 10.458 -19.817 51.457 1.00 24.28 332 ASP A O 1
ATOM 2662 N N . ASN A 1 333 ? 9.494 -19.051 53.337 1.00 30.44 333 ASN A N 1
ATOM 2663 C CA . ASN A 1 333 ? 10.614 -19.266 54.242 1.00 30.44 333 ASN A CA 1
ATOM 2664 C C . ASN A 1 333 ? 10.512 -20.708 54.744 1.00 30.44 333 ASN A C 1
ATOM 2666 O O . ASN A 1 333 ? 9.933 -20.921 55.800 1.00 30.44 333 ASN A O 1
ATOM 2670 N N . THR A 1 334 ? 11.090 -21.673 54.036 1.00 24.42 334 THR A N 1
ATOM 2671 C CA . THR A 1 334 ? 11.566 -22.918 54.658 1.00 24.42 334 THR A CA 1
ATOM 2672 C C . THR A 1 334 ? 12.570 -23.608 53.746 1.00 24.42 334 THR A C 1
ATOM 2674 O O . THR A 1 334 ? 12.248 -24.016 52.638 1.00 24.42 334 THR A O 1
ATOM 2677 N N . ASP A 1 335 ? 13.796 -23.686 54.251 1.00 27.66 335 ASP A N 1
ATOM 2678 C CA . ASP A 1 335 ? 14.817 -24.710 54.051 1.00 27.66 335 ASP A CA 1
ATOM 2679 C C . ASP A 1 335 ? 14.843 -25.559 52.763 1.00 27.66 335 ASP A C 1
ATOM 2681 O O . ASP A 1 335 ? 13.995 -26.401 52.493 1.00 27.66 335 ASP A O 1
ATOM 2685 N N . ASN A 1 336 ? 16.030 -25.509 52.150 1.00 28.72 336 ASN A N 1
ATOM 2686 C CA . ASN A 1 336 ? 16.702 -26.578 51.410 1.00 28.72 336 ASN A CA 1
ATOM 2687 C C . ASN A 1 336 ? 16.223 -26.964 49.995 1.00 28.72 336 ASN A C 1
ATOM 2689 O O . ASN A 1 336 ? 15.187 -27.574 49.777 1.00 28.72 336 ASN A O 1
ATOM 2693 N N . LYS A 1 337 ? 17.205 -26.847 49.083 1.00 29.08 337 LYS A N 1
ATOM 2694 C CA . LYS A 1 337 ? 17.443 -27.685 47.893 1.00 29.08 337 LYS A CA 1
ATOM 2695 C C . LYS A 1 337 ? 16.402 -27.588 46.770 1.00 29.08 337 LYS A C 1
ATOM 2697 O O . LYS A 1 337 ? 15.486 -28.389 46.681 1.00 29.08 337 LYS A O 1
ATOM 2702 N N . THR A 1 338 ? 16.707 -26.790 45.749 1.00 25.47 338 THR A N 1
ATOM 2703 C CA . THR A 1 338 ? 17.306 -27.277 44.485 1.00 25.47 338 THR A CA 1
ATOM 2704 C C . THR A 1 338 ? 17.405 -26.130 43.474 1.00 25.47 338 THR A C 1
ATOM 2706 O O . THR A 1 338 ? 16.410 -25.614 42.988 1.00 25.47 338 THR A O 1
ATOM 2709 N N . ASN A 1 339 ? 18.637 -25.761 43.115 1.00 32.19 339 ASN A N 1
ATOM 2710 C CA . ASN A 1 339 ? 18.914 -25.070 41.859 1.00 32.19 339 ASN A CA 1
ATOM 2711 C C . ASN A 1 339 ? 18.485 -25.991 40.713 1.00 32.19 339 ASN A C 1
ATOM 2713 O O . ASN A 1 339 ? 19.151 -27.011 40.518 1.00 32.19 339 ASN A O 1
ATOM 2717 N N . LYS A 1 340 ? 17.436 -25.654 39.958 1.00 32.88 340 LYS A N 1
ATOM 2718 C CA . LYS A 1 340 ? 17.233 -26.166 38.596 1.00 32.88 340 LYS A CA 1
ATOM 2719 C C . LYS A 1 340 ? 16.281 -25.273 37.796 1.00 32.88 340 LYS A C 1
ATOM 2721 O O . LYS A 1 340 ? 15.246 -24.854 38.290 1.00 32.88 340 LYS A O 1
ATOM 2726 N N . ASP A 1 341 ? 16.710 -25.044 36.558 1.00 33.28 341 ASP A N 1
ATOM 2727 C CA . ASP A 1 341 ? 15.994 -24.473 35.411 1.00 33.28 341 ASP A CA 1
ATOM 2728 C C . ASP A 1 341 ? 16.009 -22.949 35.225 1.00 33.28 341 ASP A C 1
ATOM 2730 O O . ASP A 1 341 ? 15.020 -22.307 34.893 1.00 33.28 341 ASP A O 1
ATOM 2734 N N . GLY A 1 342 ? 17.216 -22.377 35.277 1.00 35.44 342 GLY A N 1
ATOM 2735 C CA . GLY A 1 342 ? 17.536 -21.155 34.534 1.00 35.44 342 GLY A CA 1
ATOM 2736 C C . GLY A 1 342 ? 17.859 -21.476 33.069 1.00 35.44 342 GLY A C 1
ATOM 2737 O O . GLY A 1 342 ? 19.025 -21.670 32.719 1.00 35.44 342 GLY A O 1
ATOM 2738 N N . SER A 1 343 ? 16.853 -21.551 32.194 1.00 40.50 343 SER A N 1
ATOM 2739 C CA . SER A 1 343 ? 17.079 -21.676 30.748 1.00 40.50 343 SER A CA 1
ATOM 2740 C C . SER A 1 343 ? 17.674 -20.376 30.187 1.00 40.50 343 SER A C 1
ATOM 2742 O O . SER A 1 343 ? 17.007 -19.342 30.131 1.00 40.50 343 SER A O 1
ATOM 2744 N N . ASN A 1 344 ? 18.939 -20.424 29.763 1.00 42.22 344 ASN A N 1
ATOM 2745 C CA . ASN A 1 344 ? 19.626 -19.345 29.049 1.00 42.22 344 ASN A CA 1
ATOM 2746 C C . ASN A 1 344 ? 18.923 -19.052 27.705 1.00 42.22 344 ASN A C 1
ATOM 2748 O O . ASN A 1 344 ? 19.248 -19.682 26.700 1.00 42.22 344 ASN A O 1
ATOM 2752 N N . CYS A 1 345 ? 17.992 -18.091 27.670 1.00 41.59 345 CYS A N 1
ATOM 2753 C CA . CYS A 1 345 ? 17.424 -17.576 26.417 1.00 41.59 345 CYS A CA 1
ATOM 2754 C C . CYS A 1 345 ? 18.529 -16.922 25.569 1.00 41.59 345 CYS A C 1
ATOM 2756 O O . CYS A 1 345 ? 19.155 -15.947 26.003 1.00 41.59 345 CYS A O 1
ATOM 2758 N N . LYS A 1 346 ? 18.773 -17.440 24.361 1.00 45.69 346 LYS A N 1
ATOM 2759 C CA . LYS A 1 346 ? 19.764 -16.888 23.420 1.00 45.69 346 LYS A CA 1
ATOM 2760 C C . LYS A 1 346 ? 19.187 -15.678 22.679 1.00 45.69 346 LYS A C 1
ATOM 2762 O O . LYS A 1 346 ? 17.992 -15.607 22.403 1.00 45.69 346 LYS A O 1
ATOM 2767 N N . SER A 1 347 ? 20.041 -14.721 22.307 1.00 44.41 347 SER A N 1
ATOM 2768 C CA . SER A 1 347 ? 19.657 -13.657 21.368 1.00 44.41 347 SER A CA 1
ATOM 2769 C C . SER A 1 347 ? 19.155 -14.284 20.059 1.00 44.41 347 SER A C 1
ATOM 2771 O O . SER A 1 347 ? 19.850 -15.145 19.527 1.00 44.41 347 SER A O 1
ATOM 2773 N N . ASP A 1 348 ? 17.997 -13.830 19.565 1.00 52.06 348 ASP A N 1
ATOM 2774 C CA . ASP A 1 348 ? 17.200 -14.353 18.429 1.00 52.06 348 ASP A CA 1
ATOM 2775 C C . ASP A 1 348 ? 16.120 -15.409 18.740 1.00 52.06 348 ASP A C 1
ATOM 2777 O O . ASP A 1 348 ? 15.353 -15.768 17.839 1.00 52.06 348 ASP A O 1
ATOM 2781 N N . GLU A 1 349 ? 15.954 -15.839 19.993 1.00 66.31 349 GLU A N 1
ATOM 2782 C CA . GLU A 1 349 ? 14.803 -16.665 20.388 1.00 66.31 349 GLU A CA 1
ATOM 2783 C C . GLU A 1 349 ? 13.512 -15.829 20.522 1.00 66.31 349 GLU A C 1
ATOM 2785 O O . GLU A 1 349 ? 13.514 -14.649 20.896 1.00 66.31 349 GLU A O 1
ATOM 2790 N N . SER A 1 350 ? 12.383 -16.430 20.136 1.00 72.19 350 SER A N 1
ATOM 2791 C CA . SER A 1 350 ? 11.056 -15.821 20.255 1.00 72.19 350 SER A CA 1
ATOM 2792 C C . SER A 1 350 ? 10.433 -16.155 21.603 1.00 72.19 350 SER A C 1
ATOM 2794 O O . SER A 1 350 ? 10.306 -17.332 21.932 1.00 72.19 350 SER A O 1
ATOM 2796 N N . ILE A 1 351 ? 9.987 -15.134 22.332 1.00 78.44 351 ILE A N 1
ATOM 2797 C CA . ILE A 1 351 ? 9.285 -15.286 23.608 1.00 78.44 351 ILE A CA 1
ATOM 2798 C C . ILE A 1 351 ? 7.782 -15.110 23.377 1.00 78.44 351 ILE A C 1
ATOM 2800 O O . ILE A 1 351 ? 7.368 -14.179 22.677 1.00 78.44 351 ILE A O 1
ATOM 2804 N N . SER A 1 352 ? 6.984 -16.002 23.969 1.00 83.75 352 SER A N 1
ATOM 2805 C CA . SER A 1 352 ? 5.519 -15.949 23.963 1.00 83.75 352 SER A CA 1
ATOM 2806 C C . SER A 1 352 ? 4.992 -15.580 25.347 1.00 83.75 352 SER A C 1
ATOM 2808 O O . SER A 1 352 ? 5.293 -16.265 26.325 1.00 83.75 352 SER A O 1
ATOM 2810 N N . TYR A 1 353 ? 4.199 -14.514 25.424 1.00 85.75 353 TYR A N 1
ATOM 2811 C CA . TYR A 1 353 ? 3.685 -13.969 26.682 1.00 85.75 353 TYR A CA 1
ATOM 2812 C C . TYR A 1 353 ? 2.234 -13.481 26.558 1.00 85.75 353 TYR A C 1
ATOM 2814 O O . TYR A 1 353 ? 1.720 -13.276 25.453 1.00 85.75 353 TYR A O 1
ATOM 2822 N N . ILE A 1 354 ? 1.581 -13.298 27.706 1.00 88.44 354 ILE A N 1
ATOM 2823 C CA . ILE A 1 354 ? 0.223 -12.761 27.861 1.00 88.44 354 ILE A CA 1
ATOM 2824 C C . ILE A 1 354 ? 0.267 -11.631 28.895 1.00 88.44 354 ILE A C 1
ATOM 2826 O O . ILE A 1 354 ? 0.921 -11.764 29.929 1.00 88.44 354 ILE A O 1
ATOM 2830 N N . ILE A 1 355 ? -0.442 -10.529 28.635 1.00 88.62 355 ILE A N 1
ATOM 2831 C CA . ILE A 1 355 ? -0.619 -9.458 29.624 1.00 88.62 355 ILE A CA 1
ATOM 2832 C C . ILE A 1 355 ? -1.784 -9.818 30.543 1.00 88.62 355 ILE A C 1
ATOM 2834 O O . ILE A 1 355 ? -2.901 -10.062 30.076 1.00 88.62 355 ILE A O 1
ATOM 2838 N N . ARG A 1 356 ? -1.526 -9.865 31.851 1.00 88.38 356 ARG A N 1
ATOM 2839 C CA . ARG A 1 356 ? -2.518 -10.272 32.856 1.00 88.38 356 ARG A CA 1
ATOM 2840 C C . ARG A 1 356 ? -2.858 -9.136 33.814 1.00 88.38 356 ARG A C 1
ATOM 2842 O O . ARG A 1 356 ? -2.054 -8.236 34.048 1.00 88.38 356 ARG A O 1
ATOM 2849 N N . SER A 1 357 ? -4.065 -9.182 34.369 1.00 87.31 357 SER A N 1
ATOM 2850 C CA . SER A 1 357 ? -4.514 -8.261 35.411 1.00 87.31 357 SER A CA 1
ATOM 2851 C C . SER A 1 357 ? -4.154 -8.838 36.780 1.00 87.31 357 SER A C 1
ATOM 2853 O O . SER A 1 357 ? -4.934 -9.580 37.372 1.00 87.31 357 SER A O 1
ATOM 2855 N N . ASP A 1 358 ? -2.962 -8.503 37.272 1.00 81.44 358 ASP A N 1
ATOM 2856 C CA . ASP A 1 358 ? -2.419 -8.957 38.563 1.00 81.44 358 ASP A CA 1
ATOM 2857 C C . ASP A 1 358 ? -2.855 -8.082 39.759 1.00 81.44 358 ASP A C 1
ATOM 2859 O O . ASP A 1 358 ? -2.391 -8.270 40.882 1.00 81.44 358 ASP A O 1
ATOM 2863 N N . GLY A 1 359 ? -3.748 -7.111 39.526 1.00 78.94 359 GLY A N 1
ATOM 2864 C CA . GLY A 1 359 ? -4.229 -6.167 40.541 1.00 78.94 359 GLY A CA 1
ATOM 2865 C C . GLY A 1 359 ? -3.224 -5.071 40.906 1.00 78.94 359 GLY A C 1
ATOM 2866 O O . GLY A 1 359 ? -3.501 -4.264 41.793 1.00 78.94 359 GLY A O 1
ATOM 2867 N N . THR A 1 360 ? -2.071 -5.013 40.233 1.00 80.75 360 THR A N 1
ATOM 2868 C CA . THR A 1 360 ? -1.065 -3.975 40.456 1.00 80.75 360 THR A CA 1
ATOM 2869 C C . THR A 1 360 ? -1.266 -2.784 39.517 1.00 80.75 360 THR A C 1
ATOM 2871 O O . THR A 1 360 ? -1.794 -2.906 38.414 1.00 80.75 360 THR A O 1
ATOM 2874 N N . SER A 1 361 ? -0.792 -1.607 39.929 1.00 79.06 361 SER A N 1
ATOM 2875 C CA . SER A 1 361 ? -0.729 -0.402 39.086 1.00 79.06 361 SER A CA 1
ATOM 2876 C C . SER A 1 361 ? 0.493 -0.378 38.154 1.00 79.06 361 SER A C 1
ATOM 2878 O O . SER A 1 361 ? 0.855 0.678 37.632 1.00 79.06 361 SER A O 1
ATOM 2880 N N . ARG A 1 362 ? 1.161 -1.526 37.968 1.00 79.38 362 ARG A N 1
ATOM 2881 C CA . ARG A 1 362 ? 2.368 -1.647 37.146 1.00 79.38 362 ARG A CA 1
ATOM 2882 C C . ARG A 1 362 ? 2.058 -1.480 35.663 1.00 79.38 362 ARG A C 1
ATOM 2884 O O . ARG A 1 362 ? 0.932 -1.705 35.199 1.00 79.38 362 ARG A O 1
ATOM 2891 N N . SER A 1 363 ? 3.090 -1.107 34.913 1.00 79.62 363 SER A N 1
ATOM 2892 C CA . SER A 1 363 ? 2.990 -0.966 33.462 1.00 79.62 363 SER A CA 1
ATOM 2893 C C . SER A 1 363 ? 2.593 -2.298 32.805 1.00 79.62 363 SER A C 1
ATOM 2895 O O . SER A 1 363 ? 2.913 -3.366 33.337 1.00 79.62 363 SER A O 1
ATOM 2897 N N . PRO A 1 364 ? 1.896 -2.284 31.654 1.00 81.75 364 PRO A N 1
ATOM 2898 C CA . PRO A 1 364 ? 1.563 -3.516 30.943 1.00 81.75 364 PRO A CA 1
ATOM 2899 C C . PRO A 1 364 ? 2.782 -4.396 30.646 1.00 81.75 364 PRO A C 1
ATOM 2901 O O . PRO A 1 364 ? 2.673 -5.615 30.689 1.00 81.75 364 PRO A O 1
ATOM 2904 N N . GLU A 1 365 ? 3.946 -3.796 30.390 1.00 80.06 365 GLU A N 1
ATOM 2905 C CA . GLU A 1 365 ? 5.201 -4.510 30.151 1.00 80.06 365 GLU A CA 1
ATOM 2906 C C . GLU A 1 365 ? 5.667 -5.316 31.371 1.00 80.06 365 GLU A C 1
ATOM 2908 O O . GLU A 1 365 ? 6.197 -6.411 31.207 1.00 80.06 365 GLU A O 1
ATOM 2913 N N . GLU A 1 366 ? 5.454 -4.800 32.584 1.00 78.25 366 GLU A N 1
ATOM 2914 C CA . GLU A 1 366 ? 5.797 -5.476 33.845 1.00 78.25 366 GLU A CA 1
ATOM 2915 C C . GLU A 1 366 ? 4.775 -6.553 34.234 1.00 78.25 366 GLU A C 1
ATOM 2917 O O . GLU A 1 366 ? 5.099 -7.468 34.993 1.00 78.25 366 GLU A O 1
ATOM 2922 N N . ARG A 1 367 ? 3.556 -6.459 33.688 1.00 83.94 367 ARG A N 1
ATOM 2923 C CA . ARG A 1 367 ? 2.462 -7.431 33.843 1.00 83.94 367 ARG A CA 1
ATOM 2924 C C . ARG A 1 367 ? 2.432 -8.480 32.724 1.00 83.94 367 ARG A C 1
ATOM 2926 O O . ARG A 1 367 ? 1.400 -9.116 32.485 1.00 83.94 367 ARG A O 1
ATOM 2933 N N . ALA A 1 368 ? 3.546 -8.646 32.014 1.00 84.31 368 ALA A N 1
ATOM 2934 C CA . ALA A 1 368 ? 3.735 -9.695 31.026 1.00 84.31 368 ALA A CA 1
ATOM 2935 C C . ALA A 1 368 ? 4.150 -11.006 31.711 1.00 84.31 368 ALA A C 1
ATOM 2937 O O . ALA A 1 368 ? 5.188 -11.075 32.369 1.00 84.31 368 ALA A O 1
ATOM 2938 N N . TYR A 1 369 ? 3.352 -12.053 31.515 1.00 83.06 369 TYR A N 1
ATOM 2939 C CA . TYR A 1 369 ? 3.609 -13.402 32.023 1.00 83.06 369 TYR A CA 1
ATOM 2940 C C . TYR A 1 369 ? 3.893 -14.346 30.862 1.00 83.06 369 TYR A C 1
ATOM 2942 O O . TYR A 1 369 ? 3.246 -14.240 29.814 1.00 83.06 369 TYR A O 1
ATOM 2950 N N . LEU A 1 370 ? 4.835 -15.279 31.025 1.00 81.94 370 LEU A N 1
ATOM 2951 C CA . LEU A 1 370 ? 5.099 -16.264 29.980 1.00 81.94 370 LEU A CA 1
ATOM 2952 C C . LEU A 1 370 ? 3.883 -17.170 29.804 1.00 81.94 370 LEU A C 1
ATOM 2954 O O . LEU A 1 370 ? 3.143 -17.448 30.744 1.00 81.94 370 LEU A O 1
ATOM 2958 N N . GLN A 1 371 ? 3.694 -17.680 28.589 1.00 75.62 371 GLN A N 1
ATOM 2959 C CA . GLN A 1 371 ? 2.625 -18.647 28.323 1.00 75.62 371 GLN A CA 1
ATOM 2960 C C . GLN A 1 371 ? 2.767 -19.927 29.174 1.00 75.62 371 GLN A C 1
ATOM 2962 O O . GLN A 1 371 ? 1.779 -20.607 29.439 1.00 75.62 371 GLN A O 1
ATOM 2967 N N . THR A 1 372 ? 3.995 -20.256 29.580 1.00 71.62 372 THR A N 1
ATOM 2968 C CA . THR A 1 372 ? 4.331 -21.403 30.433 1.00 71.62 372 THR A CA 1
ATOM 2969 C C . THR A 1 372 ? 4.080 -21.152 31.914 1.00 71.62 372 THR A C 1
ATOM 2971 O O . THR A 1 372 ? 3.932 -22.114 32.666 1.00 71.62 372 THR A O 1
ATOM 2974 N N . ASP A 1 373 ? 4.024 -19.887 32.336 1.00 66.88 373 ASP A N 1
ATOM 2975 C CA . ASP A 1 373 ? 3.699 -19.539 33.711 1.00 66.88 373 ASP A CA 1
ATOM 2976 C C . ASP A 1 373 ? 2.195 -19.781 33.886 1.00 66.88 373 ASP A C 1
ATOM 2978 O O . ASP A 1 373 ? 1.375 -19.263 33.122 1.00 66.88 373 ASP A O 1
ATOM 2982 N N . GLY A 1 374 ? 1.830 -20.647 34.835 1.00 59.91 374 GLY A N 1
ATOM 2983 C CA . GLY A 1 374 ? 0.453 -21.106 35.029 1.00 59.91 374 GLY A CA 1
ATOM 2984 C C . GLY A 1 374 ? -0.581 -19.973 35.139 1.00 59.91 374 GLY A C 1
ATOM 2985 O O . GLY A 1 374 ? -0.254 -18.805 35.342 1.00 59.91 374 GLY A O 1
ATOM 2986 N N . LYS A 1 375 ? -1.870 -20.321 35.027 1.00 68.94 375 LYS A N 1
ATOM 2987 C CA . LYS A 1 375 ? -3.006 -19.376 34.994 1.00 68.94 375 LYS A CA 1
ATOM 2988 C C . LYS A 1 375 ? -3.292 -18.703 36.351 1.00 68.94 375 LYS A C 1
ATOM 2990 O O . LYS A 1 375 ? -4.379 -18.856 36.895 1.00 68.94 375 LYS A O 1
ATOM 2995 N N . GLN A 1 376 ? -2.325 -17.990 36.924 1.00 70.56 376 GLN A N 1
ATOM 2996 C CA . GLN A 1 376 ? -2.473 -17.345 38.234 1.00 70.56 376 GLN A CA 1
ATOM 2997 C C . GLN A 1 376 ? -3.416 -16.135 38.199 1.00 70.56 376 GLN A C 1
ATOM 2999 O O . GLN A 1 376 ? -4.167 -15.925 39.145 1.00 70.56 376 GLN A O 1
ATOM 3004 N N . PHE A 1 377 ? -3.415 -15.369 37.104 1.00 82.75 377 PHE A N 1
ATOM 3005 C CA . PHE A 1 377 ? -4.205 -14.140 36.964 1.00 82.75 377 PHE A CA 1
ATOM 3006 C C . PHE A 1 377 ? -5.009 -14.133 35.656 1.00 82.75 377 PHE A C 1
ATOM 3008 O O . PHE A 1 377 ? -4.533 -14.673 34.650 1.00 82.75 377 PHE A O 1
ATOM 3015 N N . PRO A 1 378 ? -6.205 -13.520 35.612 1.00 87.81 378 PRO A N 1
ATOM 3016 C CA . PRO A 1 378 ? -6.974 -13.417 34.377 1.00 87.81 378 PRO A CA 1
ATOM 3017 C C . PRO A 1 378 ? -6.272 -12.499 33.354 1.00 87.81 378 PRO A C 1
ATOM 3019 O O . PRO A 1 378 ? -5.559 -11.569 33.746 1.00 87.81 378 PRO A O 1
ATOM 3022 N N . PRO A 1 379 ? -6.456 -12.727 32.040 1.00 89.94 379 PRO A N 1
ATOM 3023 C CA . PRO A 1 379 ? -5.962 -11.818 31.006 1.00 89.94 379 PRO A CA 1
ATOM 3024 C C . PRO A 1 379 ? -6.524 -10.394 31.148 1.00 89.94 379 PRO A C 1
ATOM 3026 O O . PRO A 1 379 ? -7.707 -10.213 31.430 1.00 89.94 379 PRO A O 1
ATOM 3029 N N . ASP A 1 380 ? -5.690 -9.380 30.909 1.00 90.69 380 ASP A N 1
ATOM 3030 C CA . ASP A 1 380 ? -6.108 -7.971 30.891 1.00 90.69 380 ASP A CA 1
ATOM 3031 C C . ASP A 1 380 ? -6.710 -7.614 29.523 1.00 90.69 380 ASP A C 1
ATOM 3033 O O . ASP A 1 380 ? -6.023 -7.130 28.624 1.00 90.69 380 ASP A O 1
ATOM 3037 N N . ILE A 1 381 ? -8.004 -7.885 29.347 1.00 91.56 381 ILE A N 1
ATOM 3038 C CA . ILE A 1 381 ? -8.727 -7.645 28.087 1.00 91.56 381 ILE A CA 1
ATOM 3039 C C . ILE A 1 381 ? -8.670 -6.171 27.659 1.00 91.56 381 ILE A C 1
ATOM 3041 O O . ILE A 1 381 ? -8.498 -5.878 26.470 1.00 91.56 381 ILE A O 1
ATOM 3045 N N . ASN A 1 382 ? -8.750 -5.242 28.614 1.00 90.81 382 ASN A N 1
ATOM 3046 C CA . ASN A 1 382 ? -8.752 -3.806 28.339 1.00 90.81 382 ASN A CA 1
ATOM 3047 C C . ASN A 1 382 ? -7.435 -3.371 27.696 1.00 90.81 382 ASN A C 1
ATOM 3049 O O . ASN A 1 382 ? -7.456 -2.611 26.726 1.00 90.81 382 ASN A O 1
ATOM 3053 N N . TYR A 1 383 ? -6.301 -3.916 28.151 1.00 90.00 383 TYR A N 1
ATOM 3054 C CA . TYR A 1 383 ? -5.016 -3.696 27.491 1.00 90.00 383 TYR A CA 1
ATOM 3055 C C . TYR A 1 383 ? -5.052 -4.107 26.014 1.00 90.00 383 TYR A C 1
ATOM 3057 O O . TYR A 1 383 ? -4.630 -3.333 25.153 1.00 90.00 383 TYR A O 1
ATOM 3065 N N . TYR A 1 384 ? -5.569 -5.295 25.687 1.00 92.31 384 TYR A N 1
ATOM 3066 C CA . TYR A 1 384 ? -5.614 -5.755 24.296 1.00 92.31 384 TYR A CA 1
ATOM 3067 C C . TYR A 1 384 ? -6.543 -4.897 23.439 1.00 92.31 384 TYR A C 1
ATOM 3069 O O . TYR A 1 384 ? -6.206 -4.583 22.296 1.00 92.31 384 TYR A O 1
ATOM 3077 N N . PHE A 1 385 ? -7.685 -4.473 23.977 1.00 94.19 385 PHE A N 1
ATOM 3078 C CA . PHE A 1 385 ? -8.609 -3.602 23.258 1.00 94.19 385 PHE A CA 1
ATOM 3079 C C . PHE A 1 385 ? -8.033 -2.199 23.019 1.00 94.19 385 PHE A C 1
ATOM 3081 O O . PHE A 1 385 ? -8.070 -1.708 21.889 1.00 94.19 385 PHE A O 1
ATOM 3088 N N . ILE A 1 386 ? -7.436 -1.579 24.037 1.00 89.94 386 ILE A N 1
ATOM 3089 C CA . ILE A 1 386 ? -6.896 -0.215 23.958 1.00 89.94 386 ILE A CA 1
ATOM 3090 C C . ILE A 1 386 ? -5.573 -0.174 23.195 1.00 89.94 386 ILE A C 1
ATOM 3092 O O . ILE A 1 386 ? -5.419 0.606 22.257 1.00 89.94 386 ILE A O 1
ATOM 3096 N N . SER A 1 387 ? -4.615 -1.012 23.584 1.00 87.06 387 SER A N 1
ATOM 3097 C CA . SER A 1 387 ? -3.225 -0.913 23.127 1.00 87.06 387 SER A CA 1
ATOM 3098 C C . SER A 1 387 ? -2.963 -1.672 21.828 1.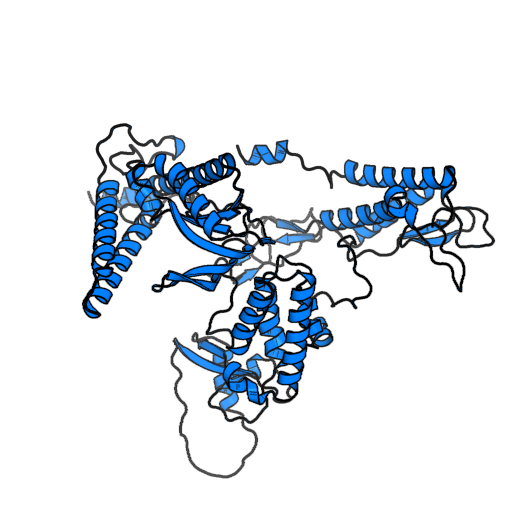00 87.06 387 SER A C 1
ATOM 3100 O O . SER A 1 387 ? -2.016 -1.343 21.113 1.00 87.06 387 SER A O 1
ATOM 3102 N N . GLN A 1 388 ? -3.782 -2.678 21.493 1.00 89.94 388 GLN A N 1
ATOM 3103 C CA . GLN A 1 388 ? -3.652 -3.415 20.233 1.00 89.94 388 GLN A CA 1
ATOM 3104 C C . GLN A 1 388 ? -4.829 -3.174 19.288 1.00 89.94 388 GLN A C 1
ATOM 3106 O O . GLN A 1 388 ? -4.618 -2.669 18.187 1.00 89.94 388 GLN A O 1
ATOM 3111 N N . LEU A 1 389 ? -6.058 -3.515 19.679 1.00 94.06 389 LEU A N 1
ATOM 3112 C CA . LEU A 1 389 ? -7.191 -3.568 18.755 1.00 94.06 389 LEU A CA 1
ATOM 3113 C C . LEU A 1 389 ? -7.529 -2.207 18.139 1.00 94.06 389 LEU A C 1
ATOM 3115 O O . LEU A 1 389 ? -7.549 -2.090 16.912 1.00 94.06 389 LEU A O 1
ATOM 3119 N N . ILE A 1 390 ? -7.775 -1.184 18.966 1.00 92.56 390 ILE A N 1
ATOM 3120 C CA . ILE A 1 390 ? -8.169 0.153 18.498 1.00 92.56 390 ILE A CA 1
ATOM 3121 C C . ILE A 1 390 ? -7.126 0.737 17.526 1.00 92.56 390 ILE A C 1
ATOM 3123 O O . ILE A 1 390 ? -7.515 1.118 16.420 1.00 92.56 390 ILE A O 1
ATOM 3127 N N . PRO A 1 391 ? -5.809 0.736 17.828 1.00 90.38 391 PRO A N 1
ATOM 3128 C CA . PRO A 1 391 ? -4.790 1.183 16.882 1.00 90.38 391 PRO A CA 1
ATOM 3129 C C . PRO A 1 391 ? -4.795 0.428 15.548 1.00 90.38 391 PRO A C 1
ATOM 3131 O O . PRO A 1 391 ? -4.534 1.031 14.506 1.00 90.38 391 PRO A O 1
ATOM 3134 N N . ARG A 1 392 ? -5.085 -0.884 15.541 1.00 93.44 392 ARG A N 1
ATOM 3135 C CA . ARG A 1 392 ? -5.145 -1.672 14.294 1.00 93.44 392 ARG A CA 1
ATOM 3136 C C . ARG A 1 392 ? -6.392 -1.378 13.477 1.00 93.44 392 ARG A C 1
ATOM 3138 O O . ARG A 1 392 ? -6.274 -1.238 12.261 1.00 93.44 392 ARG A O 1
ATOM 3145 N N . LEU A 1 393 ? -7.547 -1.228 14.120 1.00 93.88 393 LEU A N 1
ATOM 3146 C CA . LEU A 1 393 ? -8.768 -0.789 13.446 1.00 93.88 393 LEU A CA 1
ATOM 3147 C C . LEU A 1 393 ? -8.594 0.623 12.877 1.00 93.88 393 LEU A C 1
ATOM 3149 O O . LEU A 1 393 ? -8.849 0.834 11.694 1.00 93.88 393 LEU A O 1
ATOM 3153 N N . GLN A 1 394 ? -8.042 1.554 13.660 1.00 89.31 394 GLN A N 1
ATOM 3154 C CA . GLN A 1 394 ? -7.750 2.912 13.204 1.00 89.31 394 GLN A CA 1
ATOM 3155 C C . GLN A 1 394 ? -6.764 2.919 12.032 1.00 89.31 394 GLN A C 1
ATOM 3157 O O . GLN A 1 394 ? -6.915 3.719 11.119 1.00 89.31 394 GLN A O 1
ATOM 3162 N N . ASN A 1 395 ? -5.772 2.025 12.005 1.00 89.38 395 ASN A N 1
ATOM 3163 C CA . ASN A 1 395 ? -4.836 1.938 10.883 1.00 89.38 395 ASN A CA 1
ATOM 3164 C C . ASN A 1 395 ? -5.526 1.543 9.567 1.00 89.38 395 ASN A C 1
ATOM 3166 O O . ASN A 1 395 ? -5.134 2.029 8.511 1.00 89.38 395 ASN A O 1
ATOM 3170 N N . VAL A 1 396 ? -6.547 0.679 9.619 1.00 91.62 396 VAL A N 1
ATOM 3171 C CA . VAL A 1 396 ? -7.322 0.270 8.436 1.00 91.62 396 VAL A CA 1
ATOM 3172 C C . VAL A 1 396 ? -8.337 1.345 8.044 1.00 91.62 396 VAL A C 1
ATOM 3174 O O . VAL A 1 396 ? -8.398 1.725 6.879 1.00 91.62 396 VAL A O 1
ATOM 3177 N N . PHE A 1 397 ? -9.105 1.861 9.006 1.00 87.88 397 PHE A N 1
ATOM 3178 C CA . PHE A 1 397 ? -10.237 2.763 8.766 1.00 87.88 397 PHE A CA 1
ATOM 3179 C C . PHE A 1 397 ? -9.899 4.248 8.882 1.00 87.88 397 PHE A C 1
ATOM 3181 O O . PHE A 1 397 ? -10.795 5.079 8.826 1.00 87.88 397 PHE A O 1
ATOM 3188 N N . ARG A 1 398 ? -8.615 4.611 8.974 1.00 85.62 398 ARG A N 1
ATOM 3189 C CA . ARG A 1 398 ? -8.156 6.006 9.074 1.00 85.62 398 ARG A CA 1
ATOM 3190 C C . ARG A 1 398 ? -8.833 6.987 8.099 1.00 85.62 398 ARG A C 1
ATOM 3192 O O . ARG A 1 398 ? -9.064 8.112 8.524 1.00 85.62 398 ARG A O 1
ATOM 3199 N N . PRO A 1 399 ? -9.123 6.637 6.829 1.00 78.25 399 PRO A N 1
ATOM 3200 C CA . PRO A 1 399 ? -9.800 7.545 5.899 1.00 78.25 399 PRO A CA 1
ATOM 3201 C C . PRO A 1 399 ? -11.300 7.757 6.171 1.00 78.25 399 PRO A C 1
ATOM 3203 O O . PRO A 1 399 ? -11.957 8.426 5.380 1.00 78.25 399 PRO A O 1
ATOM 3206 N N . MET A 1 400 ? -11.865 7.123 7.201 1.00 74.62 400 MET A N 1
ATOM 3207 C CA . MET A 1 400 ? -13.294 7.109 7.511 1.00 74.62 400 MET A CA 1
ATOM 3208 C C . MET A 1 400 ? -13.516 7.738 8.887 1.00 74.62 400 MET A C 1
ATOM 3210 O O . MET A 1 400 ? -13.347 7.086 9.917 1.00 74.62 400 MET A O 1
ATOM 3214 N N . ASP A 1 401 ? -13.888 9.017 8.898 1.00 65.38 401 ASP A N 1
ATOM 3215 C CA . ASP A 1 401 ? -13.980 9.825 10.123 1.00 65.38 401 ASP A CA 1
ATOM 3216 C C . ASP A 1 401 ? -14.986 9.270 11.150 1.00 65.38 401 ASP A C 1
ATOM 3218 O O . ASP A 1 401 ? -14.834 9.448 12.358 1.00 65.38 401 ASP A O 1
ATOM 3222 N N . ASP A 1 402 ? -16.016 8.568 10.684 1.00 71.75 402 ASP A N 1
ATOM 3223 C CA . ASP A 1 402 ? -17.096 8.018 11.502 1.00 71.75 402 ASP A CA 1
ATOM 3224 C C . ASP A 1 402 ? -16.806 6.616 12.078 1.00 71.75 402 ASP A C 1
ATOM 3226 O O . ASP A 1 402 ? -17.576 6.124 12.914 1.00 71.75 402 ASP A O 1
ATOM 3230 N N . LEU A 1 403 ? -15.691 6.002 11.663 1.00 78.00 403 LEU A N 1
ATOM 3231 C CA . LEU A 1 403 ? -15.071 4.803 12.239 1.00 78.00 403 LEU A CA 1
ATOM 3232 C C . LEU A 1 403 ? -13.754 5.175 12.937 1.00 78.00 403 LEU A C 1
ATOM 3234 O O . LEU A 1 403 ? -12.693 4.615 12.667 1.00 78.00 403 LEU A O 1
ATOM 3238 N N . SER A 1 404 ? -13.832 6.157 13.830 1.00 79.94 404 SER A N 1
ATOM 3239 C CA . SER A 1 404 ? -12.698 6.649 14.609 1.00 79.94 404 SER A CA 1
ATOM 3240 C C . SER A 1 404 ? -12.361 5.756 15.805 1.00 79.94 404 SER A C 1
ATOM 3242 O O . SER A 1 404 ? -13.180 4.962 16.277 1.00 79.94 404 SER A O 1
ATOM 3244 N N . SER A 1 405 ? -11.176 5.954 16.388 1.00 84.44 405 SER A N 1
ATOM 3245 C CA . SER A 1 405 ? -10.809 5.346 17.672 1.00 84.44 405 SER A CA 1
ATOM 3246 C C . SER A 1 405 ? -11.867 5.565 18.754 1.00 84.44 405 SER A C 1
ATOM 3248 O O . SER A 1 405 ? -12.147 4.660 19.535 1.00 84.44 405 SER A O 1
ATOM 3250 N N . SER A 1 406 ? -12.504 6.736 18.753 1.00 82.31 406 SER A N 1
ATOM 3251 C CA . SER A 1 406 ? -13.584 7.102 19.665 1.00 82.31 406 SER A CA 1
ATOM 3252 C C . SER A 1 406 ? -14.831 6.237 19.470 1.00 82.31 406 SER A C 1
ATOM 3254 O O . SER A 1 406 ? -15.427 5.770 20.443 1.00 82.31 406 SER A O 1
ATOM 3256 N N . PHE A 1 407 ? -15.202 5.969 18.214 1.00 85.19 407 PHE A N 1
ATOM 3257 C CA . PHE A 1 407 ? -16.279 5.039 17.882 1.00 85.19 407 PHE A CA 1
ATOM 3258 C C . PHE A 1 407 ? -15.966 3.628 18.395 1.00 85.19 407 PHE A C 1
ATOM 3260 O O . PHE A 1 407 ? -16.820 3.013 19.039 1.00 85.19 407 PHE A O 1
ATOM 3267 N N . PHE A 1 408 ? -14.748 3.128 18.166 1.00 91.44 408 PHE A N 1
ATOM 3268 C CA . PHE A 1 408 ? -14.351 1.797 18.629 1.00 91.44 408 PHE A CA 1
ATOM 3269 C C . PHE A 1 408 ? -14.318 1.708 20.161 1.00 91.44 408 PHE A C 1
ATOM 3271 O O . PHE A 1 408 ? -14.909 0.788 20.723 1.00 91.44 408 PHE A O 1
ATOM 3278 N N . ALA A 1 409 ? -13.718 2.687 20.846 1.00 90.44 409 ALA A N 1
ATOM 3279 C CA . ALA A 1 409 ? -13.661 2.744 22.307 1.00 90.44 409 ALA A CA 1
ATOM 3280 C C . ALA A 1 409 ? -15.059 2.768 22.942 1.00 90.44 409 ALA A C 1
ATOM 3282 O O . ALA A 1 409 ? -15.314 2.038 23.900 1.00 90.44 409 ALA A O 1
ATOM 3283 N N . LYS A 1 410 ? -15.989 3.554 22.376 1.00 89.75 410 LYS A N 1
ATOM 3284 C CA . LYS A 1 410 ? -17.388 3.604 22.825 1.00 89.75 410 LYS A CA 1
ATOM 3285 C C . LYS A 1 410 ? -18.052 2.227 22.761 1.00 89.75 410 LYS A C 1
ATOM 3287 O O . LYS A 1 410 ? -18.659 1.801 23.737 1.00 89.75 410 LYS A O 1
ATOM 3292 N N . HIS A 1 411 ? -17.945 1.534 21.629 1.00 92.75 411 HIS A N 1
ATOM 3293 C CA . HIS A 1 411 ? -18.636 0.256 21.421 1.00 92.75 411 HIS A CA 1
ATOM 3294 C C . HIS A 1 411 ? -17.954 -0.928 22.112 1.00 92.75 411 HIS A C 1
ATOM 3296 O O . HIS A 1 411 ? -18.598 -1.947 22.327 1.00 92.75 411 HIS A O 1
ATOM 3302 N N . LEU A 1 412 ? -16.692 -0.776 22.516 1.00 93.44 412 LEU A N 1
ATOM 3303 C CA . LEU A 1 412 ? -15.991 -1.721 23.384 1.00 93.44 412 LEU A CA 1
ATOM 3304 C C . LEU A 1 412 ? -16.263 -1.482 24.883 1.00 93.44 412 LEU A C 1
ATOM 3306 O O . LEU A 1 412 ? -15.773 -2.244 25.707 1.00 93.44 412 LEU A O 1
ATOM 3310 N N . GLY A 1 413 ? -17.019 -0.438 25.254 1.00 90.69 413 GLY A N 1
ATOM 3311 C CA . GLY A 1 413 ? -17.284 -0.097 26.659 1.00 90.69 413 GLY A CA 1
ATOM 3312 C C . GLY A 1 413 ? -16.087 0.526 27.387 1.00 90.69 413 GLY A C 1
ATOM 3313 O O . GLY A 1 413 ? -16.029 0.503 28.609 1.00 90.69 413 GLY A O 1
ATOM 3314 N N . LEU A 1 414 ? -15.126 1.087 26.644 1.00 88.25 414 LEU A N 1
ATOM 3315 C CA . LEU A 1 414 ? -13.845 1.588 27.161 1.00 88.25 414 LEU A CA 1
ATOM 3316 C C . LEU A 1 414 ? -13.686 3.099 27.005 1.00 88.25 414 LEU A C 1
ATOM 3318 O O . LEU A 1 414 ? -12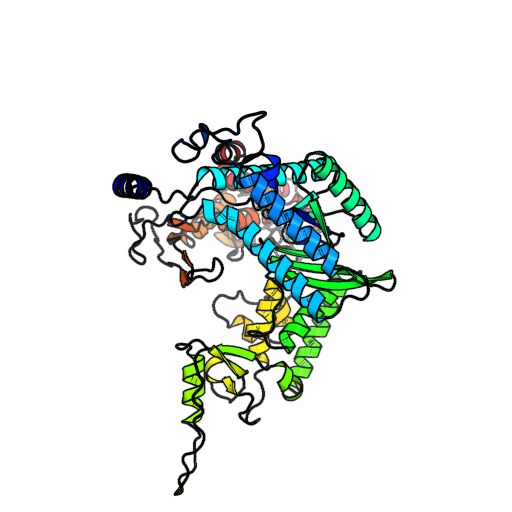.572 3.615 27.033 1.00 88.25 414 LEU A O 1
ATOM 3322 N N . LYS A 1 415 ? -14.797 3.816 26.821 1.00 78.75 415 LYS A N 1
ATOM 3323 C CA . LYS A 1 415 ? -14.807 5.257 26.559 1.00 78.75 415 LYS A CA 1
ATOM 3324 C C . LYS A 1 415 ? -14.010 6.047 27.602 1.00 78.75 415 LYS A C 1
ATOM 3326 O O . LYS A 1 415 ? -13.146 6.835 27.229 1.00 78.75 415 LYS A O 1
ATOM 3331 N N . ASP A 1 416 ? -14.269 5.808 28.883 1.00 79.56 416 ASP A N 1
ATOM 3332 C CA . ASP A 1 416 ? -13.653 6.586 29.961 1.00 79.56 416 ASP A CA 1
ATOM 3333 C C . ASP A 1 416 ? -12.160 6.281 30.088 1.00 79.56 416 ASP A C 1
ATOM 3335 O O . ASP A 1 416 ? -11.345 7.196 30.139 1.00 79.56 416 ASP A O 1
ATOM 3339 N N . GLN A 1 417 ? -11.780 5.002 30.022 1.00 78.62 417 GLN A N 1
ATOM 3340 C CA . GLN A 1 417 ? -10.374 4.589 30.045 1.00 78.62 417 GLN A CA 1
ATOM 3341 C C . GLN A 1 417 ? -9.607 5.155 28.844 1.00 78.62 417 GLN A C 1
ATOM 3343 O O . GLN A 1 417 ? -8.512 5.689 29.002 1.00 78.62 417 GLN A O 1
ATOM 3348 N N . TYR A 1 418 ? -10.200 5.112 27.649 1.00 77.19 418 TYR A N 1
ATOM 3349 C CA . TYR A 1 418 ? -9.585 5.637 26.432 1.00 77.19 418 TYR A CA 1
ATOM 3350 C C . TYR A 1 418 ? -9.380 7.161 26.488 1.00 77.19 418 TYR A C 1
ATOM 3352 O O . TYR A 1 418 ? -8.339 7.653 26.058 1.00 77.19 418 TYR A O 1
ATOM 3360 N N . ASN A 1 419 ? -10.321 7.902 27.083 1.00 75.94 419 ASN A N 1
ATOM 3361 C CA . ASN A 1 419 ? -10.220 9.355 27.266 1.00 75.94 419 ASN A CA 1
ATOM 3362 C C . ASN A 1 419 ? -9.108 9.781 28.234 1.00 75.94 419 ASN A C 1
ATOM 3364 O O . ASN A 1 419 ? -8.636 10.910 28.152 1.00 75.94 419 ASN A O 1
ATOM 3368 N N . THR A 1 420 ? -8.685 8.904 29.150 1.00 70.62 420 THR A N 1
ATOM 3369 C CA . THR A 1 420 ? -7.581 9.210 30.078 1.00 70.62 420 THR A CA 1
ATOM 3370 C C . THR A 1 420 ? -6.194 9.088 29.439 1.00 70.62 420 THR A C 1
ATOM 3372 O O . THR A 1 420 ? -5.199 9.464 30.058 1.00 70.62 420 THR A O 1
ATOM 3375 N N . ILE A 1 421 ? -6.099 8.586 28.201 1.00 69.88 421 ILE A N 1
ATOM 3376 C CA . ILE A 1 421 ? -4.823 8.395 27.506 1.00 69.88 421 ILE A CA 1
ATOM 3377 C C . ILE A 1 421 ? -4.267 9.759 27.056 1.00 69.88 421 ILE A C 1
ATOM 3379 O O . ILE A 1 421 ? -4.925 10.469 26.290 1.00 69.88 421 ILE A O 1
ATOM 3383 N N . PRO A 1 422 ? -3.036 10.133 27.458 1.00 51.75 422 PRO A N 1
ATOM 3384 C CA . PRO A 1 422 ? -2.438 11.408 27.074 1.00 51.75 422 PRO A CA 1
ATOM 3385 C C . PRO A 1 422 ? -2.348 11.585 25.550 1.00 51.75 422 PRO A C 1
ATOM 3387 O O . PRO A 1 422 ? -1.798 10.738 24.847 1.00 51.75 422 PRO A O 1
ATOM 3390 N N . GLY A 1 423 ? -2.843 12.718 25.040 1.00 52.56 423 GLY A N 1
ATOM 3391 C CA . GLY A 1 423 ? -2.795 13.064 23.612 1.00 52.56 423 GLY A CA 1
ATOM 3392 C C . GLY A 1 423 ? -3.962 12.537 22.767 1.00 52.56 423 GLY A C 1
ATOM 3393 O O . GLY A 1 423 ? -3.926 12.685 21.546 1.00 52.56 423 GLY A O 1
ATOM 3394 N N . VAL A 1 424 ? -4.982 11.941 23.391 1.00 52.16 424 VAL A N 1
ATOM 3395 C CA . VAL A 1 424 ? -6.233 11.522 22.743 1.00 52.16 424 VAL A CA 1
ATOM 3396 C C . VAL A 1 424 ? -7.326 12.562 23.016 1.00 52.16 424 VAL A C 1
ATOM 3398 O O . VAL A 1 424 ? -7.521 12.967 24.158 1.00 52.16 424 VAL A O 1
ATOM 3401 N N . GLU A 1 425 ? -8.044 13.004 21.978 1.00 47.66 425 GLU A N 1
ATOM 3402 C CA . GLU A 1 425 ? -9.209 13.883 22.161 1.00 47.66 425 GLU A CA 1
ATOM 3403 C C . GLU A 1 425 ? -10.365 13.119 22.838 1.00 47.66 425 GLU A C 1
ATOM 3405 O O . GLU A 1 425 ? -10.664 11.992 22.422 1.00 47.66 425 GLU A O 1
ATOM 3410 N N . PRO A 1 426 ? -11.041 13.706 23.848 1.00 47.78 426 PRO A N 1
ATOM 3411 C CA . PRO A 1 426 ? -12.136 13.042 24.544 1.00 47.78 426 PRO A CA 1
ATOM 3412 C C . PRO A 1 426 ? -13.259 12.641 23.583 1.00 47.78 426 PRO A C 1
ATOM 3414 O O . PRO A 1 426 ? -13.741 13.446 22.786 1.00 47.78 426 PRO A O 1
ATOM 3417 N N . VAL A 1 427 ? -13.737 11.400 23.685 1.00 47.81 427 VAL A N 1
ATOM 3418 C CA . VAL A 1 427 ? -14.915 10.929 22.951 1.00 47.81 427 VAL A CA 1
ATOM 3419 C C . VAL A 1 427 ? -16.135 11.754 23.381 1.00 47.81 427 VAL A C 1
ATOM 3421 O O . VAL A 1 427 ? -16.657 11.568 24.483 1.00 47.81 427 VAL A O 1
ATOM 3424 N N . ALA A 1 428 ? -16.634 12.631 22.508 1.00 44.09 428 ALA A N 1
ATOM 3425 C CA . ALA A 1 428 ? -17.874 13.374 22.740 1.00 44.09 428 ALA A CA 1
ATOM 3426 C C . ALA A 1 428 ? -19.071 12.422 22.964 1.00 44.09 428 ALA A C 1
ATOM 3428 O O . ALA A 1 428 ? -19.094 11.281 22.487 1.00 44.09 428 ALA A O 1
ATOM 3429 N N . ASN A 1 429 ? -20.070 12.845 23.743 1.00 39.06 429 ASN A N 1
ATOM 3430 C CA . ASN A 1 429 ? -21.350 12.134 23.813 1.00 39.06 429 ASN A CA 1
ATOM 3431 C C . ASN A 1 429 ? -22.105 12.353 22.490 1.00 39.06 429 ASN A C 1
ATOM 3433 O O . ASN A 1 429 ? -22.225 13.484 22.024 1.00 39.06 429 ASN A O 1
ATOM 3437 N N . GLU A 1 430 ? -22.570 11.267 21.861 1.00 35.62 430 GLU A N 1
ATOM 3438 C CA . GLU A 1 430 ? -23.339 11.309 20.605 1.00 35.62 430 GLU A CA 1
ATOM 3439 C C . GLU A 1 430 ? -24.748 11.876 20.863 1.00 35.62 430 GLU A C 1
ATOM 3441 O O . GLU A 1 430 ? -25.722 11.139 20.847 1.00 35.62 430 GLU A O 1
ATOM 3446 N N . GLU A 1 431 ? -24.846 13.185 21.084 1.00 33.94 431 GLU A N 1
ATOM 3447 C CA . GLU A 1 431 ? -26.050 13.986 20.801 1.00 33.94 431 GLU A CA 1
ATOM 3448 C C . GLU A 1 431 ? -25.734 15.300 20.073 1.00 33.94 431 GLU A C 1
ATOM 3450 O O . GLU A 1 431 ? -26.630 15.971 19.572 1.00 33.94 431 GLU A O 1
ATOM 3455 N N . GLN A 1 432 ? -24.461 15.634 19.879 1.00 35.25 432 GLN A N 1
ATOM 3456 C CA . GLN A 1 432 ? -24.073 16.825 19.135 1.00 35.25 432 GLN A CA 1
ATOM 3457 C C . GLN A 1 432 ? -22.985 16.474 18.138 1.00 35.25 432 GLN A C 1
ATOM 3459 O O . GLN A 1 432 ? -21.840 16.737 18.426 1.00 35.25 432 GLN A O 1
ATOM 3464 N N . HIS A 1 433 ? -23.301 15.868 16.991 1.00 31.75 433 HIS A N 1
ATOM 3465 C CA . HIS A 1 433 ? -22.439 15.956 15.800 1.00 31.75 433 HIS A CA 1
ATOM 3466 C C . HIS A 1 433 ? -23.190 15.461 14.557 1.00 31.75 433 HIS A C 1
ATOM 3468 O O . HIS A 1 433 ? -23.027 14.339 14.083 1.00 31.75 433 HIS A O 1
ATOM 3474 N N . LYS A 1 434 ? -23.989 16.354 13.969 1.00 31.02 434 LYS A N 1
ATOM 3475 C CA . LYS A 1 434 ? -24.054 16.449 12.509 1.00 31.02 434 LYS A CA 1
ATOM 3476 C C . LYS A 1 434 ? -23.150 17.609 12.106 1.00 31.02 434 LYS A C 1
ATOM 3478 O O . LYS A 1 434 ? -23.244 18.687 12.685 1.00 31.02 434 LYS A O 1
ATOM 3483 N N . SER A 1 435 ? -22.350 17.387 11.066 1.00 34.88 435 SER A N 1
ATOM 3484 C CA . SER A 1 435 ? -21.435 18.330 10.398 1.00 34.88 435 SER A CA 1
ATOM 3485 C C . SER A 1 435 ? -20.036 18.461 11.011 1.00 34.88 435 SER A C 1
ATOM 3487 O O . SER A 1 435 ? -19.826 19.110 12.031 1.00 34.88 435 SER A O 1
ATOM 3489 N N . ILE A 1 436 ? -19.044 17.952 10.282 1.00 40.06 436 ILE A N 1
ATOM 3490 C CA . ILE A 1 436 ? -17.670 18.461 10.300 1.00 40.06 436 ILE A CA 1
ATOM 3491 C C . ILE A 1 436 ? -17.740 19.943 9.887 1.00 40.06 436 ILE A C 1
ATOM 3493 O O . ILE A 1 436 ? -17.873 20.222 8.696 1.00 40.06 436 ILE A O 1
ATOM 3497 N N . LYS A 1 437 ? -17.767 20.892 10.839 1.00 45.66 437 LYS A N 1
ATOM 3498 C CA . LYS A 1 437 ? -17.773 22.348 10.544 1.00 45.66 437 LYS A CA 1
ATOM 3499 C C . LYS A 1 437 ? -17.478 23.288 11.736 1.00 45.66 437 LYS A C 1
ATOM 3501 O O . LYS A 1 437 ? -17.823 24.463 11.657 1.00 45.66 437 LYS A O 1
ATOM 3506 N N . VAL A 1 438 ? -16.840 22.831 12.818 1.00 55.47 438 VAL A N 1
ATOM 3507 C CA . VAL A 1 438 ? -16.622 23.654 14.029 1.00 55.47 438 VAL A CA 1
ATOM 3508 C C . VAL A 1 438 ? -15.131 23.723 14.367 1.00 55.47 438 VAL A C 1
ATOM 3510 O O . VAL A 1 438 ? -14.445 22.706 14.318 1.00 55.47 438 VAL A O 1
ATOM 3513 N N . CYS A 1 439 ? -14.613 24.923 14.656 1.00 54.62 439 CYS A N 1
ATOM 3514 C CA . CYS A 1 439 ? -13.265 25.082 15.203 1.00 54.62 439 CYS A CA 1
ATOM 3515 C C . CYS A 1 439 ? -13.246 24.455 16.615 1.00 54.62 439 CYS A C 1
ATOM 3517 O O . CYS A 1 439 ? -14.060 24.864 17.439 1.00 54.62 439 CYS A O 1
ATOM 3519 N N . PRO A 1 440 ? -12.375 23.474 16.916 1.00 54.50 440 PRO A N 1
ATOM 3520 C CA . PRO A 1 440 ? -12.413 22.741 18.189 1.00 54.50 440 PRO A CA 1
ATOM 3521 C C . PRO A 1 440 ? -12.067 23.606 19.414 1.00 54.50 440 PRO A C 1
ATOM 3523 O O . PRO A 1 440 ? -12.377 23.226 20.534 1.00 54.50 440 PRO A O 1
ATOM 3526 N N . LEU A 1 441 ? -11.466 24.780 19.194 1.00 61.19 441 LEU A N 1
ATOM 3527 C CA . LEU A 1 441 ? -11.085 25.764 20.218 1.00 61.19 441 LEU A CA 1
ATOM 3528 C C . LEU A 1 441 ? -12.020 26.989 20.208 1.00 61.19 441 LEU A C 1
ATOM 3530 O O . LEU A 1 441 ? -11.625 28.099 20.549 1.00 61.19 441 LEU A O 1
ATOM 3534 N N . ALA A 1 442 ? -13.239 26.827 19.695 1.00 64.06 442 ALA A N 1
ATOM 3535 C CA . ALA A 1 442 ? -14.176 27.924 19.521 1.00 64.06 442 ALA A CA 1
ATOM 3536 C C . ALA A 1 442 ? -14.893 28.295 20.818 1.00 64.06 442 ALA A C 1
ATOM 3538 O O . ALA A 1 442 ? -15.865 27.644 21.194 1.00 64.06 442 ALA A O 1
ATOM 3539 N N . GLU A 1 443 ? -14.500 29.407 21.424 1.00 67.62 443 GLU A N 1
ATOM 3540 C CA . GLU A 1 443 ? -15.297 30.030 22.481 1.00 67.62 443 GLU A CA 1
ATOM 3541 C C . GLU A 1 443 ? -16.470 30.843 21.898 1.00 67.62 443 GLU A C 1
ATOM 3543 O O . GLU A 1 443 ? -16.425 31.256 20.730 1.00 67.62 443 GLU A O 1
ATOM 3548 N N . PRO A 1 444 ? -17.548 31.088 22.655 1.00 73.56 444 PRO A N 1
ATOM 3549 C CA . PRO A 1 444 ? -18.595 32.020 22.246 1.00 73.56 444 PRO A CA 1
ATOM 3550 C C . PRO A 1 444 ? -18.041 33.428 21.995 1.00 73.56 444 PRO A C 1
ATOM 3552 O O . PRO A 1 444 ? -17.157 33.879 22.718 1.00 73.56 444 PRO A O 1
ATOM 3555 N N . VAL A 1 445 ? -18.563 34.155 21.001 1.00 83.81 445 VAL A N 1
ATOM 3556 C CA . VAL A 1 445 ? -18.208 35.580 20.841 1.00 83.81 445 VAL A CA 1
ATOM 3557 C C . VAL A 1 445 ? -19.150 36.430 21.669 1.00 83.81 445 VAL A C 1
ATOM 3559 O O . VAL A 1 445 ? -20.367 36.309 21.551 1.00 83.81 445 VAL A O 1
ATOM 3562 N N . THR A 1 446 ? -18.591 37.318 22.479 1.00 87.06 446 THR A N 1
ATOM 3563 C CA . THR A 1 446 ? -19.366 38.288 23.248 1.00 87.06 446 THR A CA 1
ATOM 3564 C C . THR A 1 446 ? -19.595 39.544 22.417 1.00 87.06 446 THR A C 1
ATOM 3566 O O . THR A 1 446 ? -18.643 40.208 22.024 1.00 87.06 446 THR A O 1
ATOM 3569 N N . ILE A 1 447 ? -20.861 39.879 22.172 1.00 88.00 447 ILE A N 1
ATOM 3570 C CA . ILE A 1 447 ? -21.287 41.113 21.508 1.00 88.00 447 ILE A CA 1
ATOM 3571 C C . ILE A 1 447 ? -21.894 42.040 22.557 1.00 88.00 447 ILE A C 1
ATOM 3573 O O . ILE A 1 447 ? -22.827 41.659 23.267 1.00 88.00 447 ILE A O 1
ATOM 3577 N N . THR A 1 448 ? -21.399 43.270 22.652 1.00 88.50 448 THR A N 1
ATOM 3578 C CA . THR A 1 448 ? -21.852 44.218 23.678 1.00 88.50 448 THR A CA 1
ATOM 3579 C C . THR A 1 448 ? -22.925 45.146 23.120 1.00 88.50 448 THR A C 1
ATOM 3581 O O . THR A 1 448 ? -22.735 45.798 22.093 1.00 88.50 448 THR A O 1
ATOM 3584 N N . CYS A 1 449 ? -24.074 45.247 23.797 1.00 90.00 449 CYS A N 1
ATOM 3585 C CA . CYS A 1 449 ? -25.113 46.191 23.388 1.00 90.00 449 CYS A CA 1
ATOM 3586 C C . CYS A 1 449 ? -24.617 47.636 23.524 1.00 90.00 449 CYS A C 1
ATOM 3588 O O . CYS A 1 449 ? -24.278 48.080 24.620 1.00 90.00 449 CYS A O 1
ATOM 3590 N N . ARG A 1 450 ? -24.654 48.405 22.430 1.00 89.62 450 ARG A N 1
ATOM 3591 C CA . ARG A 1 450 ? -24.174 49.797 22.405 1.00 89.62 450 ARG A CA 1
ATOM 3592 C C . ARG A 1 450 ? -25.079 50.796 23.144 1.00 89.62 450 ARG A C 1
ATOM 3594 O O . ARG A 1 450 ? -24.674 51.936 23.327 1.00 89.62 450 ARG A O 1
ATOM 3601 N N . LYS A 1 451 ? -26.277 50.383 23.586 1.00 88.75 451 LYS A N 1
ATOM 3602 C CA . LYS A 1 451 ? -27.188 51.220 24.393 1.00 88.75 451 LYS A CA 1
ATOM 3603 C C . LYS A 1 451 ? -27.148 50.876 25.883 1.00 88.75 451 LYS A C 1
ATOM 3605 O O . LYS A 1 451 ? -26.925 51.762 26.694 1.00 88.75 451 LYS A O 1
ATOM 3610 N N . CYS A 1 452 ? -27.370 49.611 26.248 1.00 89.38 452 CYS A N 1
ATOM 3611 C CA . CYS A 1 452 ? -27.479 49.200 27.656 1.00 89.38 452 CYS A CA 1
ATOM 3612 C C . CYS A 1 452 ? -26.213 48.540 28.226 1.00 89.38 452 CYS A C 1
ATOM 3614 O O . CYS A 1 452 ? -26.216 48.146 29.386 1.00 89.38 452 CYS A O 1
ATOM 3616 N N . GLY A 1 453 ? -25.157 48.354 27.425 1.00 87.62 453 GLY A N 1
ATOM 3617 C CA . GLY A 1 453 ? -23.885 47.771 27.872 1.00 87.62 453 GLY A CA 1
ATOM 3618 C C . GLY A 1 453 ? -23.918 46.270 28.178 1.00 87.62 453 GLY A C 1
ATOM 3619 O O . GLY A 1 453 ? -22.902 45.706 28.568 1.00 87.62 453 GLY A O 1
ATOM 3620 N N . VAL A 1 454 ? -25.060 45.600 27.995 1.00 89.69 454 VAL A N 1
ATOM 3621 C CA . VAL A 1 454 ? -25.195 44.165 28.281 1.00 89.69 454 VAL A CA 1
ATOM 3622 C C . VAL A 1 454 ? -24.384 43.348 27.276 1.00 89.69 454 VAL A C 1
ATOM 3624 O O . VAL A 1 454 ? -24.572 43.473 26.061 1.00 89.69 454 VAL A O 1
ATOM 3627 N N . ALA A 1 455 ? -23.498 42.505 27.804 1.00 86.56 455 ALA A N 1
ATOM 3628 C CA . ALA A 1 455 ? -22.712 41.528 27.065 1.00 86.56 455 ALA A CA 1
ATOM 3629 C C . ALA A 1 455 ? -23.581 40.322 26.676 1.00 86.56 455 ALA A C 1
ATOM 3631 O O . ALA A 1 455 ? -24.222 39.703 27.525 1.00 86.56 455 ALA A O 1
ATOM 3632 N N . GLN A 1 456 ? -23.615 39.991 25.387 1.00 87.62 456 GLN A N 1
ATOM 3633 C CA . GLN A 1 456 ? -24.465 38.944 24.823 1.00 87.62 456 GLN A CA 1
ATOM 3634 C C . GLN A 1 456 ? -23.603 37.898 24.124 1.00 87.62 456 GLN A C 1
ATOM 3636 O O . GLN A 1 456 ? -22.904 38.201 23.160 1.00 87.62 456 GLN A O 1
ATOM 3641 N N . SER A 1 457 ? -23.664 36.659 24.600 1.00 85.00 457 SER A N 1
ATOM 3642 C CA . SER A 1 457 ? -22.905 35.546 24.032 1.00 85.00 457 SER A CA 1
ATOM 3643 C C . SER A 1 457 ? -23.569 35.024 22.751 1.00 85.00 457 SER A C 1
ATOM 3645 O O . SER A 1 457 ? -24.731 34.614 22.771 1.00 85.00 457 SER A O 1
ATOM 3647 N N . MET A 1 458 ? -22.844 35.046 21.632 1.00 84.44 458 MET A N 1
ATOM 3648 C CA . MET A 1 458 ? -23.296 34.560 20.330 1.00 84.44 458 MET A CA 1
ATOM 3649 C C . MET A 1 458 ? -22.705 33.177 20.034 1.00 84.44 458 MET A C 1
ATOM 3651 O O . MET A 1 458 ? -21.502 33.034 19.813 1.00 84.44 458 MET A O 1
ATOM 3655 N N . ASN A 1 459 ? -23.583 32.173 19.974 1.00 78.81 459 ASN A N 1
ATOM 3656 C CA . ASN A 1 459 ? -23.240 30.775 19.672 1.00 78.81 459 ASN A CA 1
ATOM 3657 C C . ASN A 1 459 ? -23.806 30.276 18.334 1.00 78.81 459 ASN A C 1
ATOM 3659 O O . ASN A 1 459 ? -23.576 29.135 17.938 1.00 78.81 459 ASN A O 1
ATOM 3663 N N . GLY A 1 460 ? -24.559 31.121 17.633 1.00 81.94 460 GLY A N 1
ATOM 3664 C CA . GLY A 1 460 ? -25.233 30.765 16.397 1.00 81.94 460 GLY A CA 1
ATOM 3665 C C . GLY A 1 460 ? -26.189 31.854 15.931 1.00 81.94 460 GLY A C 1
ATOM 3666 O O . GLY A 1 460 ? -26.263 32.938 16.507 1.00 81.94 460 GLY A O 1
ATOM 3667 N N . PHE A 1 461 ? -26.929 31.543 14.871 1.00 82.56 461 PHE A N 1
ATOM 3668 C CA . PHE A 1 461 ? -27.909 32.441 14.258 1.00 82.56 461 PHE A CA 1
ATOM 3669 C C . PHE A 1 461 ? -29.127 32.712 15.153 1.00 82.56 461 PHE A C 1
ATOM 3671 O O . PHE A 1 461 ? -29.675 33.816 15.134 1.00 82.56 461 PHE A O 1
ATOM 3678 N N . ILE A 1 462 ? -29.518 31.719 15.956 1.00 81.56 462 ILE A N 1
ATOM 3679 C CA . ILE A 1 462 ? -30.665 31.756 16.866 1.00 81.56 462 ILE A CA 1
ATOM 3680 C C . ILE A 1 462 ? -30.194 31.831 18.312 1.00 81.56 462 ILE A C 1
ATOM 3682 O O . ILE A 1 462 ? -29.242 31.154 18.701 1.00 81.56 462 ILE A O 1
ATOM 3686 N N . ARG A 1 463 ? -30.922 32.610 19.110 1.00 79.25 463 ARG A N 1
ATOM 3687 C CA . ARG A 1 463 ? -30.878 32.576 20.567 1.00 79.25 463 ARG A CA 1
ATOM 3688 C C . ARG A 1 463 ? -32.090 31.800 21.086 1.00 79.25 463 ARG A C 1
ATOM 3690 O O . ARG A 1 463 ? -33.230 32.145 20.772 1.00 79.25 463 ARG A O 1
ATOM 3697 N N . GLU A 1 464 ? -31.843 30.748 21.859 1.00 67.12 464 GLU A N 1
ATOM 3698 C CA . GLU A 1 464 ? -32.900 30.011 22.558 1.00 67.12 464 GLU A CA 1
ATOM 3699 C C . GLU A 1 464 ? -33.483 30.885 23.679 1.00 67.12 464 GLU A C 1
ATOM 3701 O O . GLU A 1 464 ? -32.741 31.543 24.414 1.00 67.12 464 GLU A O 1
ATOM 3706 N N . GLY A 1 465 ? -34.814 30.954 23.770 1.00 60.31 465 GLY A N 1
ATOM 3707 C CA . GLY A 1 465 ? -35.503 31.676 24.838 1.00 60.31 465 GLY A CA 1
ATOM 3708 C C . GLY A 1 465 ? -35.467 30.896 26.155 1.00 60.31 465 GLY A C 1
ATOM 3709 O O . GLY A 1 465 ? -35.463 29.667 26.153 1.00 60.31 465 GLY A O 1
ATOM 3710 N N . GLN A 1 466 ? -35.466 31.596 27.291 1.00 54.62 466 GLN A N 1
ATOM 3711 C CA . GLN A 1 466 ? -35.676 30.957 28.595 1.00 54.62 466 GLN A CA 1
ATOM 3712 C C . GLN A 1 466 ? -37.153 30.553 28.753 1.00 54.62 466 GLN A C 1
ATOM 3714 O O . GLN A 1 466 ? -38.039 31.302 28.343 1.00 54.62 466 GLN A O 1
ATOM 3719 N N . GLU A 1 467 ? -37.394 29.371 29.332 1.00 48.38 467 GLU A N 1
ATOM 3720 C CA . GLU A 1 467 ? -38.705 28.872 29.788 1.00 48.38 467 GLU A CA 1
ATOM 3721 C C . GLU A 1 467 ? -39.875 29.099 28.806 1.00 48.38 467 GLU A C 1
ATOM 3723 O O . GLU A 1 467 ? -40.780 29.897 29.039 1.00 48.38 467 GLU A O 1
ATOM 3728 N N . GLY A 1 468 ? -39.878 28.362 27.689 1.00 50.53 468 GLY A N 1
ATOM 3729 C CA . GLY A 1 468 ? -41.056 28.246 26.816 1.00 50.53 468 GLY A CA 1
ATOM 3730 C C . GLY A 1 468 ? -41.309 29.406 25.844 1.00 50.53 468 GLY A C 1
ATOM 3731 O O . GLY A 1 468 ? -42.344 29.399 25.180 1.00 50.53 468 GLY A O 1
ATOM 3732 N N . ARG A 1 469 ? -40.391 30.376 25.711 1.00 54.28 469 ARG A N 1
ATOM 3733 C CA . ARG A 1 469 ? -40.448 31.400 24.646 1.00 54.28 469 ARG A CA 1
ATOM 3734 C C . ARG A 1 469 ? -39.878 30.886 23.318 1.00 54.28 469 ARG A C 1
ATOM 3736 O O . ARG A 1 469 ? -38.937 30.094 23.300 1.00 54.28 469 ARG A O 1
ATOM 3743 N N . ASP A 1 470 ? -40.426 31.387 22.210 1.00 59.78 470 ASP A N 1
ATOM 3744 C CA . ASP A 1 470 ? -39.952 31.080 20.858 1.00 59.78 470 ASP A CA 1
ATOM 3745 C C . ASP A 1 470 ? -38.493 31.521 20.638 1.00 59.78 470 ASP A C 1
ATOM 3747 O O . ASP A 1 470 ? -38.050 32.583 21.077 1.00 59.78 470 ASP A O 1
ATOM 3751 N N . SER A 1 471 ? -37.744 30.686 19.920 1.00 70.19 471 SER A N 1
ATOM 3752 C CA . SER A 1 471 ? -36.403 30.968 19.412 1.00 70.19 471 SER A CA 1
ATOM 3753 C C . SER A 1 471 ? -36.369 32.250 18.571 1.00 70.19 471 SER A C 1
ATOM 3755 O O . SER A 1 471 ? -37.048 32.335 17.548 1.00 70.19 471 SER A O 1
ATOM 3757 N N . VAL A 1 472 ? -35.531 33.219 18.954 1.00 79.94 472 VAL A N 1
ATOM 3758 C CA . VAL A 1 472 ? -35.404 34.515 18.260 1.00 79.94 472 VAL A CA 1
ATOM 3759 C C . VAL A 1 472 ? -34.052 34.646 17.548 1.00 79.94 472 VAL A C 1
ATOM 3761 O O . VAL A 1 472 ? -33.021 34.276 18.119 1.00 79.94 472 VAL A O 1
ATOM 3764 N N . PRO A 1 473 ? -34.001 35.190 16.317 1.00 86.31 473 PRO A N 1
ATOM 3765 C CA . PRO A 1 473 ? -32.738 35.432 15.620 1.00 86.31 473 PRO A CA 1
ATOM 3766 C C . PRO A 1 473 ? -31.896 36.472 16.364 1.00 86.31 473 PRO A C 1
ATOM 3768 O O . PRO A 1 473 ? -32.411 37.529 16.736 1.00 86.31 473 PRO A O 1
ATOM 3771 N N . PHE A 1 474 ? -30.604 36.190 16.548 1.00 87.56 474 PHE A N 1
ATOM 3772 C CA . PHE A 1 474 ? -29.707 36.945 17.431 1.00 87.56 474 PHE A CA 1
ATOM 3773 C C . PHE A 1 474 ? -29.694 38.457 17.155 1.00 87.56 474 PHE A C 1
ATOM 3775 O O . PHE A 1 474 ? -29.690 39.247 18.094 1.00 87.56 474 PHE A O 1
ATOM 3782 N N . LEU A 1 475 ? -29.726 38.882 15.885 1.00 89.25 475 LEU A N 1
ATOM 3783 C CA . LEU A 1 475 ? -29.670 40.309 15.550 1.00 89.25 475 LEU A CA 1
ATOM 3784 C C . LEU A 1 475 ? -30.982 41.065 15.790 1.00 89.25 475 LEU A C 1
ATOM 3786 O O . LEU A 1 475 ? -30.968 42.292 15.736 1.00 89.25 475 LEU A O 1
ATOM 3790 N N . SER A 1 476 ? -32.093 40.371 16.050 1.00 87.50 476 SER A N 1
ATOM 3791 C CA . SER A 1 476 ? -33.439 40.962 16.045 1.00 87.50 476 SER A CA 1
ATOM 3792 C C . SER A 1 476 ? -33.796 41.704 17.332 1.00 87.50 476 SER A C 1
ATOM 3794 O O . SER A 1 476 ? -34.586 42.641 17.281 1.00 87.50 476 SER A O 1
ATOM 3796 N N . ALA A 1 477 ? -33.222 41.317 18.475 1.00 85.81 477 ALA A N 1
ATOM 3797 C CA . ALA A 1 477 ? -33.538 41.912 19.773 1.00 85.81 477 ALA A CA 1
ATOM 3798 C C . ALA A 1 477 ? -32.355 41.832 20.747 1.00 85.81 477 ALA A C 1
ATOM 3800 O O . ALA A 1 477 ? -31.567 40.884 20.720 1.00 85.81 477 ALA A O 1
ATOM 3801 N N . CYS A 1 478 ? -32.250 42.818 21.642 1.00 84.75 478 CYS A N 1
ATOM 3802 C CA . CYS A 1 478 ? -31.295 42.769 22.748 1.00 84.75 478 CYS A CA 1
ATOM 3803 C C . CYS A 1 478 ? -31.645 41.623 23.718 1.00 84.75 478 CYS A C 1
ATOM 3805 O O . CYS A 1 478 ? -32.755 41.095 23.704 1.00 84.75 478 CYS A O 1
ATOM 3807 N N . LEU A 1 479 ? -30.683 41.185 24.530 1.00 83.94 479 LEU A N 1
ATOM 3808 C CA . LEU A 1 479 ? -30.909 40.244 25.633 1.00 83.94 479 LEU A CA 1
ATOM 3809 C C . LEU A 1 479 ? -31.612 40.917 26.815 1.00 83.94 479 LEU A C 1
ATOM 3811 O O . LEU A 1 479 ? -32.305 40.250 27.569 1.00 83.94 479 LEU A O 1
ATOM 3815 N N . ASN A 1 480 ? -31.416 42.226 26.983 1.00 83.69 480 ASN A N 1
ATOM 3816 C CA . ASN A 1 480 ? -32.156 42.998 27.969 1.00 83.69 480 ASN A CA 1
ATOM 3817 C C . ASN A 1 480 ? -33.533 43.358 27.397 1.00 83.69 480 ASN A C 1
ATOM 3819 O O . ASN A 1 480 ? -33.599 44.174 26.477 1.00 83.69 480 ASN A O 1
ATOM 3823 N N . ASP A 1 481 ? -34.595 42.772 27.955 1.00 78.56 481 ASP A N 1
ATOM 3824 C CA . ASP A 1 481 ? -35.989 43.004 27.545 1.00 78.56 481 ASP A CA 1
ATOM 3825 C C . ASP A 1 481 ? -36.415 44.481 27.728 1.00 78.56 481 ASP A C 1
ATOM 3827 O O . ASP A 1 481 ? -37.288 44.968 27.014 1.00 78.56 481 ASP A O 1
ATOM 3831 N N . GLU A 1 482 ? -35.753 45.235 28.615 1.00 81.38 482 GLU A N 1
ATOM 3832 C CA . GLU A 1 482 ? -35.984 46.677 28.811 1.00 81.38 482 GLU A CA 1
ATOM 3833 C C . GLU A 1 482 ? -35.237 47.557 27.785 1.00 81.38 482 GLU A C 1
ATOM 3835 O O . GLU A 1 482 ? -35.367 48.783 27.783 1.00 81.38 482 GLU A O 1
ATOM 3840 N N . CYS A 1 483 ? -34.431 46.953 26.904 1.00 84.56 483 CYS A N 1
ATOM 3841 C CA . CYS A 1 483 ? -33.636 47.650 25.899 1.00 84.56 483 CYS A CA 1
ATOM 3842 C C . CYS A 1 483 ? -34.247 47.509 24.496 1.00 84.56 483 CYS A C 1
ATOM 3844 O O . CYS A 1 483 ? -34.295 46.431 23.911 1.00 84.56 483 CYS A O 1
ATOM 3846 N N . ASP A 1 484 ? -34.602 48.640 23.894 1.00 85.25 484 ASP A N 1
ATOM 3847 C CA . ASP A 1 484 ? -35.125 48.768 22.523 1.00 85.25 484 ASP A CA 1
ATOM 3848 C C . ASP A 1 484 ? -34.031 48.767 21.424 1.00 85.25 484 ASP A C 1
ATOM 3850 O O . ASP A 1 484 ? -34.313 48.993 20.240 1.00 85.25 484 ASP A O 1
ATOM 3854 N N . CYS A 1 485 ? -32.761 48.558 21.790 1.00 87.38 485 CYS A N 1
ATOM 3855 C CA . CYS A 1 485 ? -31.630 48.603 20.866 1.00 87.38 485 CYS A CA 1
ATOM 3856 C C . CYS A 1 485 ? -31.296 47.207 20.330 1.00 87.38 485 CYS A C 1
ATOM 3858 O O . CYS A 1 485 ? -30.495 46.471 20.908 1.00 87.38 485 CYS A O 1
ATOM 3860 N N . ALA A 1 486 ? -31.917 46.847 19.208 1.00 88.31 486 ALA A N 1
ATOM 3861 C CA . ALA A 1 486 ? -31.655 45.589 18.519 1.00 88.31 486 ALA A CA 1
ATOM 3862 C C . ALA A 1 486 ? -30.259 45.563 17.851 1.00 88.31 486 ALA A C 1
ATOM 3864 O O . ALA A 1 486 ? -29.871 46.567 17.241 1.00 88.31 486 ALA A O 1
ATOM 3865 N N . PRO A 1 487 ? -29.523 44.432 17.891 1.00 89.06 487 PRO A N 1
ATOM 3866 C CA . PRO A 1 487 ? -28.162 44.356 17.355 1.00 89.06 487 PRO A CA 1
ATOM 3867 C C . PRO A 1 487 ? -27.982 44.722 15.879 1.00 89.06 487 PRO A C 1
ATOM 3869 O O . PRO A 1 487 ? -26.950 45.284 15.517 1.00 89.06 487 PRO A O 1
ATOM 3872 N N . TRP A 1 488 ? -28.991 44.510 15.029 1.00 90.50 488 TRP A N 1
ATOM 3873 C CA . TRP A 1 488 ? -28.941 44.947 13.627 1.00 90.50 488 TRP A CA 1
ATOM 3874 C C . TRP A 1 488 ? -28.738 46.468 13.454 1.00 90.50 488 TRP A C 1
ATOM 3876 O O . TRP A 1 488 ? -28.284 46.901 12.399 1.00 90.50 488 TRP A O 1
ATOM 3886 N N . ARG A 1 489 ? -29.030 47.288 14.478 1.00 89.44 489 ARG A N 1
ATOM 3887 C CA . ARG A 1 489 ? -28.858 48.754 14.443 1.00 89.44 489 ARG A CA 1
ATOM 3888 C C . ARG A 1 489 ? -27.415 49.222 14.655 1.00 89.44 489 ARG A C 1
ATOM 3890 O O . ARG A 1 489 ? -27.136 50.394 14.429 1.00 89.44 489 ARG A O 1
ATOM 3897 N N . TYR A 1 490 ? -26.511 48.347 15.099 1.00 89.94 490 TYR A N 1
ATOM 3898 C CA . TYR A 1 490 ? -25.117 48.692 15.405 1.00 89.94 490 TYR A CA 1
ATOM 3899 C C . TYR A 1 490 ? -24.117 47.688 14.810 1.00 89.94 490 TYR A C 1
ATOM 3901 O O . TYR A 1 490 ? -23.165 47.268 15.464 1.00 89.94 490 TYR A O 1
ATOM 3909 N N . VAL A 1 491 ? -24.315 47.319 13.540 1.00 89.31 491 VAL A N 1
ATOM 3910 C CA . VAL A 1 491 ? -23.486 46.334 12.815 1.00 89.31 491 VAL A CA 1
ATOM 3911 C C . VAL A 1 491 ? -21.987 46.652 12.821 1.00 89.31 491 VAL A C 1
ATOM 3913 O O . VAL A 1 491 ? -21.189 45.728 12.939 1.00 89.31 491 VAL A O 1
ATOM 3916 N N . ASP A 1 492 ? -21.591 47.926 12.774 1.00 82.38 492 ASP A N 1
ATOM 3917 C CA . ASP A 1 492 ? -20.175 48.319 12.845 1.00 82.38 492 ASP A CA 1
ATOM 3918 C C . ASP A 1 492 ? -19.568 47.998 14.216 1.00 82.38 492 ASP A C 1
ATOM 3920 O O . ASP A 1 492 ? -18.477 47.442 14.303 1.00 82.38 492 ASP A O 1
ATOM 3924 N N . GLY A 1 493 ? -20.328 48.220 15.293 1.00 83.50 493 GLY A N 1
ATOM 3925 C CA . GLY A 1 493 ? -19.924 47.814 16.635 1.00 83.50 493 GLY A CA 1
ATOM 3926 C C . GLY A 1 493 ? -19.786 46.295 16.766 1.00 83.50 493 GLY A C 1
ATOM 3927 O O . GLY A 1 493 ? -18.892 45.827 17.460 1.00 83.50 493 GLY A O 1
ATOM 3928 N N . ILE A 1 494 ? -20.625 45.517 16.078 1.00 87.50 494 ILE A N 1
ATOM 3929 C CA . ILE A 1 494 ? -20.503 44.051 16.053 1.00 87.50 494 ILE A CA 1
ATOM 3930 C C . ILE A 1 494 ? -19.226 43.625 15.318 1.00 87.50 494 ILE A C 1
ATOM 3932 O O . ILE A 1 494 ? -18.573 42.675 15.740 1.00 87.50 494 ILE A O 1
ATOM 3936 N N . LEU A 1 495 ? -18.847 44.317 14.238 1.00 82.50 495 LEU A N 1
ATOM 3937 C CA . LEU A 1 495 ? -17.588 44.045 13.540 1.00 82.50 495 LEU A CA 1
ATOM 3938 C C . LEU A 1 495 ? -16.370 44.317 14.423 1.00 82.50 495 LEU A C 1
ATOM 3940 O O . LEU A 1 495 ? -15.453 43.504 14.415 1.00 82.50 495 LEU A O 1
ATOM 3944 N N . GLU A 1 496 ? -16.383 45.393 15.210 1.00 81.81 496 GLU A N 1
ATOM 3945 C CA . GLU A 1 496 ? -15.322 45.682 16.183 1.00 81.81 496 GLU A CA 1
ATOM 3946 C C . GLU A 1 496 ? -15.200 44.573 17.240 1.00 81.81 496 GLU A C 1
ATOM 3948 O O . GLU A 1 496 ? -14.096 44.095 17.501 1.00 81.81 496 GLU A O 1
ATOM 3953 N N . ASP A 1 497 ? -16.326 44.102 17.793 1.00 84.44 497 ASP A N 1
ATOM 3954 C CA . ASP A 1 497 ? -16.343 42.998 18.764 1.00 84.44 497 ASP A CA 1
ATOM 3955 C C . ASP A 1 497 ? -15.829 41.682 18.131 1.00 84.44 497 ASP A C 1
ATOM 3957 O O . ASP A 1 497 ? -15.087 40.921 18.760 1.00 84.44 497 ASP A O 1
ATOM 3961 N N . LEU A 1 498 ? -16.175 41.416 16.863 1.00 84.62 498 LEU A N 1
ATOM 3962 C CA . LEU A 1 498 ? -15.689 40.254 16.107 1.00 84.62 498 LEU A CA 1
ATOM 3963 C C . LEU A 1 498 ? -14.190 40.348 15.794 1.00 84.62 498 LEU A C 1
ATOM 3965 O O . LEU A 1 498 ? -13.479 39.350 15.927 1.00 84.62 498 LEU A O 1
ATOM 3969 N N . ASP A 1 499 ? -13.702 41.518 15.382 1.00 76.94 499 ASP A N 1
ATOM 3970 C CA . ASP A 1 499 ? -12.283 41.755 15.109 1.00 76.94 499 ASP A CA 1
ATOM 3971 C C . ASP A 1 499 ? -11.451 41.612 16.389 1.00 76.94 499 ASP A C 1
ATOM 3973 O O . ASP A 1 499 ? -10.400 40.965 16.362 1.00 76.94 499 ASP A O 1
ATOM 3977 N N . TYR A 1 500 ? -11.952 42.119 17.518 1.00 80.44 500 TYR A N 1
ATOM 3978 C CA . TYR A 1 500 ? -11.343 41.929 18.833 1.00 80.44 500 TYR A CA 1
ATOM 3979 C C . TYR A 1 500 ? -11.299 40.446 19.233 1.00 80.44 500 TYR A C 1
ATOM 3981 O O . TYR A 1 500 ? -10.246 39.937 19.613 1.00 80.44 500 TYR A O 1
ATOM 3989 N N . ALA A 1 501 ? -12.398 39.704 19.053 1.00 79.44 501 ALA A N 1
ATOM 3990 C CA . ALA A 1 501 ? -12.434 38.268 19.335 1.00 79.44 501 ALA A CA 1
ATOM 3991 C C . ALA A 1 501 ? -11.458 37.459 18.456 1.00 79.44 501 ALA A C 1
ATOM 3993 O O . ALA A 1 501 ? -10.863 36.482 18.913 1.00 79.44 501 ALA A O 1
ATOM 3994 N N . ILE A 1 502 ? -11.271 37.852 17.191 1.00 76.88 502 ILE A N 1
ATOM 3995 C CA . ILE A 1 502 ? -10.284 37.233 16.293 1.00 76.88 502 ILE A CA 1
ATOM 3996 C C . ILE A 1 502 ? -8.852 37.592 16.721 1.00 76.88 502 ILE A C 1
ATOM 3998 O O . ILE A 1 502 ? -7.965 36.743 16.616 1.00 76.88 502 ILE A O 1
ATOM 4002 N N . ALA A 1 503 ? -8.613 38.821 17.184 1.00 71.25 503 ALA A N 1
ATOM 4003 C CA . ALA A 1 503 ? -7.311 39.267 17.675 1.00 71.25 503 ALA A CA 1
ATOM 4004 C C . ALA A 1 503 ? -6.904 38.538 18.965 1.00 71.25 503 ALA A C 1
ATOM 4006 O O . ALA A 1 503 ? -5.824 37.954 18.995 1.00 71.25 503 ALA A O 1
ATOM 4007 N N . ASN A 1 504 ? -7.790 38.452 19.962 1.00 76.50 504 ASN A N 1
ATOM 4008 C CA . ASN A 1 504 ? -7.532 37.693 21.191 1.00 76.50 504 ASN A CA 1
ATOM 4009 C C . ASN A 1 504 ? -7.266 36.213 20.896 1.00 76.50 504 ASN A C 1
ATOM 4011 O O . ASN A 1 504 ? -6.308 35.643 21.407 1.00 76.50 504 ASN A O 1
ATOM 4015 N N . PHE A 1 505 ? -8.034 35.604 19.985 1.00 74.69 505 PHE A N 1
ATOM 4016 C CA . PHE A 1 505 ? -7.793 34.220 19.572 1.00 74.69 505 PHE A CA 1
ATOM 4017 C C . PHE A 1 505 ? -6.383 34.017 18.988 1.00 74.69 505 PHE A C 1
ATOM 4019 O O . PHE A 1 505 ? -5.778 32.964 19.184 1.00 74.69 505 PHE A O 1
ATOM 4026 N N . LEU A 1 506 ? -5.846 35.012 18.271 1.00 67.50 506 LEU A N 1
ATOM 4027 C CA . LEU A 1 506 ? -4.481 34.989 17.738 1.00 67.50 506 LEU A CA 1
ATOM 4028 C C . LEU A 1 506 ? -3.414 35.190 18.824 1.00 67.50 506 LEU A C 1
ATOM 4030 O O . LEU A 1 506 ? -2.346 34.590 18.717 1.00 67.50 506 LEU A O 1
ATOM 4034 N N . GLU A 1 507 ? -3.691 36.010 19.838 1.00 67.81 507 GLU A N 1
ATOM 4035 C CA . GLU A 1 507 ? -2.796 36.233 20.982 1.00 67.81 507 GLU A CA 1
ATOM 4036 C C . GLU A 1 507 ? -2.724 35.015 21.910 1.00 67.81 507 GLU A C 1
ATOM 4038 O O . GLU A 1 507 ? -1.640 34.646 22.356 1.00 67.81 507 GLU A O 1
ATOM 4043 N N . GLU A 1 508 ? -3.848 34.338 22.142 1.00 68.88 508 GLU A N 1
ATOM 4044 C CA . GLU A 1 508 ? -3.916 33.102 22.932 1.00 68.88 508 GLU A CA 1
ATOM 4045 C C . GLU A 1 508 ? -3.277 31.905 22.207 1.00 68.88 508 GLU A C 1
ATOM 4047 O O . GLU A 1 508 ? -2.796 30.961 22.840 1.00 68.88 508 GLU A O 1
ATOM 4052 N N . HIS A 1 509 ? -3.227 31.948 20.869 1.00 67.19 509 HIS A N 1
ATOM 4053 C CA . HIS A 1 509 ? -2.715 30.868 20.020 1.00 67.19 509 HIS A CA 1
ATOM 4054 C C . HIS A 1 509 ? -1.628 31.365 19.043 1.00 67.19 509 HIS A C 1
ATOM 4056 O O . HIS A 1 509 ? -1.807 31.273 17.818 1.00 67.19 509 HIS A O 1
ATOM 4062 N N . PRO A 1 510 ? -0.479 31.865 19.542 1.00 61.84 510 PRO A N 1
ATOM 4063 C CA . PRO A 1 510 ? 0.566 32.422 18.693 1.00 61.84 510 PRO A CA 1
ATOM 4064 C C . PRO A 1 510 ? 1.202 31.341 17.798 1.00 61.84 510 PRO A C 1
ATOM 4066 O O . PRO A 1 510 ? 1.268 30.165 18.179 1.00 61.84 510 PRO A O 1
ATOM 4069 N N . PRO A 1 511 ? 1.689 31.703 16.594 1.00 59.44 511 PRO A N 1
ATOM 4070 C CA . PRO A 1 511 ? 2.374 30.770 15.707 1.00 59.44 511 PRO A CA 1
ATOM 4071 C C . PRO A 1 511 ? 3.641 30.226 16.364 1.00 59.44 511 PRO A C 1
ATOM 4073 O O . PRO A 1 511 ? 4.568 30.975 16.650 1.00 59.44 511 PRO A O 1
ATOM 4076 N N . LYS A 1 512 ? 3.708 28.906 16.545 1.00 63.91 512 LYS A N 1
ATOM 4077 C CA . LYS A 1 512 ? 4.887 28.244 17.113 1.00 63.91 512 LYS A CA 1
ATOM 4078 C C . LYS A 1 512 ? 5.795 27.764 15.996 1.00 63.91 512 LYS A C 1
ATOM 4080 O O . LYS A 1 512 ? 5.333 27.213 15.000 1.00 63.91 512 LYS A O 1
ATOM 4085 N N . VAL A 1 513 ? 7.105 27.925 16.146 1.00 61.19 513 VAL A N 1
ATOM 4086 C CA . VAL A 1 513 ? 8.069 27.395 15.176 1.00 61.19 513 VAL A CA 1
ATOM 4087 C C . VAL A 1 513 ? 8.743 26.171 15.762 1.00 61.19 513 VAL A C 1
ATOM 4089 O O . VAL A 1 513 ? 9.446 26.272 16.759 1.00 61.19 513 VAL A O 1
ATOM 4092 N N . ARG A 1 514 ? 8.587 25.003 15.133 1.00 68.25 514 ARG A N 1
ATOM 4093 C CA . ARG A 1 514 ? 9.247 23.774 15.592 1.00 68.25 514 ARG A CA 1
ATOM 4094 C C . ARG A 1 514 ? 10.431 23.401 14.714 1.00 68.25 514 ARG A C 1
ATOM 4096 O O . ARG A 1 514 ? 10.405 23.518 13.487 1.00 68.25 514 ARG A O 1
ATOM 4103 N N . CYS A 1 515 ? 11.452 22.823 15.330 1.00 69.25 515 CYS A N 1
ATOM 4104 C CA . CYS A 1 515 ? 12.506 22.131 14.603 1.00 69.25 515 CYS A CA 1
ATOM 4105 C C . CYS A 1 515 ? 11.924 20.899 13.881 1.00 69.25 515 CYS A C 1
ATOM 4107 O O . CYS A 1 515 ? 11.456 19.959 14.520 1.00 69.25 515 CYS A O 1
ATOM 4109 N N . ALA A 1 516 ? 11.964 20.865 12.543 1.00 67.00 516 ALA A N 1
ATOM 4110 C CA . ALA A 1 516 ? 11.395 19.761 11.758 1.00 67.00 516 ALA A CA 1
ATOM 4111 C C . ALA A 1 516 ? 12.330 18.541 11.628 1.00 67.00 516 ALA A C 1
ATOM 4113 O O . ALA A 1 516 ? 12.141 17.697 10.749 1.00 67.00 516 ALA A O 1
ATOM 4114 N N . TYR A 1 517 ? 13.372 18.447 12.460 1.00 68.06 517 TYR A N 1
ATOM 4115 C CA . TYR A 1 517 ? 14.317 17.337 12.394 1.00 68.06 517 TYR A CA 1
ATOM 4116 C C . TYR A 1 517 ? 13.718 16.056 12.967 1.00 68.06 517 TYR A C 1
ATOM 4118 O O . TYR A 1 517 ? 13.339 15.986 14.138 1.00 68.06 517 TYR A O 1
ATOM 4126 N N . ILE A 1 518 ? 13.689 15.023 12.131 1.00 64.44 518 ILE A N 1
ATOM 4127 C CA . ILE A 1 518 ? 13.268 13.675 12.493 1.00 64.44 518 ILE A CA 1
ATOM 4128 C C . ILE A 1 518 ? 14.392 12.726 12.085 1.00 64.44 518 ILE A C 1
ATOM 4130 O O . ILE A 1 518 ? 14.727 12.612 10.904 1.00 64.44 518 ILE A O 1
ATOM 4134 N N . LYS A 1 519 ? 14.978 12.045 13.069 1.00 64.19 519 LYS A N 1
ATOM 4135 C CA . LYS A 1 519 ? 15.911 10.944 12.861 1.00 64.19 519 LYS A CA 1
ATOM 4136 C C . LYS A 1 519 ? 15.108 9.652 12.812 1.00 64.19 519 LYS A C 1
ATOM 4138 O O . LYS A 1 519 ? 14.411 9.307 13.764 1.00 64.19 519 LYS A O 1
ATOM 4143 N N . TYR A 1 520 ? 15.210 8.941 11.701 1.00 66.62 520 TYR A N 1
ATOM 4144 C CA . TYR A 1 520 ? 14.593 7.631 11.541 1.00 66.62 520 TYR A CA 1
ATOM 4145 C C . TYR A 1 520 ? 15.595 6.531 11.873 1.00 66.62 520 TYR A C 1
ATOM 4147 O O . TYR A 1 520 ? 16.786 6.663 11.575 1.00 66.62 520 TYR A O 1
ATOM 4155 N N . LYS A 1 521 ? 15.102 5.428 12.441 1.00 58.91 521 LYS A N 1
ATOM 4156 C CA . LYS A 1 521 ? 15.927 4.257 12.744 1.00 58.91 521 LYS A CA 1
ATOM 4157 C C . LYS A 1 521 ? 16.528 3.723 11.443 1.00 58.91 521 LYS A C 1
ATOM 4159 O O . LYS A 1 521 ? 15.801 3.535 10.463 1.00 58.91 521 LYS A O 1
ATOM 4164 N N . LYS A 1 522 ? 17.847 3.480 11.420 1.00 43.50 522 LYS A N 1
ATOM 4165 C CA . LYS A 1 522 ? 18.573 2.989 10.229 1.00 43.50 522 LYS A CA 1
ATOM 4166 C C . LYS A 1 522 ? 17.828 1.812 9.584 1.00 43.50 522 LYS A C 1
ATOM 4168 O O . LYS A 1 522 ? 17.633 0.782 10.219 1.00 43.50 522 LYS A O 1
ATOM 4173 N N . GLY A 1 523 ? 17.444 1.976 8.317 1.00 44.94 523 GLY A N 1
ATOM 4174 C CA . GLY A 1 523 ? 16.733 0.955 7.539 1.00 44.94 523 GLY A CA 1
ATOM 4175 C C . GLY A 1 523 ? 15.203 1.042 7.572 1.00 44.94 523 GLY A C 1
ATOM 4176 O O . GLY A 1 523 ? 14.558 0.218 6.934 1.00 44.94 523 GLY A O 1
ATOM 4177 N N . SER A 1 524 ? 14.612 2.032 8.250 1.00 43.56 524 SER A N 1
ATOM 4178 C CA . SER A 1 524 ? 13.162 2.265 8.236 1.00 43.56 524 SER A CA 1
ATOM 4179 C C . SER A 1 524 ? 12.840 3.738 7.981 1.00 43.56 524 SER A C 1
ATOM 4181 O O . SER A 1 524 ? 13.497 4.613 8.533 1.00 43.56 524 SER A O 1
ATOM 4183 N N . SER A 1 525 ? 11.822 4.020 7.169 1.00 40.72 525 SER A N 1
ATOM 4184 C CA . SER A 1 525 ? 11.216 5.360 7.054 1.00 40.72 525 SER A CA 1
ATOM 4185 C C . SER A 1 525 ? 9.990 5.536 7.958 1.00 40.72 525 SER A C 1
ATOM 4187 O O . SER A 1 525 ? 9.350 6.579 7.927 1.00 40.72 525 SER A O 1
ATOM 4189 N N . GLU A 1 526 ? 9.643 4.499 8.721 1.00 37.31 526 GLU A N 1
ATOM 4190 C CA . GLU A 1 526 ? 8.396 4.396 9.491 1.00 37.31 526 GLU A CA 1
ATOM 4191 C C . GLU A 1 526 ? 8.621 4.556 10.998 1.00 37.31 526 GLU A C 1
ATOM 4193 O O . GLU A 1 526 ? 7.734 5.032 11.700 1.00 37.31 526 GLU A O 1
ATOM 4198 N N . TYR A 1 527 ? 9.816 4.224 11.501 1.00 44.66 527 TYR A N 1
ATOM 4199 C CA . TYR A 1 527 ? 10.129 4.333 12.922 1.00 44.66 527 TYR A CA 1
ATOM 4200 C C . TYR A 1 527 ? 11.006 5.547 13.185 1.00 44.66 527 TYR A C 1
ATOM 4202 O O . TYR A 1 527 ? 12.192 5.590 12.842 1.00 44.66 527 TYR A O 1
ATOM 4210 N N . ILE A 1 528 ? 10.383 6.537 13.811 1.00 51.62 528 ILE A N 1
ATOM 4211 C CA . ILE A 1 528 ? 11.050 7.713 14.347 1.00 51.62 528 ILE A CA 1
ATOM 4212 C C . ILE A 1 528 ? 11.926 7.245 15.514 1.00 51.62 528 ILE A C 1
ATOM 4214 O O . ILE A 1 528 ? 11.419 6.827 16.547 1.00 51.62 528 ILE A O 1
ATOM 4218 N N . GLU A 1 529 ? 13.245 7.283 15.329 1.00 63.91 529 GLU A N 1
ATOM 4219 C CA . GLU A 1 529 ? 14.224 7.031 16.395 1.00 63.91 529 GLU A CA 1
ATOM 4220 C C . GLU A 1 529 ? 14.292 8.237 17.336 1.00 63.91 529 GLU A C 1
ATOM 4222 O O . GLU A 1 529 ? 14.443 8.084 18.541 1.00 63.91 529 GLU A O 1
ATOM 4227 N N . PHE A 1 530 ? 14.162 9.443 16.778 1.00 62.81 530 PHE A N 1
ATOM 4228 C CA . PHE A 1 530 ? 14.151 10.689 17.530 1.00 62.81 530 PHE A CA 1
ATOM 4229 C C . PHE A 1 530 ? 13.444 11.782 16.723 1.00 62.81 530 PHE A C 1
ATOM 4231 O O . PHE A 1 530 ? 13.770 12.007 15.557 1.00 62.81 530 PHE A O 1
ATOM 4238 N N . ARG A 1 531 ? 12.493 12.492 17.333 1.00 68.00 531 ARG A N 1
ATOM 4239 C CA . ARG A 1 531 ? 11.894 13.711 16.771 1.00 68.00 531 ARG A CA 1
ATOM 4240 C C . ARG A 1 531 ? 12.292 14.883 17.644 1.00 68.00 531 ARG A C 1
ATOM 4242 O O . ARG A 1 531 ? 12.027 14.873 18.841 1.00 68.00 531 ARG A O 1
ATOM 4249 N N . CYS A 1 532 ? 12.914 15.887 17.037 1.00 67.69 532 CYS A N 1
ATOM 4250 C CA . CYS A 1 532 ? 13.237 17.102 17.760 1.00 67.69 532 CYS A CA 1
ATOM 4251 C C . CYS A 1 532 ? 11.937 17.851 18.088 1.00 67.69 532 CYS A C 1
ATOM 4253 O O . CYS A 1 532 ? 11.136 18.141 17.198 1.00 67.69 532 CYS A O 1
ATOM 4255 N N . ASN A 1 533 ? 11.732 18.148 19.369 1.00 63.16 533 ASN A N 1
ATOM 4256 C CA . ASN A 1 533 ? 10.593 18.921 19.870 1.00 63.16 533 ASN A CA 1
ATOM 4257 C C . ASN A 1 533 ? 11.008 20.327 20.316 1.00 63.16 533 ASN A C 1
ATOM 4259 O O . ASN A 1 533 ? 10.303 20.952 21.096 1.00 63.16 533 ASN A O 1
ATOM 4263 N N . TYR A 1 534 ? 12.146 20.825 19.828 1.00 73.06 534 TYR A N 1
ATOM 4264 C CA . TYR A 1 534 ? 12.548 22.199 20.089 1.00 73.06 534 TYR A CA 1
ATOM 4265 C C . TYR A 1 534 ? 11.565 23.160 19.419 1.00 73.06 534 TYR A C 1
ATOM 4267 O O . TYR A 1 534 ? 11.357 23.080 18.201 1.00 73.06 534 TYR A O 1
ATOM 4275 N N . ILE A 1 535 ? 10.960 24.021 20.231 1.00 64.81 535 ILE A N 1
ATOM 4276 C CA . ILE A 1 535 ? 9.998 25.041 19.829 1.00 64.81 535 ILE A CA 1
ATOM 4277 C C . ILE A 1 535 ? 10.636 26.400 20.102 1.00 64.81 535 ILE A C 1
ATOM 4279 O O . ILE A 1 535 ? 11.286 26.586 21.127 1.00 64.81 535 ILE A O 1
ATOM 4283 N N . VAL A 1 536 ? 10.470 27.313 19.153 1.00 69.00 536 VAL A N 1
ATOM 4284 C CA . VAL A 1 536 ? 10.792 28.727 19.297 1.00 69.00 536 VAL A CA 1
ATOM 4285 C C . VAL A 1 536 ? 9.465 29.472 19.324 1.00 69.00 536 VAL A C 1
ATOM 4287 O O . VAL A 1 536 ? 8.654 29.323 18.403 1.00 69.00 536 VAL A O 1
ATOM 4290 N N . ASP A 1 537 ? 9.247 30.230 20.393 1.00 62.53 537 ASP A N 1
ATOM 4291 C CA . ASP A 1 537 ? 8.015 30.994 20.598 1.00 62.53 537 ASP A CA 1
ATOM 4292 C C . ASP A 1 537 ? 8.012 32.302 19.789 1.00 62.53 537 ASP A C 1
ATOM 4294 O O . ASP A 1 537 ? 6.949 32.791 19.418 1.00 62.53 537 ASP A O 1
ATOM 4298 N N . ASN A 1 538 ? 9.196 32.828 19.443 1.00 64.12 538 ASN A N 1
ATOM 4299 C CA . ASN A 1 538 ? 9.367 34.032 18.632 1.00 64.12 538 ASN A CA 1
ATOM 4300 C C . ASN A 1 538 ? 10.007 33.719 17.265 1.00 64.12 538 ASN A C 1
ATOM 4302 O O . ASN A 1 538 ? 11.109 33.174 17.180 1.00 64.12 538 ASN A O 1
ATOM 4306 N N . ILE A 1 539 ? 9.331 34.098 16.176 1.00 60.03 539 ILE A N 1
ATOM 4307 C CA . ILE A 1 539 ? 9.801 33.864 14.801 1.00 60.03 539 ILE A CA 1
ATOM 4308 C C . ILE A 1 539 ? 11.118 34.597 14.498 1.00 60.03 539 ILE A C 1
ATOM 4310 O O . ILE A 1 539 ? 11.881 34.147 13.642 1.00 60.03 539 ILE A O 1
ATOM 4314 N N . ASP A 1 540 ? 11.392 35.688 15.215 1.00 61.75 540 ASP A N 1
ATOM 4315 C CA . ASP A 1 540 ? 12.577 36.525 15.020 1.00 61.75 540 ASP A CA 1
ATOM 4316 C C . ASP A 1 540 ? 13.822 35.978 15.747 1.00 61.75 540 ASP A C 1
ATOM 4318 O O . ASP A 1 540 ? 14.942 36.405 15.475 1.00 61.75 540 ASP A O 1
ATOM 4322 N N . GLU A 1 541 ? 13.655 34.976 16.618 1.00 69.69 541 GLU A N 1
ATOM 4323 C CA . GLU A 1 541 ? 14.723 34.378 17.436 1.00 69.69 541 GLU A CA 1
ATOM 4324 C C . GLU A 1 541 ? 15.122 32.966 16.976 1.00 69.69 541 GLU A C 1
ATOM 4326 O O . GLU A 1 541 ? 15.718 32.192 17.727 1.00 69.69 541 GLU A O 1
ATOM 4331 N N . ILE A 1 542 ? 14.805 32.588 15.733 1.00 69.75 542 ILE A N 1
ATOM 4332 C CA . ILE A 1 542 ? 15.131 31.255 15.211 1.00 69.75 542 ILE A CA 1
ATOM 4333 C C . ILE A 1 542 ? 16.662 31.078 15.147 1.00 69.75 542 ILE A C 1
ATOM 4335 O O . ILE A 1 542 ? 17.328 31.753 14.355 1.00 69.75 542 ILE A O 1
ATOM 4339 N N . PRO A 1 543 ? 17.250 30.137 15.909 1.00 72.94 543 PRO A N 1
ATOM 4340 C CA . PRO A 1 543 ? 18.693 29.955 15.911 1.00 72.94 543 PRO A CA 1
ATOM 4341 C C . PRO A 1 543 ? 19.159 29.291 14.607 1.00 72.94 543 PRO A C 1
ATOM 4343 O O . PRO A 1 543 ? 18.486 28.418 14.056 1.00 72.94 543 PRO A O 1
ATOM 4346 N N . ALA A 1 544 ? 20.349 29.662 14.118 1.00 73.25 544 ALA A N 1
ATOM 4347 C CA . ALA A 1 544 ? 20.913 29.129 12.868 1.00 73.25 544 ALA A CA 1
ATOM 4348 C C . ALA A 1 544 ? 21.083 27.593 12.877 1.00 73.25 544 ALA A C 1
ATOM 4350 O O . ALA A 1 544 ? 21.018 26.932 11.837 1.00 73.25 544 ALA A O 1
ATOM 4351 N N . THR A 1 545 ? 21.271 27.016 14.062 1.00 77.38 545 THR A N 1
ATOM 4352 C CA . THR A 1 545 ? 21.242 25.578 14.325 1.00 77.38 545 THR A CA 1
ATOM 4353 C C . THR A 1 545 ? 20.339 25.311 15.519 1.00 77.38 545 THR A C 1
ATOM 4355 O O . THR A 1 545 ? 20.315 26.071 16.483 1.00 77.38 545 THR A O 1
ATOM 4358 N N . CYS A 1 546 ? 19.575 24.218 15.475 1.00 74.25 546 CYS A N 1
ATOM 4359 C CA . CYS A 1 546 ? 18.724 23.865 16.607 1.00 74.25 546 CYS A CA 1
ATOM 4360 C C . CYS A 1 546 ? 19.601 23.474 17.814 1.00 74.25 546 CYS A C 1
ATOM 4362 O O . CYS A 1 546 ? 20.363 22.515 17.689 1.00 74.25 546 CYS A O 1
ATOM 4364 N N . PRO A 1 547 ? 19.474 24.126 18.983 1.00 77.12 547 PRO A N 1
ATOM 4365 C CA . PRO A 1 547 ? 20.325 23.857 20.145 1.00 77.12 547 PRO A CA 1
ATOM 4366 C C . PRO A 1 547 ? 20.107 22.455 20.731 1.00 77.12 547 PRO A C 1
ATOM 4368 O O . PRO A 1 547 ? 21.018 21.882 21.315 1.00 77.12 547 PRO A O 1
ATOM 4371 N N . THR A 1 548 ? 18.927 21.857 20.528 1.00 75.25 548 THR A N 1
ATOM 4372 C CA . THR A 1 548 ? 18.609 20.512 21.034 1.00 75.25 548 THR A CA 1
ATOM 4373 C C . THR A 1 548 ? 19.169 19.392 20.160 1.00 75.25 548 THR A C 1
ATOM 4375 O O . THR A 1 548 ? 19.634 18.384 20.680 1.00 75.25 548 THR A O 1
ATOM 4378 N N . CYS A 1 549 ? 19.111 19.523 18.829 1.00 74.31 549 CYS A N 1
ATOM 4379 C CA . CYS A 1 549 ? 19.551 18.454 17.922 1.00 74.31 549 CYS A CA 1
ATOM 4380 C C . CYS A 1 549 ? 20.840 18.773 17.158 1.00 74.31 549 CYS A C 1
ATOM 4382 O O . CYS A 1 549 ? 21.321 17.917 16.421 1.00 74.31 549 CYS A O 1
ATOM 4384 N N . ASN A 1 550 ? 21.379 19.985 17.301 1.00 73.25 550 ASN A N 1
ATOM 4385 C CA . ASN A 1 550 ? 22.593 20.505 16.667 1.00 73.25 550 ASN A CA 1
ATOM 4386 C C . ASN A 1 550 ? 22.655 20.324 15.134 1.00 73.25 550 ASN A C 1
ATOM 4388 O O . ASN A 1 550 ? 23.727 20.246 14.538 1.00 73.25 550 ASN A O 1
ATOM 4392 N N . HIS A 1 551 ? 21.489 20.231 14.487 1.00 69.75 551 HIS A N 1
ATOM 4393 C CA . HIS A 1 551 ? 21.350 20.153 13.033 1.00 69.75 551 HIS A CA 1
ATOM 4394 C C . HIS A 1 551 ? 20.856 21.496 12.483 1.00 69.75 551 HIS A C 1
ATOM 4396 O O . HIS A 1 551 ? 20.058 22.187 13.122 1.00 69.75 551 HIS A O 1
ATOM 4402 N N . SER A 1 552 ? 21.282 21.827 11.261 1.00 61.91 552 SER A N 1
ATOM 4403 C CA . SER A 1 552 ? 20.764 22.935 10.444 1.00 61.91 552 SER A CA 1
ATOM 4404 C C . SER A 1 552 ? 19.391 22.590 9.847 1.00 61.91 552 SER A C 1
ATOM 4406 O O . SER A 1 552 ? 19.160 22.602 8.636 1.00 61.91 552 SER A O 1
ATOM 4408 N N . SER A 1 553 ? 18.477 22.164 10.711 1.00 56.59 553 SER A N 1
ATOM 4409 C CA . SER A 1 553 ? 17.137 21.722 10.353 1.00 56.59 553 SER A CA 1
ATOM 4410 C C . SER A 1 553 ? 16.334 22.888 9.786 1.00 56.59 553 SER A C 1
ATOM 4412 O O . SER A 1 553 ? 16.367 23.988 10.329 1.00 56.59 553 SER A O 1
ATOM 4414 N N . LYS A 1 554 ? 15.539 22.646 8.738 1.00 61.09 554 LYS A N 1
ATOM 4415 C CA . LYS A 1 554 ? 14.493 23.595 8.336 1.00 61.09 554 LYS A CA 1
ATOM 4416 C C . LYS A 1 554 ? 13.493 23.700 9.489 1.00 61.09 554 LYS A C 1
ATOM 4418 O O . LYS A 1 554 ? 12.852 22.707 9.828 1.00 61.09 554 LYS A O 1
ATOM 4423 N N . PHE A 1 555 ? 13.395 24.863 10.115 1.00 63.25 555 PHE A N 1
ATOM 4424 C CA . PHE A 1 555 ? 12.344 25.148 11.081 1.00 63.25 555 PHE A CA 1
ATOM 4425 C C . PHE A 1 555 ? 11.002 25.208 10.341 1.00 63.25 555 PHE A C 1
ATOM 4427 O O . PHE A 1 555 ? 10.898 25.826 9.280 1.00 63.25 555 PHE A O 1
ATOM 4434 N N . ALA A 1 556 ? 10.002 24.491 10.846 1.00 53.59 556 ALA A N 1
ATOM 4435 C CA . ALA A 1 556 ? 8.651 24.493 10.307 1.00 53.59 556 ALA A CA 1
ATOM 4436 C C . ALA A 1 556 ? 7.772 25.337 11.225 1.00 53.59 556 ALA A C 1
ATOM 4438 O O . ALA A 1 556 ? 7.733 25.105 12.431 1.00 53.59 556 ALA A O 1
ATOM 4439 N N . VAL A 1 557 ? 7.074 26.310 10.648 1.00 54.59 557 VAL A N 1
ATOM 4440 C CA . VAL A 1 557 ? 6.073 27.083 11.380 1.00 54.59 557 VAL A CA 1
ATOM 4441 C C . VAL A 1 557 ? 4.844 26.188 11.545 1.00 54.59 557 VAL A C 1
ATOM 4443 O O . VAL A 1 557 ? 4.200 25.845 10.551 1.00 54.59 557 VAL A O 1
ATOM 4446 N N . ASP A 1 558 ? 4.545 25.782 12.778 1.00 54.94 558 ASP A N 1
ATOM 4447 C CA . ASP A 1 558 ? 3.225 25.281 13.165 1.00 54.94 558 ASP A CA 1
ATOM 4448 C C . ASP A 1 558 ? 2.281 26.494 13.098 1.00 54.94 558 ASP A C 1
ATOM 4450 O O . ASP A 1 558 ? 2.149 27.292 14.025 1.00 54.94 558 ASP A O 1
ATOM 4454 N N . LEU A 1 559 ? 1.731 26.721 11.903 1.00 50.12 559 LEU A N 1
ATOM 4455 C CA . LEU A 1 559 ? 0.909 27.885 11.587 1.00 50.12 559 LEU A CA 1
ATOM 4456 C C . LEU A 1 559 ? -0.496 27.753 12.211 1.00 50.12 559 LEU A C 1
ATOM 4458 O O . LEU A 1 559 ? -1.182 26.773 11.919 1.00 50.12 559 LEU A O 1
ATOM 4462 N N . PRO A 1 560 ? -1.008 28.790 12.905 1.00 55.72 560 PRO A N 1
ATOM 4463 C CA . PRO A 1 560 ? -2.409 28.909 13.316 1.00 55.72 560 PRO A CA 1
ATOM 4464 C C . PRO A 1 560 ? -3.372 29.081 12.131 1.00 55.72 560 PRO A C 1
ATOM 4466 O O . PRO A 1 560 ? -4.582 29.105 12.321 1.00 55.72 560 PRO A O 1
ATOM 4469 N N . ALA A 1 561 ? -2.878 29.221 10.895 1.00 56.50 561 ALA A N 1
ATOM 4470 C CA . ALA A 1 561 ? -3.693 29.587 9.734 1.00 56.50 561 ALA A CA 1
ATOM 4471 C C . ALA A 1 561 ? -4.926 28.684 9.497 1.00 56.50 561 ALA A C 1
ATOM 4473 O O . ALA A 1 561 ? -5.985 29.240 9.207 1.00 56.50 561 ALA A O 1
ATOM 4474 N N . PRO A 1 562 ? -4.870 27.343 9.663 1.00 60.84 562 PRO A N 1
ATOM 4475 C CA . PRO A 1 562 ? -6.066 26.502 9.574 1.00 60.84 562 PRO A CA 1
ATOM 4476 C C . PRO A 1 562 ? -7.073 26.750 10.706 1.00 60.84 562 PRO A C 1
ATOM 4478 O O . PRO A 1 562 ? -8.273 26.722 10.450 1.00 60.84 562 PRO A O 1
ATOM 4481 N N . LEU A 1 563 ? -6.606 27.031 11.929 1.00 66.19 563 LEU A N 1
ATOM 4482 C CA . LEU A 1 563 ? -7.456 27.315 13.094 1.00 66.19 563 LEU A CA 1
ATOM 4483 C C . LEU A 1 563 ? -8.104 28.698 12.995 1.00 66.19 563 LEU A C 1
ATOM 4485 O O . LEU A 1 563 ? -9.302 28.834 13.210 1.00 66.19 563 LEU A O 1
ATOM 4489 N N . VAL A 1 564 ? -7.346 29.706 12.570 1.00 68.62 564 VAL A N 1
ATOM 4490 C CA . VAL A 1 564 ? -7.841 31.067 12.314 1.00 68.62 564 VAL A CA 1
ATOM 4491 C C . VAL A 1 564 ? -8.838 31.056 11.157 1.00 68.62 564 VAL A C 1
ATOM 4493 O O . VAL A 1 564 ? -9.906 31.656 11.247 1.00 68.62 564 VAL A O 1
ATOM 4496 N N . TYR A 1 565 ? -8.540 30.318 10.084 1.00 72.81 565 TYR A N 1
ATOM 4497 C CA . TYR A 1 565 ? -9.486 30.108 8.991 1.00 72.81 565 TYR A CA 1
ATOM 4498 C C . TYR A 1 565 ? -10.757 29.395 9.471 1.00 72.81 565 TYR A C 1
ATOM 4500 O O . TYR A 1 565 ? -11.857 29.839 9.146 1.00 72.81 565 TYR A O 1
ATOM 4508 N N . ALA A 1 566 ? -10.628 28.328 10.266 1.00 73.25 566 ALA A N 1
ATOM 4509 C CA . ALA A 1 566 ? -11.767 27.608 10.831 1.00 73.25 566 ALA A CA 1
ATOM 4510 C C . ALA A 1 566 ? -12.615 28.503 11.748 1.00 73.25 566 ALA A C 1
ATOM 4512 O O . ALA A 1 566 ? -13.842 28.463 11.662 1.00 73.25 566 ALA A O 1
ATOM 4513 N N . ARG A 1 567 ? -11.978 29.351 12.564 1.00 80.88 567 ARG A N 1
ATOM 4514 C CA . ARG A 1 567 ? -12.638 30.298 13.468 1.00 80.88 567 ARG A CA 1
ATOM 4515 C C . ARG A 1 567 ? -13.402 31.380 12.710 1.00 80.88 567 ARG A C 1
ATOM 4517 O O . ARG A 1 567 ? -14.596 31.548 12.935 1.00 80.88 567 ARG A O 1
ATOM 4524 N N . ILE A 1 568 ? -12.767 32.058 11.753 1.00 79.06 568 ILE A N 1
ATOM 4525 C CA . ILE A 1 568 ? -13.440 33.093 10.947 1.00 79.06 568 ILE A CA 1
ATOM 4526 C C . ILE A 1 568 ? -14.564 32.476 10.100 1.00 79.06 568 ILE A C 1
ATOM 4528 O O . ILE A 1 568 ? -15.632 33.069 9.949 1.00 79.06 568 ILE A O 1
ATOM 4532 N N . ARG A 1 569 ? -14.374 31.251 9.591 1.00 81.31 569 ARG A N 1
ATOM 4533 C CA . ARG A 1 569 ? -15.419 30.516 8.869 1.00 81.31 569 ARG A CA 1
ATOM 4534 C C . ARG A 1 569 ? -16.612 30.175 9.763 1.00 81.31 569 ARG A C 1
ATOM 4536 O O . ARG A 1 569 ? -17.738 30.313 9.302 1.00 81.31 569 ARG A O 1
ATOM 4543 N N . GLN A 1 570 ? -16.385 29.744 11.001 1.00 83.94 570 GLN A N 1
ATOM 4544 C CA . GLN A 1 570 ? -17.457 29.473 11.960 1.00 83.94 570 GLN A CA 1
ATOM 4545 C C . GLN A 1 570 ? -18.283 30.735 12.237 1.00 83.94 570 GLN A C 1
ATOM 4547 O O . GLN A 1 570 ? -19.502 30.693 12.106 1.00 83.94 570 GLN A O 1
ATOM 4552 N N . LEU A 1 571 ? -17.623 31.863 12.527 1.00 85.31 571 LEU A N 1
ATOM 4553 C CA . LEU A 1 571 ? -18.301 33.146 12.744 1.00 85.31 571 LEU A CA 1
ATOM 4554 C C . LEU A 1 571 ? -19.107 33.566 11.515 1.00 85.31 571 LEU A C 1
ATOM 4556 O O . LEU A 1 571 ? -20.252 33.982 11.636 1.00 85.31 571 LEU A O 1
ATOM 4560 N N . ARG A 1 572 ? -18.557 33.377 10.311 1.00 87.12 572 ARG A N 1
ATOM 4561 C CA . ARG A 1 572 ? -19.266 33.655 9.055 1.00 87.12 572 ARG A CA 1
ATOM 4562 C C . ARG A 1 572 ? -20.540 32.823 8.914 1.00 87.12 572 ARG A C 1
ATOM 4564 O O . ARG A 1 572 ? -21.540 33.336 8.428 1.00 87.12 572 ARG A O 1
ATOM 4571 N N . GLU A 1 573 ? -20.534 31.559 9.335 1.00 85.06 573 GLU A N 1
ATOM 4572 C CA . GLU A 1 573 ? -21.733 30.710 9.284 1.00 85.06 573 GLU A CA 1
ATOM 4573 C C . GLU A 1 573 ? -22.813 31.145 10.289 1.00 85.06 573 GLU A C 1
ATOM 4575 O O . GLU A 1 573 ? -23.979 30.838 10.064 1.00 85.06 573 GLU A O 1
ATOM 4580 N N . PHE A 1 574 ? -22.482 31.896 11.348 1.00 87.62 574 PHE A N 1
ATOM 4581 C CA . PHE A 1 574 ? -23.492 32.477 12.249 1.00 87.62 574 PHE A CA 1
ATOM 4582 C C . PHE A 1 574 ? -24.326 33.573 11.583 1.00 87.62 574 PHE A C 1
ATOM 4584 O O . PHE A 1 574 ? -25.438 33.853 12.029 1.00 87.62 574 PHE A O 1
ATOM 4591 N N . PHE A 1 575 ? -23.801 34.178 10.514 1.00 87.81 575 PHE A N 1
ATOM 4592 C CA . PHE A 1 575 ? -24.472 35.242 9.773 1.00 87.81 575 PHE A CA 1
ATOM 4593 C C . PHE A 1 575 ? -25.023 34.786 8.412 1.00 87.81 575 PHE A C 1
ATOM 4595 O O . PHE A 1 575 ? -25.450 35.605 7.600 1.00 87.81 575 PHE A O 1
ATOM 4602 N N . ASN A 1 576 ? -25.017 33.480 8.128 1.00 86.06 576 ASN A N 1
ATOM 4603 C CA . ASN A 1 576 ? -25.441 32.930 6.842 1.00 86.06 576 ASN A CA 1
ATOM 4604 C C . ASN A 1 576 ? -26.968 32.761 6.766 1.00 86.06 576 ASN A C 1
ATOM 4606 O O . ASN A 1 576 ? -27.489 31.644 6.766 1.00 86.06 576 ASN A O 1
ATOM 4610 N N . VAL A 1 577 ? -27.680 33.886 6.654 1.00 82.94 577 VAL A N 1
ATOM 4611 C CA . VAL A 1 577 ? -29.154 33.930 6.634 1.00 82.94 577 VAL A CA 1
ATOM 4612 C C . VAL A 1 577 ? -29.769 33.048 5.537 1.00 82.94 577 VAL A C 1
ATOM 4614 O O . VAL A 1 577 ? -30.781 32.397 5.770 1.00 82.94 577 VAL A O 1
ATOM 4617 N N . ASN A 1 578 ? -29.121 32.927 4.372 1.00 78.50 578 ASN A N 1
ATOM 4618 C CA . ASN A 1 578 ? -29.613 32.106 3.258 1.00 78.50 578 ASN A CA 1
ATOM 4619 C C . ASN A 1 578 ? -29.580 30.601 3.558 1.00 78.50 578 ASN A C 1
ATOM 4621 O O . ASN A 1 578 ? -30.425 29.857 3.068 1.00 78.50 578 ASN A O 1
ATOM 4625 N N . ALA A 1 579 ? -28.601 30.140 4.340 1.00 73.25 579 ALA A N 1
ATOM 4626 C CA . ALA A 1 579 ? -28.497 28.734 4.729 1.00 73.25 579 ALA A CA 1
ATOM 4627 C C . ALA A 1 579 ? -29.365 28.388 5.951 1.00 73.25 579 ALA A C 1
ATOM 4629 O O . ALA A 1 579 ? -29.582 27.209 6.229 1.00 73.25 579 ALA A O 1
ATOM 4630 N N . GLN A 1 580 ? -29.824 29.400 6.692 1.00 72.88 580 GLN A N 1
ATOM 4631 C CA . GLN A 1 580 ? -30.459 29.262 8.007 1.00 72.88 580 GLN A CA 1
ATOM 4632 C C . GLN A 1 580 ? -31.889 29.821 8.062 1.00 72.88 580 GLN A C 1
ATOM 4634 O O . GLN A 1 580 ? -32.525 29.754 9.110 1.00 72.88 580 GLN A O 1
ATOM 4639 N N . SER A 1 581 ? -32.429 30.300 6.938 1.00 63.78 581 SER A N 1
ATOM 4640 C CA . SER A 1 581 ? -33.783 30.860 6.821 1.00 63.78 581 SER A CA 1
ATOM 4641 C C . SER A 1 581 ? -34.888 29.898 7.270 1.00 63.78 581 SER A C 1
ATOM 4643 O O . SER A 1 581 ? -35.889 30.336 7.824 1.00 63.78 581 SER A O 1
ATOM 4645 N N . ASN A 1 582 ? -34.679 28.586 7.120 1.00 69.38 582 ASN A N 1
ATOM 4646 C CA . ASN A 1 582 ? -35.618 27.546 7.559 1.00 69.38 582 ASN A CA 1
ATOM 4647 C C . ASN A 1 582 ? -35.723 27.393 9.090 1.00 69.38 582 ASN A C 1
ATOM 4649 O O . ASN A 1 582 ? -36.557 26.626 9.562 1.00 69.38 582 ASN A O 1
ATOM 4653 N N . LEU A 1 583 ? -34.851 28.047 9.867 1.00 68.31 583 LEU A N 1
ATOM 4654 C CA . LEU A 1 583 ? -34.816 27.917 11.327 1.00 68.31 583 LEU A CA 1
ATOM 4655 C C . LEU A 1 583 ? -35.739 28.918 12.048 1.00 68.31 583 LEU A C 1
ATOM 4657 O O . LEU A 1 583 ? -35.920 28.802 13.257 1.00 68.31 583 LEU A O 1
ATOM 4661 N N . VAL A 1 584 ? -36.324 29.886 11.336 1.00 70.19 584 VAL A N 1
ATOM 4662 C CA . VAL A 1 584 ? -37.204 30.918 11.909 1.00 70.19 584 VAL A CA 1
ATOM 4663 C C . VAL A 1 584 ? -38.636 30.683 11.434 1.00 70.19 584 VAL A C 1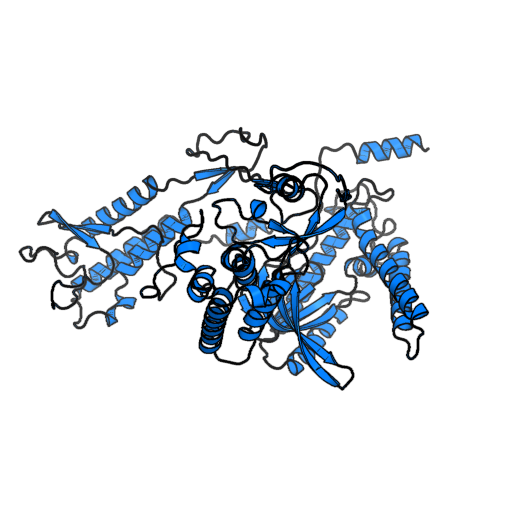
ATOM 4665 O O . VAL A 1 584 ? -38.860 30.426 10.254 1.00 70.19 584 VAL A O 1
ATOM 4668 N N . LYS A 1 585 ? -39.611 30.760 12.350 1.00 63.19 585 LYS A N 1
ATOM 4669 C CA . LYS A 1 585 ? -41.040 30.575 12.029 1.00 63.19 585 LYS A CA 1
ATOM 4670 C C . LYS A 1 585 ? -41.641 31.771 11.275 1.00 63.19 585 LYS A C 1
ATOM 4672 O O . LYS A 1 585 ? -42.541 31.581 10.463 1.00 63.19 585 LYS A O 1
ATOM 4677 N N . GLU A 1 586 ? -41.144 32.980 11.537 1.00 67.81 586 GLU A N 1
ATOM 4678 C CA . GLU A 1 586 ? -41.601 34.234 10.928 1.00 67.81 586 GLU A CA 1
ATOM 4679 C C . GLU A 1 586 ? -40.554 34.813 9.967 1.00 67.81 586 GLU A C 1
ATOM 4681 O O . GLU A 1 586 ? -39.346 34.658 10.162 1.00 67.81 586 GLU A O 1
ATOM 4686 N N . SER A 1 587 ? -41.015 35.503 8.921 1.00 73.56 587 SER A N 1
ATOM 4687 C CA . SER A 1 587 ? -40.130 36.176 7.970 1.00 73.56 587 SER A CA 1
ATOM 4688 C C . SER A 1 587 ? -39.408 37.348 8.635 1.00 73.56 587 SER A C 1
ATOM 4690 O O . SER A 1 587 ? -40.050 38.267 9.142 1.00 73.56 587 SER A O 1
ATOM 4692 N N . LEU A 1 588 ? -38.076 37.341 8.575 1.00 81.69 588 LEU A N 1
ATOM 4693 C CA . LEU A 1 588 ? -37.238 38.457 9.010 1.00 81.69 588 LEU A CA 1
ATOM 4694 C C . LEU A 1 588 ? -37.590 39.746 8.260 1.00 81.69 588 LEU A C 1
ATOM 4696 O O . LEU A 1 588 ? -37.866 39.715 7.058 1.00 81.69 588 LEU A O 1
ATOM 4700 N N . THR A 1 589 ? -37.508 40.892 8.943 1.00 86.06 589 THR A N 1
ATOM 4701 C CA . THR A 1 589 ? -37.612 42.181 8.251 1.00 86.06 589 THR A CA 1
ATOM 4702 C C . THR A 1 589 ? -36.426 42.371 7.304 1.00 86.06 589 THR A C 1
ATOM 4704 O O . THR A 1 589 ? -35.367 41.735 7.437 1.00 86.06 589 THR A O 1
ATOM 4707 N N . LYS A 1 590 ? -36.599 43.255 6.321 1.00 85.88 590 LYS A N 1
ATOM 4708 C CA . LYS A 1 590 ? -35.565 43.537 5.324 1.00 85.88 590 LYS A CA 1
ATOM 4709 C C . LYS A 1 590 ? -34.288 44.061 5.985 1.00 85.88 590 LYS A C 1
ATOM 4711 O O . LYS A 1 590 ? -33.201 43.614 5.649 1.00 85.88 590 LYS A O 1
ATOM 4716 N N . GLU A 1 591 ? -34.429 44.920 6.987 1.00 87.62 591 GLU A N 1
ATOM 4717 C CA . GLU A 1 591 ? -33.325 45.552 7.712 1.00 87.62 591 GLU A CA 1
ATOM 4718 C C . GLU A 1 591 ? -32.481 44.521 8.474 1.00 87.62 591 GLU A C 1
ATOM 4720 O O . GLU A 1 591 ? -31.252 44.576 8.449 1.00 87.62 591 GLU A O 1
ATOM 4725 N N . VAL A 1 592 ? -33.130 43.540 9.113 1.00 86.88 592 VAL A N 1
ATOM 4726 C CA . VAL A 1 592 ? -32.432 42.458 9.823 1.00 86.88 592 VAL A CA 1
ATOM 4727 C C . VAL A 1 592 ? -31.714 41.541 8.832 1.00 86.88 592 VAL A C 1
ATOM 4729 O O . VAL A 1 592 ? -30.569 41.148 9.061 1.00 86.88 592 VAL A O 1
ATOM 4732 N N . THR A 1 593 ? -32.359 41.229 7.707 1.00 86.94 593 THR A N 1
ATOM 4733 C CA . THR A 1 593 ? -31.770 40.405 6.641 1.00 86.94 593 THR A CA 1
ATOM 4734 C C . THR A 1 593 ? -30.537 41.080 6.034 1.00 86.94 593 THR A C 1
ATOM 4736 O O . THR A 1 593 ? -29.489 40.444 5.903 1.00 86.94 593 THR A O 1
ATOM 4739 N N . ASP A 1 594 ? -30.630 42.378 5.741 1.00 87.50 594 ASP A N 1
ATOM 4740 C CA . ASP A 1 594 ? -29.530 43.181 5.204 1.00 87.50 594 ASP A CA 1
ATOM 4741 C C . ASP A 1 594 ? -28.350 43.243 6.193 1.00 87.50 594 ASP A C 1
ATOM 4743 O O . ASP A 1 594 ? -27.195 43.111 5.781 1.00 87.50 594 ASP A O 1
ATOM 4747 N N . ALA A 1 595 ? -28.618 43.340 7.502 1.00 89.31 595 ALA A N 1
ATOM 4748 C CA . ALA A 1 595 ? -27.585 43.303 8.541 1.00 89.31 595 ALA A CA 1
ATOM 4749 C C . ALA A 1 595 ? -26.835 41.957 8.595 1.00 89.31 595 ALA A C 1
ATOM 4751 O O . ALA A 1 595 ? -25.602 41.937 8.662 1.00 89.31 595 ALA A O 1
ATOM 4752 N N . TYR A 1 596 ? -27.547 40.827 8.505 1.00 90.44 596 TYR A N 1
ATOM 4753 C CA . TYR A 1 596 ? -26.923 39.500 8.424 1.00 90.44 596 TYR A CA 1
ATOM 4754 C C . TYR A 1 596 ? -26.044 39.354 7.174 1.00 90.44 596 TYR A C 1
ATOM 4756 O O . TYR A 1 596 ? -24.889 38.931 7.268 1.00 90.44 596 TYR A O 1
ATOM 4764 N N . ILE A 1 597 ? -26.560 39.755 6.008 1.00 86.94 597 ILE A N 1
ATOM 4765 C CA . ILE A 1 597 ? -25.826 39.716 4.735 1.00 86.94 597 ILE A CA 1
ATOM 4766 C C . ILE A 1 597 ? -24.568 40.593 4.807 1.00 86.94 597 ILE A C 1
ATOM 4768 O O . ILE A 1 597 ? -23.488 40.179 4.371 1.00 86.94 597 ILE A O 1
ATOM 4772 N N . PHE A 1 598 ? -24.678 41.787 5.391 1.00 89.88 598 PHE A N 1
ATOM 4773 C CA . PHE A 1 598 ? -23.560 42.708 5.558 1.00 89.88 598 PHE A CA 1
ATOM 4774 C C . PHE A 1 598 ? -22.428 42.103 6.403 1.00 89.88 598 PHE A C 1
ATOM 4776 O O . PHE A 1 598 ? -21.276 42.083 5.953 1.00 89.88 598 PHE A O 1
ATOM 4783 N N . LEU A 1 599 ? -22.748 41.558 7.584 1.00 89.31 599 LEU A N 1
ATOM 4784 C CA . LEU A 1 599 ? -21.774 40.928 8.487 1.00 89.31 599 LEU A CA 1
ATOM 4785 C C . LEU A 1 599 ? -21.142 39.676 7.859 1.00 89.31 599 LEU A C 1
ATOM 4787 O O . LEU A 1 599 ? -19.926 39.478 7.941 1.00 89.31 599 LEU A O 1
ATOM 4791 N N . TRP A 1 600 ? -21.934 38.877 7.139 1.00 91.19 600 TRP A N 1
ATOM 4792 C CA . TRP A 1 600 ? -21.436 37.724 6.389 1.00 91.19 600 TRP A CA 1
ATOM 4793 C C . TRP A 1 600 ? -20.397 38.131 5.335 1.00 91.19 600 TRP A C 1
ATOM 4795 O O . TRP A 1 600 ? -19.304 37.558 5.279 1.00 91.19 600 TRP A O 1
ATOM 4805 N N . HIS A 1 601 ? -20.691 39.159 4.530 1.00 84.88 601 HIS A N 1
ATOM 4806 C CA . HIS A 1 601 ? -19.754 39.669 3.527 1.00 84.88 601 HIS A CA 1
ATOM 4807 C C . HIS A 1 601 ? -18.522 40.333 4.146 1.00 84.88 601 HIS A C 1
ATOM 4809 O O . HIS A 1 601 ? -17.439 40.267 3.561 1.00 84.88 601 HIS A O 1
ATOM 4815 N N . ALA A 1 602 ? -18.648 40.972 5.310 1.00 83.06 602 ALA A N 1
ATOM 4816 C CA . ALA A 1 602 ? -17.511 41.549 6.019 1.00 83.06 602 ALA A CA 1
ATOM 4817 C C . ALA A 1 602 ? -16.510 40.467 6.461 1.00 83.06 602 ALA A C 1
ATOM 4819 O O . ALA A 1 602 ? -15.317 40.581 6.161 1.00 83.06 602 ALA A O 1
ATOM 4820 N N . LEU A 1 603 ? -16.995 39.370 7.050 1.00 83.25 603 LEU A N 1
ATOM 4821 C CA . LEU A 1 603 ? -16.165 38.217 7.416 1.00 83.25 603 LEU A CA 1
ATOM 4822 C C . LEU A 1 603 ? -15.593 37.500 6.182 1.00 83.25 603 LEU A C 1
ATOM 4824 O O . LEU A 1 603 ? -14.432 37.087 6.183 1.00 83.25 603 LEU A O 1
ATOM 4828 N N . ASP A 1 604 ? -16.351 37.413 5.086 1.00 80.44 604 ASP A N 1
ATOM 4829 C CA . ASP A 1 604 ? -15.860 36.867 3.814 1.00 80.44 604 ASP A CA 1
ATOM 4830 C C . ASP A 1 604 ? -14.711 37.708 3.224 1.00 80.44 604 ASP A C 1
ATOM 4832 O O . ASP A 1 604 ? -13.675 37.181 2.802 1.00 80.44 604 ASP A O 1
ATOM 4836 N N . ARG A 1 605 ? -14.829 39.043 3.276 1.00 77.50 605 ARG A N 1
ATOM 4837 C CA . ARG A 1 605 ? -13.750 39.965 2.890 1.00 77.50 605 ARG A CA 1
ATOM 4838 C C . ARG A 1 605 ? -12.512 39.795 3.769 1.00 77.50 605 ARG A C 1
ATOM 4840 O O . ARG A 1 605 ? -11.406 39.884 3.237 1.00 77.50 605 ARG A O 1
ATOM 4847 N N . LEU A 1 606 ? -12.663 39.524 5.067 1.00 70.88 606 LEU A N 1
ATOM 4848 C CA . LEU A 1 606 ? -11.538 39.260 5.974 1.00 70.88 606 LEU A CA 1
ATOM 4849 C C . LEU A 1 606 ? -10.782 37.974 5.603 1.00 70.88 606 LEU A C 1
ATOM 4851 O O . LEU A 1 606 ? -9.549 37.996 5.525 1.00 70.88 606 LEU A O 1
ATOM 4855 N N . ILE A 1 607 ? -11.497 36.890 5.278 1.00 69.81 607 ILE A N 1
ATOM 4856 C CA . ILE A 1 607 ? -10.899 35.638 4.775 1.00 69.81 607 ILE A CA 1
ATOM 4857 C C . ILE A 1 607 ? -10.083 35.901 3.497 1.00 69.81 607 ILE A C 1
ATOM 4859 O O . ILE A 1 607 ? -8.941 35.443 3.367 1.00 69.81 607 ILE A O 1
ATOM 4863 N N . ASN A 1 608 ? -10.652 36.680 2.572 1.00 65.25 608 ASN A N 1
ATOM 4864 C CA . ASN A 1 608 ? -10.045 36.972 1.274 1.00 65.25 608 ASN A CA 1
ATOM 4865 C C . ASN A 1 608 ? -8.853 37.946 1.374 1.00 65.25 608 ASN A C 1
ATOM 4867 O O . ASN A 1 608 ? -7.812 37.700 0.760 1.00 65.25 608 ASN A O 1
ATOM 4871 N N . ARG A 1 609 ? -8.944 39.012 2.189 1.00 62.25 609 ARG A N 1
ATOM 4872 C CA . ARG A 1 609 ? -7.845 39.975 2.430 1.00 62.25 609 ARG A CA 1
ATOM 4873 C C . ARG A 1 609 ? -6.615 39.298 3.029 1.00 62.25 609 ARG A C 1
ATOM 4875 O O . ARG A 1 609 ? -5.498 39.577 2.598 1.00 62.25 609 ARG A O 1
ATOM 4882 N N . ARG A 1 610 ? -6.811 38.363 3.965 1.00 56.59 610 ARG A N 1
ATOM 4883 C CA . ARG A 1 610 ? -5.721 37.599 4.598 1.00 56.59 610 ARG A CA 1
ATOM 4884 C C . ARG A 1 610 ? -5.178 36.458 3.717 1.00 56.59 610 ARG A C 1
ATOM 4886 O O . ARG A 1 610 ? -4.309 35.715 4.161 1.00 56.59 610 ARG A O 1
ATOM 4893 N N . ARG A 1 611 ? -5.658 36.317 2.468 1.00 51.56 611 ARG A N 1
ATOM 4894 C CA . ARG A 1 611 ? -5.280 35.268 1.492 1.00 51.56 611 ARG A CA 1
ATOM 4895 C C . ARG A 1 611 ? -5.402 33.834 2.029 1.00 51.56 611 ARG A C 1
ATOM 4897 O O . ARG A 1 611 ? -4.783 32.926 1.482 1.00 51.56 611 ARG A O 1
ATOM 4904 N N . MET A 1 612 ? -6.211 33.610 3.063 1.00 53.50 612 MET A N 1
ATOM 4905 C CA . MET A 1 612 ? -6.319 32.304 3.729 1.00 53.50 612 MET A CA 1
ATOM 4906 C C . MET A 1 612 ? -7.117 31.283 2.903 1.00 53.50 612 MET A C 1
ATOM 4908 O O . MET A 1 612 ? -6.963 30.083 3.090 1.00 53.50 612 MET A O 1
ATOM 4912 N N . SER A 1 613 ? -7.946 31.759 1.971 1.00 48.34 613 SER A N 1
ATOM 4913 C CA . SER A 1 613 ? -8.709 30.964 0.995 1.00 48.34 613 SER A CA 1
ATOM 4914 C C . SER A 1 613 ? -8.076 30.937 -0.405 1.00 48.34 613 SER A C 1
ATOM 4916 O O . SER A 1 613 ? -8.560 30.231 -1.289 1.00 48.34 613 SER A O 1
ATOM 4918 N N . VAL A 1 614 ? -7.018 31.723 -0.644 1.00 47.53 614 VAL A N 1
ATOM 4919 C CA . VAL A 1 614 ? -6.503 31.997 -1.993 1.00 47.53 614 VAL A CA 1
ATOM 4920 C C . VAL A 1 614 ? -5.337 31.069 -2.318 1.00 47.53 614 VAL A C 1
ATOM 4922 O O . VAL A 1 614 ? -4.192 31.304 -1.928 1.00 47.53 614 VAL A O 1
ATOM 4925 N N . ILE A 1 615 ? -5.611 30.038 -3.115 1.00 48.72 615 ILE A N 1
ATOM 4926 C CA . ILE A 1 615 ? -4.576 29.164 -3.672 1.00 48.72 615 ILE A CA 1
ATOM 4927 C C . ILE A 1 615 ? -4.004 29.825 -4.931 1.00 48.72 615 ILE A C 1
ATOM 4929 O O . ILE A 1 615 ? -4.650 29.897 -5.976 1.00 48.72 615 ILE A O 1
ATOM 4933 N N . ASN A 1 616 ? -2.769 30.327 -4.855 1.00 45.44 616 ASN A N 1
ATOM 4934 C CA . ASN A 1 616 ? -2.098 30.909 -6.018 1.00 45.44 616 ASN A CA 1
ATOM 4935 C C . ASN A 1 616 ? -1.586 29.803 -6.958 1.00 45.44 616 ASN A C 1
ATOM 4937 O O . ASN A 1 616 ? -0.452 29.334 -6.834 1.00 45.44 616 ASN A O 1
ATOM 4941 N N . MET A 1 617 ? -2.420 29.432 -7.929 1.00 38.66 617 MET A N 1
ATOM 4942 C CA . MET A 1 617 ? -2.131 28.390 -8.922 1.00 38.66 617 MET A CA 1
ATOM 4943 C C . MET A 1 617 ? -0.837 28.648 -9.720 1.00 38.66 617 MET A C 1
ATOM 4945 O O . MET A 1 617 ? -0.094 27.712 -10.004 1.00 38.66 617 MET A O 1
ATOM 4949 N N . LYS A 1 618 ? -0.488 29.914 -10.007 1.00 42.09 618 LYS A N 1
ATOM 4950 C CA . LYS A 1 618 ? 0.760 30.269 -10.718 1.00 42.09 618 LYS A CA 1
ATOM 4951 C C . LYS A 1 618 ? 2.019 29.991 -9.884 1.00 42.09 618 LYS A C 1
ATOM 4953 O O . LYS A 1 618 ? 3.024 29.543 -10.429 1.00 42.09 618 LYS A O 1
ATOM 4958 N N . LYS A 1 619 ? 1.983 30.227 -8.566 1.00 41.41 619 LYS A N 1
ATOM 4959 C CA . LYS A 1 619 ? 3.085 29.859 -7.652 1.00 41.41 619 LYS A CA 1
ATOM 4960 C C . LYS A 1 619 ? 3.200 28.344 -7.463 1.00 41.41 619 LYS A C 1
ATOM 4962 O O . LYS A 1 619 ? 4.311 27.861 -7.261 1.00 41.41 619 LYS A O 1
ATOM 4967 N N . LEU A 1 620 ? 2.086 27.612 -7.539 1.00 36.34 620 LEU A N 1
ATOM 4968 C CA . LEU A 1 620 ? 2.087 26.148 -7.490 1.00 36.34 620 LEU A CA 1
ATOM 4969 C C . LEU A 1 620 ? 2.750 25.539 -8.738 1.00 36.34 620 LEU A C 1
ATOM 4971 O O . LEU A 1 620 ? 3.519 24.589 -8.616 1.00 36.34 620 LEU A O 1
ATOM 4975 N N . HIS A 1 621 ? 2.521 26.122 -9.919 1.00 39.50 621 HIS A N 1
ATOM 4976 C CA . HIS A 1 621 ? 3.121 25.645 -11.169 1.00 39.50 621 HIS A CA 1
ATOM 4977 C C . HIS A 1 621 ? 4.615 25.963 -11.326 1.00 39.50 621 HIS A C 1
ATOM 4979 O O . HIS A 1 621 ? 5.338 25.120 -11.840 1.00 39.50 621 HIS A O 1
ATOM 4985 N N . ARG A 1 622 ? 5.135 27.078 -10.788 1.00 39.06 622 ARG A N 1
ATOM 4986 C CA . ARG A 1 622 ? 6.588 27.382 -10.833 1.00 39.06 622 ARG A CA 1
ATOM 4987 C C . ARG A 1 622 ? 7.485 26.448 -10.007 1.00 39.06 622 ARG A C 1
ATOM 4989 O O . ARG A 1 622 ? 8.697 26.585 -10.060 1.00 39.06 622 ARG A O 1
ATOM 4996 N N . ARG A 1 623 ? 6.926 25.541 -9.197 1.00 36.81 623 ARG A N 1
ATOM 4997 C CA . ARG A 1 623 ? 7.697 24.470 -8.528 1.00 36.81 623 ARG A CA 1
ATOM 4998 C C . ARG A 1 623 ? 7.792 23.186 -9.366 1.00 36.81 623 ARG A C 1
ATOM 5000 O O . ARG A 1 623 ? 8.396 22.221 -8.902 1.00 36.81 623 ARG A O 1
ATOM 5007 N N . HIS A 1 624 ? 7.153 23.163 -10.535 1.00 35.31 624 HIS A N 1
ATOM 5008 C CA . HIS A 1 624 ? 7.102 22.022 -11.450 1.00 35.31 624 HIS A CA 1
ATOM 5009 C C . HIS A 1 624 ? 7.806 22.262 -12.796 1.00 35.31 624 HIS A C 1
ATOM 5011 O O . HIS A 1 624 ? 7.899 21.315 -13.575 1.00 35.31 624 HIS A O 1
ATOM 5017 N N . GLU A 1 625 ? 8.320 23.470 -13.029 1.00 29.69 625 GLU A N 1
ATOM 5018 C CA . GLU A 1 625 ? 9.420 23.742 -13.967 1.00 29.69 625 GLU A CA 1
ATOM 5019 C C . GLU A 1 625 ? 10.736 23.703 -13.186 1.00 29.69 625 GLU A C 1
ATOM 5021 O O . GLU A 1 625 ? 11.709 23.116 -13.709 1.00 29.69 625 GLU A O 1
#

Organism: NCBI:txid64838

pLDDT: mean 77.77, std 18.44, range [24.28, 97.56]